Protein AF-A0A843U397-F1 (afdb_monomer)

Radius of gyration: 27.58 Å; Cα contacts (8 Å, |Δi|>4): 785; chains: 1; bounding box: 74×118×83 Å

pLDDT: mean 86.97, s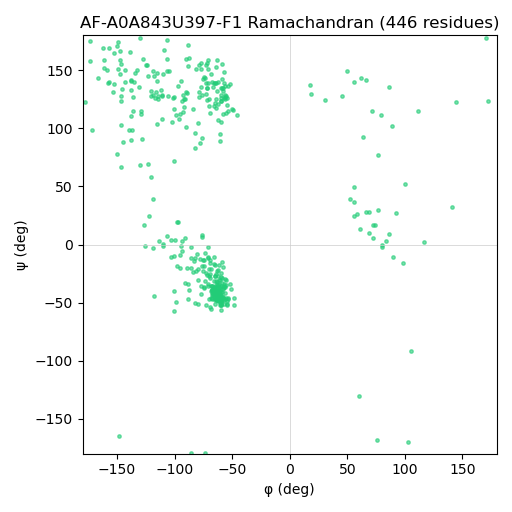td 23.41, range [26.16, 99.0]

Structure (mmCIF, N/CA/C/O backbone):
data_AF-A0A843U397-F1
#
_entry.id   AF-A0A843U397-F1
#
loop_
_atom_site.group_PDB
_atom_site.id
_atom_site.type_symbol
_atom_site.label_atom_id
_atom_site.label_alt_id
_atom_site.label_comp_id
_atom_site.label_asym_id
_atom_site.label_entity_id
_atom_site.label_seq_id
_atom_site.pdbx_PDB_ins_code
_atom_site.Cartn_x
_atom_site.Cartn_y
_atom_site.Cartn_z
_atom_site.occupancy
_atom_site.B_iso_or_equiv
_atom_site.auth_seq_id
_atom_site.auth_comp_id
_atom_site.auth_asym_id
_atom_site.auth_atom_id
_atom_site.pdbx_PDB_model_num
ATOM 1 N N . MET A 1 1 ? -49.438 -81.681 3.398 1.00 36.88 1 MET A N 1
ATOM 2 C CA . MET A 1 1 ? -48.319 -82.630 3.567 1.00 36.88 1 MET A CA 1
ATOM 3 C C . MET A 1 1 ? -47.019 -81.871 3.324 1.00 36.88 1 MET A C 1
ATOM 5 O O . MET A 1 1 ? -46.916 -81.229 2.290 1.00 36.88 1 MET A O 1
ATOM 9 N N . THR A 1 2 ? -46.125 -81.917 4.323 1.00 36.50 2 THR A N 1
ATOM 10 C CA . THR A 1 2 ? -44.665 -81.627 4.330 1.00 36.50 2 THR A CA 1
ATOM 11 C C . THR A 1 2 ? -44.123 -80.215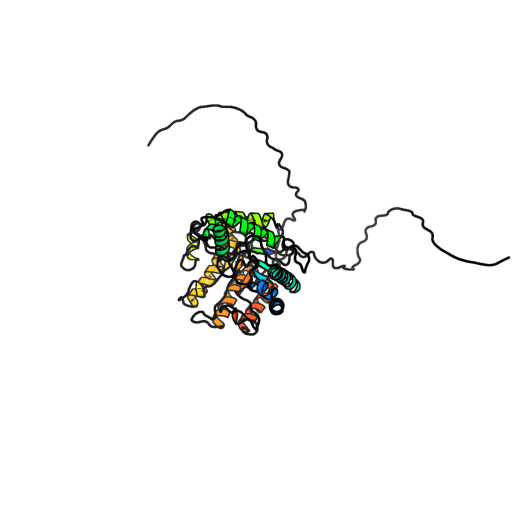 4.021 1.00 36.50 2 THR A C 1
ATOM 13 O O . THR A 1 2 ? -43.876 -79.854 2.879 1.00 36.50 2 THR A O 1
ATOM 16 N N . ASP A 1 3 ? -43.938 -79.457 5.110 1.00 37.62 3 ASP A N 1
ATOM 17 C CA . ASP A 1 3 ? -42.737 -78.760 5.638 1.00 37.62 3 ASP A CA 1
ATOM 18 C C . ASP A 1 3 ? -41.465 -78.443 4.792 1.00 37.62 3 ASP A C 1
ATOM 20 O O . ASP A 1 3 ? -40.878 -79.334 4.189 1.00 37.62 3 ASP A O 1
ATOM 24 N N . GLN A 1 4 ? -40.971 -77.195 5.000 1.00 39.97 4 GLN A N 1
ATOM 25 C CA . GLN A 1 4 ? -39.569 -76.678 5.128 1.00 39.97 4 GLN A CA 1
ATOM 26 C C . GLN A 1 4 ? -38.558 -76.810 3.948 1.00 39.97 4 GLN A C 1
ATOM 28 O O . GLN A 1 4 ? -38.487 -77.840 3.307 1.00 39.97 4 GLN A O 1
ATOM 33 N N . LYS A 1 5 ? -37.630 -75.877 3.622 1.00 39.56 5 LYS A N 1
ATOM 34 C CA . LYS A 1 5 ? -37.077 -74.642 4.242 1.00 39.56 5 LYS A CA 1
ATOM 35 C C . LYS A 1 5 ? -36.106 -73.916 3.256 1.00 39.56 5 LYS A C 1
ATOM 37 O O . LYS A 1 5 ? -35.443 -74.590 2.481 1.00 39.56 5 LYS A O 1
ATOM 42 N N . ARG A 1 6 ? -35.899 -72.598 3.491 1.00 34.09 6 ARG A N 1
ATOM 43 C CA . ARG A 1 6 ? -34.717 -71.703 3.221 1.00 34.09 6 ARG A CA 1
ATOM 44 C C . ARG A 1 6 ? -34.548 -70.954 1.864 1.00 34.09 6 ARG A C 1
ATOM 46 O O . ARG A 1 6 ? -34.074 -71.524 0.899 1.00 34.09 6 ARG A O 1
ATOM 53 N N . SER A 1 7 ? -34.866 -69.640 1.871 1.00 32.88 7 SER A N 1
ATOM 54 C CA . SER A 1 7 ? -33.965 -68.445 1.988 1.00 32.88 7 SER A CA 1
ATOM 55 C C . SER A 1 7 ? -32.702 -68.301 1.086 1.00 32.88 7 SER A C 1
ATOM 57 O O . SER A 1 7 ? -31.975 -69.285 0.989 1.00 32.88 7 SER A O 1
ATOM 59 N N . PRO A 1 8 ? -32.242 -67.074 0.699 1.00 48.16 8 PRO A N 1
ATOM 60 C CA . PRO A 1 8 ? -33.010 -65.876 0.293 1.00 48.16 8 PRO A CA 1
ATOM 61 C C . PRO A 1 8 ? -32.341 -64.907 -0.752 1.00 48.16 8 PRO A C 1
ATOM 63 O O . PRO A 1 8 ? -31.155 -65.009 -1.032 1.00 48.16 8 PRO A O 1
ATOM 66 N N . TYR A 1 9 ? -33.129 -63.900 -1.189 1.00 35.31 9 TYR A N 1
ATOM 67 C CA . TYR A 1 9 ? -32.829 -62.549 -1.753 1.00 35.31 9 TYR A CA 1
ATOM 68 C C . TYR A 1 9 ? -31.915 -62.417 -3.003 1.00 35.31 9 TYR A C 1
ATOM 70 O O . TYR A 1 9 ? -30.887 -63.057 -3.117 1.00 35.31 9 TYR A O 1
ATOM 78 N N . GLY A 1 10 ? -32.177 -61.546 -3.982 1.00 28.92 10 GLY A N 1
ATOM 79 C CA . GLY A 1 10 ? -33.042 -60.370 -4.004 1.00 28.92 10 GLY A CA 1
ATOM 80 C C . GLY A 1 10 ? -33.390 -59.936 -5.433 1.00 28.92 10 GLY A C 1
ATOM 81 O O . GLY A 1 10 ? -32.673 -60.203 -6.394 1.00 28.92 10 GLY A O 1
ATOM 82 N N . LEU A 1 11 ? -34.557 -59.309 -5.530 1.00 33.06 11 LEU A N 1
ATOM 83 C CA . LEU A 1 11 ? -35.288 -58.959 -6.739 1.00 33.06 11 LEU A CA 1
ATOM 84 C C . LEU A 1 11 ? -34.868 -57.560 -7.218 1.00 33.06 11 LEU A C 1
ATOM 86 O O . LEU A 1 11 ? -34.887 -56.614 -6.432 1.00 33.06 11 LEU A O 1
ATOM 90 N N . ALA A 1 12 ? -34.549 -57.421 -8.503 1.00 31.17 12 ALA A N 1
ATOM 91 C CA . ALA A 1 12 ? -34.413 -56.137 -9.182 1.00 31.17 12 ALA A CA 1
ATOM 92 C C . ALA A 1 12 ? -35.473 -56.057 -10.284 1.00 31.17 12 ALA A C 1
ATOM 94 O O . ALA A 1 12 ? -35.532 -56.936 -11.143 1.00 31.17 12 ALA A O 1
ATOM 95 N N . LEU A 1 13 ? -36.290 -55.002 -10.285 1.00 33.12 13 LEU A N 1
ATOM 96 C CA . LEU A 1 13 ? 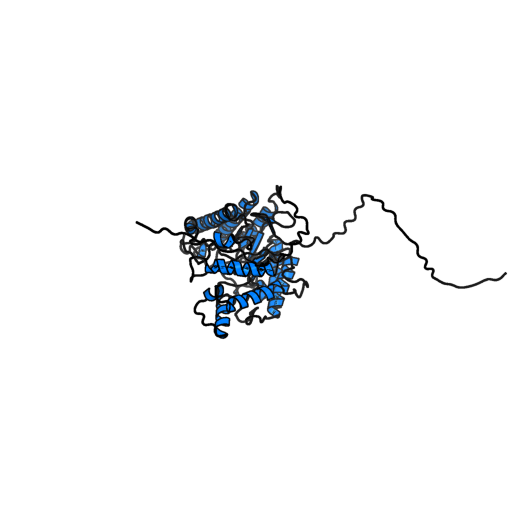-37.042 -54.605 -11.470 1.00 33.12 13 LEU A CA 1
ATOM 97 C C . LEU A 1 13 ? -37.196 -53.080 -11.521 1.00 33.12 13 LEU A C 1
ATOM 99 O O . LEU A 1 13 ? -37.612 -52.444 -10.555 1.00 33.12 13 LEU A O 1
ATOM 103 N N . LEU A 1 14 ? -36.815 -52.532 -12.674 1.00 34.41 14 LEU A N 1
ATOM 104 C CA . LEU A 1 14 ? -37.006 -51.157 -13.129 1.00 34.41 14 LEU A CA 1
ATOM 105 C C . LEU A 1 14 ? -38.476 -50.858 -13.475 1.00 34.41 14 LEU A C 1
ATOM 107 O O . LEU A 1 14 ? -39.158 -51.746 -13.971 1.00 34.41 14 LEU A O 1
ATOM 111 N N . LEU A 1 15 ? -38.885 -49.589 -13.324 1.00 30.31 15 LEU A N 1
ATOM 112 C CA . LEU A 1 15 ? -39.675 -48.725 -14.243 1.00 30.31 15 LEU A CA 1
ATOM 113 C C . LEU A 1 15 ? -40.006 -47.429 -13.448 1.00 30.31 15 LEU A C 1
ATOM 115 O O . LEU A 1 15 ? -40.423 -47.534 -12.304 1.00 30.31 15 LEU A O 1
ATOM 119 N N . ALA A 1 16 ? -39.697 -46.183 -13.832 1.00 30.81 16 ALA A N 1
ATOM 120 C CA . ALA A 1 16 ? -39.980 -45.359 -15.020 1.00 30.81 16 ALA A CA 1
ATOM 121 C C . ALA A 1 16 ? -40.943 -44.180 -14.686 1.00 30.81 16 ALA A C 1
ATOM 123 O O . ALA A 1 16 ? -42.114 -44.393 -14.409 1.00 30.81 16 ALA A O 1
ATOM 124 N N . ILE A 1 17 ? -40.404 -42.953 -14.817 1.00 33.09 17 ILE A N 1
ATOM 125 C CA . ILE A 1 17 ? -40.993 -41.725 -15.416 1.00 33.09 17 ILE A CA 1
ATOM 126 C C . ILE A 1 17 ? -42.011 -40.845 -14.626 1.00 33.09 17 ILE A C 1
ATOM 128 O O . ILE A 1 17 ? -43.172 -41.188 -14.463 1.00 33.09 17 ILE A O 1
ATOM 132 N N . LEU A 1 18 ? -41.509 -39.636 -14.284 1.00 37.53 18 LEU A N 1
ATOM 133 C CA . LEU A 1 18 ? -42.071 -38.256 -14.278 1.00 37.53 18 LEU A CA 1
ATOM 134 C C . LEU A 1 18 ? -43.478 -37.952 -13.719 1.00 37.53 18 LEU A C 1
ATOM 136 O O . LEU A 1 18 ? -44.460 -38.410 -14.277 1.00 37.53 18 LEU A O 1
ATOM 140 N N . ILE A 1 19 ? -43.551 -36.965 -12.803 1.00 32.78 19 ILE A N 1
ATOM 141 C CA . ILE A 1 19 ? -44.517 -35.837 -12.799 1.00 32.78 19 ILE A CA 1
ATOM 142 C C . ILE A 1 19 ? -43.893 -34.637 -12.048 1.00 32.78 19 ILE A C 1
ATOM 144 O O . ILE A 1 19 ? -43.374 -34.770 -10.942 1.00 32.78 19 ILE A O 1
ATOM 148 N N . PHE A 1 20 ? -43.956 -33.459 -12.675 1.00 38.16 20 PHE A N 1
ATOM 149 C CA . PHE A 1 20 ? -43.683 -32.134 -12.106 1.00 38.16 20 PHE A CA 1
ATOM 150 C C . PHE A 1 20 ? -44.823 -31.710 -11.166 1.00 38.16 20 PHE A C 1
ATOM 152 O O . PHE A 1 20 ? -45.960 -31.668 -11.626 1.00 38.16 20 PHE A O 1
ATOM 159 N N . GLN A 1 21 ? -44.532 -31.273 -9.934 1.00 31.39 21 GLN A N 1
ATOM 160 C CA . GLN A 1 21 ? -45.372 -30.310 -9.203 1.00 31.39 21 GLN A CA 1
ATOM 161 C C . GLN A 1 21 ? -44.513 -29.395 -8.319 1.00 31.39 21 GLN A C 1
ATOM 163 O O . GLN A 1 21 ? -43.754 -29.851 -7.467 1.00 31.39 21 GLN A O 1
ATOM 168 N N . ASN A 1 22 ? -44.657 -28.086 -8.542 1.00 38.56 22 ASN A N 1
ATOM 169 C CA . ASN A 1 22 ? -44.233 -27.032 -7.626 1.00 38.56 22 ASN A CA 1
ATOM 170 C C . ASN A 1 22 ? -44.927 -27.220 -6.274 1.00 38.56 22 ASN A C 1
ATOM 172 O O . ASN A 1 22 ? -46.151 -27.305 -6.244 1.00 38.56 22 ASN A O 1
ATOM 176 N N . ASN A 1 23 ? -44.175 -27.157 -5.175 1.00 30.31 23 ASN A N 1
ATOM 177 C CA . ASN A 1 23 ? -44.715 -26.677 -3.911 1.00 30.31 23 ASN A CA 1
ATOM 178 C C . ASN A 1 23 ? -43.661 -25.926 -3.099 1.00 30.31 23 ASN A C 1
ATOM 180 O O . ASN A 1 23 ? -42.504 -26.318 -2.968 1.00 30.31 23 ASN A O 1
ATOM 184 N N . VAL A 1 24 ? -44.125 -24.785 -2.611 1.00 40.00 24 VAL A N 1
ATOM 185 C CA . VAL A 1 24 ? -43.459 -23.818 -1.753 1.00 40.00 24 VAL A CA 1
ATOM 186 C C . VAL A 1 24 ? -43.356 -24.374 -0.330 1.00 40.00 24 VAL A C 1
ATOM 188 O O . VAL A 1 24 ? -44.318 -24.950 0.164 1.00 40.00 24 VAL A O 1
ATOM 191 N N . ARG A 1 25 ? -42.221 -24.060 0.318 1.00 39.47 25 ARG A N 1
ATOM 192 C CA . ARG A 1 25 ? -41.870 -24.203 1.749 1.00 39.47 25 ARG A CA 1
ATOM 193 C C . ARG A 1 25 ? -41.638 -25.627 2.266 1.00 39.47 25 ARG A C 1
ATOM 195 O O . ARG A 1 25 ? -42.564 -26.393 2.458 1.00 39.47 25 ARG A O 1
ATOM 202 N N . ASP A 1 26 ? -40.394 -25.888 2.669 1.00 33.50 26 ASP A N 1
ATOM 203 C CA . ASP A 1 26 ? -40.106 -25.869 4.104 1.00 33.50 26 ASP A CA 1
ATOM 204 C C . ASP A 1 26 ? -38.625 -25.625 4.401 1.00 33.50 26 ASP A C 1
ATOM 206 O O . ASP A 1 26 ? -37.720 -26.088 3.707 1.00 33.50 26 ASP A O 1
ATOM 210 N N . GLY A 1 27 ? -38.396 -24.812 5.430 1.00 38.16 27 GLY A N 1
ATOM 211 C CA . GLY A 1 27 ? -37.080 -24.394 5.869 1.00 38.16 27 GLY A CA 1
ATOM 212 C C . GLY A 1 27 ? -36.300 -25.540 6.494 1.00 38.16 27 GLY A C 1
ATOM 213 O O . GLY A 1 27 ? -36.587 -25.970 7.604 1.00 38.16 27 GLY A O 1
ATOM 214 N N . ARG A 1 28 ? -35.223 -25.941 5.826 1.00 32.12 28 ARG A N 1
ATOM 215 C CA . ARG A 1 28 ? -33.975 -26.346 6.474 1.00 32.12 28 ARG A CA 1
ATOM 216 C C . ARG A 1 28 ? -32.846 -25.722 5.679 1.00 32.12 28 ARG A C 1
ATOM 218 O O . ARG A 1 28 ? -32.483 -26.201 4.610 1.00 32.12 28 ARG A O 1
ATOM 225 N N . GLY A 1 29 ? -32.359 -24.593 6.188 1.00 32.91 29 GLY A N 1
ATOM 226 C CA . GLY A 1 29 ? -31.182 -23.921 5.669 1.00 32.91 29 GLY A CA 1
ATOM 227 C C . GLY A 1 29 ? -29.982 -24.849 5.780 1.00 32.91 29 GLY A C 1
ATOM 228 O O . GLY A 1 29 ? -29.330 -24.910 6.816 1.00 32.91 29 GLY A O 1
ATOM 229 N N . GLY A 1 30 ? -29.685 -25.558 4.695 1.00 26.16 30 GLY A N 1
ATOM 230 C CA . GLY A 1 30 ? -28.305 -25.871 4.385 1.00 26.16 30 GLY A CA 1
ATOM 231 C C . GLY A 1 30 ? -27.625 -24.533 4.158 1.00 26.16 30 GLY A C 1
ATOM 232 O O . GLY A 1 30 ? -27.914 -23.857 3.172 1.00 26.16 30 GLY A O 1
ATOM 233 N N . ALA A 1 31 ? -26.787 -24.114 5.103 1.00 35.62 31 ALA A N 1
ATOM 234 C CA . ALA A 1 31 ? -25.825 -23.059 4.862 1.00 35.62 31 ALA A CA 1
ATOM 235 C C . ALA A 1 31 ? -24.915 -23.552 3.732 1.00 35.62 31 ALA A C 1
ATOM 237 O O . ALA A 1 31 ? -23.914 -24.225 3.965 1.00 35.62 31 ALA A O 1
ATOM 238 N N . ALA A 1 32 ? -25.307 -23.269 2.488 1.00 34.34 32 ALA A N 1
ATOM 239 C CA . ALA A 1 32 ? -24.359 -23.196 1.401 1.00 34.34 32 ALA A CA 1
ATOM 240 C C . ALA A 1 32 ? -23.301 -22.212 1.889 1.00 34.34 32 ALA A C 1
ATOM 242 O O . ALA A 1 32 ? -23.631 -21.059 2.181 1.00 34.34 32 ALA A O 1
ATOM 243 N N . ALA A 1 33 ? -22.076 -22.701 2.089 1.00 36.53 33 ALA A N 1
ATOM 244 C CA . ALA A 1 33 ? -20.931 -21.861 2.378 1.00 36.53 33 ALA A CA 1
ATOM 245 C C . ALA A 1 33 ? -20.988 -20.699 1.386 1.00 36.53 33 ALA A C 1
ATOM 247 O O . ALA A 1 33 ? -20.911 -20.920 0.176 1.00 36.53 33 ALA A O 1
ATOM 248 N N . SER A 1 34 ? -21.263 -19.492 1.888 1.00 40.44 34 SER A N 1
ATOM 249 C CA . SER A 1 34 ? -21.261 -18.286 1.069 1.00 40.44 34 SER A CA 1
ATOM 250 C C . SER A 1 34 ? -19.943 -18.304 0.318 1.00 40.44 34 SER A C 1
ATOM 252 O O . SER A 1 34 ? -18.901 -18.300 0.972 1.00 40.44 34 SER A O 1
ATOM 254 N N . ALA A 1 35 ? -19.979 -18.384 -1.014 1.00 50.06 35 ALA A N 1
ATOM 255 C CA . ALA A 1 35 ? -18.771 -18.285 -1.818 1.00 50.06 35 ALA A CA 1
ATOM 256 C C . ALA A 1 35 ? -18.021 -17.040 -1.332 1.00 50.06 35 ALA A C 1
ATOM 258 O O . ALA A 1 35 ? -18.573 -15.932 -1.345 1.00 50.06 35 ALA A O 1
ATOM 259 N N . ALA A 1 36 ? -16.831 -17.241 -0.764 1.00 62.91 36 ALA A N 1
ATOM 260 C CA . ALA A 1 36 ? -16.051 -16.143 -0.228 1.00 62.91 36 ALA A CA 1
ATOM 261 C C . ALA A 1 36 ? -15.827 -15.145 -1.372 1.00 62.91 36 ALA A C 1
ATOM 263 O O . ALA A 1 36 ? -15.485 -15.524 -2.491 1.00 62.91 36 ALA A O 1
ATOM 264 N N . SER A 1 37 ? -16.192 -13.890 -1.128 1.00 88.12 37 SER A N 1
ATOM 265 C CA . SER A 1 37 ? -16.394 -12.908 -2.188 1.00 88.12 37 SER A CA 1
ATOM 266 C C . SER A 1 37 ? -15.307 -11.853 -2.136 1.00 88.12 37 SER A C 1
ATOM 268 O O . SER A 1 37 ? -15.075 -11.253 -1.091 1.00 88.12 37 SER A O 1
ATOM 270 N N . PHE A 1 38 ? -14.670 -11.619 -3.278 1.00 96.81 38 PHE A N 1
ATOM 271 C CA . PHE A 1 38 ? -13.627 -10.611 -3.433 1.00 96.81 38 PHE A CA 1
ATOM 272 C C . PHE A 1 38 ? -14.167 -9.202 -3.170 1.00 96.81 38 PHE A C 1
ATOM 274 O O . PHE A 1 38 ? -15.259 -8.854 -3.637 1.00 96.81 38 PHE A O 1
ATOM 281 N N . VAL A 1 39 ? -13.378 -8.373 -2.480 1.00 96.44 39 VAL A N 1
ATOM 282 C CA . VAL A 1 39 ? -13.641 -6.930 -2.413 1.00 96.44 39 VAL A CA 1
ATOM 283 C C . VAL A 1 39 ? -13.474 -6.332 -3.808 1.00 96.44 39 VAL A C 1
ATOM 285 O O . VAL A 1 39 ? -12.565 -6.687 -4.555 1.00 96.44 39 VAL A O 1
ATOM 288 N N . ARG A 1 40 ? -14.373 -5.419 -4.170 1.00 96.56 40 ARG A N 1
ATOM 289 C CA . ARG A 1 40 ? -14.353 -4.674 -5.431 1.00 96.56 40 ARG A CA 1
ATOM 290 C C . ARG A 1 40 ? -14.501 -3.183 -5.160 1.00 96.56 40 ARG A C 1
ATOM 292 O O . ARG A 1 40 ? -14.737 -2.763 -4.028 1.00 96.56 40 ARG A O 1
ATOM 299 N N . THR A 1 41 ? -14.443 -2.385 -6.216 1.00 96.31 41 THR A N 1
ATOM 300 C CA . THR A 1 41 ? -14.815 -0.972 -6.176 1.00 96.31 41 THR A CA 1
ATOM 301 C C . THR A 1 41 ? -16.172 -0.748 -6.840 1.00 96.31 41 THR A C 1
ATOM 303 O O . THR A 1 41 ? -16.582 -1.467 -7.750 1.00 96.31 41 THR A O 1
ATOM 306 N N . SER A 1 42 ? -16.903 0.253 -6.358 1.00 93.75 42 SER A N 1
ATOM 307 C CA . SER A 1 42 ? -18.129 0.760 -6.973 1.00 93.75 42 SER A CA 1
ATOM 308 C C . SER A 1 42 ? -18.102 2.283 -6.912 1.00 93.75 42 SER A C 1
ATOM 310 O O . SER A 1 42 ? -18.572 2.892 -5.942 1.00 93.75 42 SER A O 1
ATOM 312 N N . GLY A 1 43 ? -17.534 2.896 -7.951 1.00 91.81 43 GLY A N 1
ATOM 313 C CA . GLY A 1 43 ? -17.192 4.316 -7.937 1.00 91.81 43 GLY A CA 1
ATOM 314 C C . GLY A 1 43 ? -16.197 4.608 -6.804 1.00 91.81 43 GLY A C 1
ATOM 315 O O . GLY A 1 43 ? -15.236 3.857 -6.646 1.00 91.81 43 GLY A O 1
ATOM 316 N N . PRO A 1 44 ? -16.431 5.627 -5.959 1.00 93.69 44 PRO A N 1
ATOM 317 C CA . PRO A 1 44 ? -15.476 6.031 -4.930 1.00 93.69 44 PRO A CA 1
ATOM 318 C C . PRO A 1 44 ? -15.433 5.109 -3.697 1.00 93.69 44 PRO A C 1
ATOM 320 O O . PRO A 1 44 ? -14.810 5.461 -2.707 1.00 93.69 44 PRO A O 1
ATOM 323 N N . ARG A 1 45 ? -16.104 3.950 -3.699 1.00 94.12 45 ARG A N 1
ATOM 324 C CA . ARG A 1 45 ? -16.249 3.096 -2.505 1.00 94.12 45 ARG A CA 1
ATOM 325 C C . ARG A 1 45 ? -15.729 1.689 -2.747 1.00 94.12 45 ARG A C 1
ATOM 327 O O . ARG A 1 45 ? -15.941 1.139 -3.829 1.00 94.12 45 ARG A O 1
ATOM 334 N N . PHE A 1 46 ? -15.139 1.083 -1.720 1.00 97.44 46 PHE A N 1
ATOM 335 C CA . PHE A 1 46 ? -14.977 -0.366 -1.681 1.00 97.44 46 PHE A CA 1
ATOM 336 C C . PHE A 1 46 ? -16.320 -1.028 -1.382 1.00 97.44 46 PHE A C 1
ATOM 338 O O . PHE A 1 46 ? -17.133 -0.505 -0.614 1.00 97.44 46 PHE A O 1
ATOM 345 N N . VAL A 1 47 ? -16.558 -2.183 -1.992 1.00 95.50 47 VAL A N 1
ATOM 346 C CA . VAL A 1 47 ? -17.770 -2.972 -1.798 1.00 95.50 47 VAL A CA 1
ATOM 347 C C . VAL A 1 47 ? -17.447 -4.452 -1.677 1.00 95.50 47 VAL A C 1
ATOM 349 O O . VAL A 1 47 ? -16.609 -4.991 -2.396 1.00 95.50 47 VAL A O 1
ATOM 352 N N . MET A 1 48 ? -18.169 -5.124 -0.792 1.00 93.38 48 MET A N 1
ATOM 353 C CA . MET A 1 48 ? -18.141 -6.570 -0.628 1.00 93.38 48 MET A CA 1
ATOM 354 C C . MET A 1 48 ? -19.578 -7.060 -0.490 1.00 93.38 48 MET A C 1
ATOM 356 O O . MET A 1 48 ? -20.340 -6.538 0.323 1.00 93.38 48 MET A O 1
ATOM 360 N N . ASN A 1 49 ? -19.977 -8.039 -1.306 1.00 89.75 49 ASN A N 1
ATOM 361 C CA . ASN A 1 49 ? -21.350 -8.565 -1.324 1.00 89.75 49 ASN A CA 1
ATOM 362 C C . ASN A 1 49 ? -22.422 -7.473 -1.476 1.00 89.75 49 ASN A C 1
ATOM 364 O O . ASN A 1 49 ? -23.462 -7.497 -0.817 1.00 89.75 49 ASN A O 1
ATOM 368 N N . GLY A 1 50 ? -22.136 -6.475 -2.317 1.00 87.38 50 GLY A N 1
ATOM 369 C CA . GLY A 1 50 ? -23.027 -5.340 -2.559 1.00 87.38 50 GLY A CA 1
ATOM 370 C C . GLY A 1 50 ? -23.172 -4.379 -1.376 1.00 87.38 50 GLY A C 1
ATOM 371 O O . GLY A 1 50 ? -24.033 -3.509 -1.427 1.00 87.38 50 GLY A O 1
ATOM 372 N N . ARG A 1 51 ? -22.362 -4.509 -0.319 1.00 90.50 51 ARG A N 1
ATOM 373 C CA . ARG A 1 51 ? -22.339 -3.592 0.829 1.00 90.50 51 ARG A CA 1
ATOM 374 C C . ARG A 1 51 ? -21.049 -2.777 0.835 1.00 90.50 51 ARG A C 1
ATOM 376 O O . ARG A 1 51 ? -20.020 -3.321 0.436 1.00 90.50 51 ARG A O 1
ATOM 383 N N . PRO A 1 52 ? -21.072 -1.511 1.290 1.00 93.31 52 PRO A N 1
ATOM 384 C CA . PRO A 1 52 ? -19.850 -0.747 1.509 1.00 93.31 52 PRO A CA 1
ATOM 385 C C . PRO A 1 52 ? -18.881 -1.504 2.420 1.00 93.31 52 PRO A C 1
ATOM 387 O O . PRO A 1 52 ? -19.289 -2.076 3.431 1.00 93.31 52 PRO A O 1
ATOM 390 N N . PHE A 1 53 ? -17.607 -1.492 2.050 1.00 95.94 53 PHE A N 1
ATOM 391 C CA . PHE A 1 53 ? -16.509 -1.987 2.864 1.00 95.94 53 PHE A CA 1
ATOM 392 C C . PHE A 1 53 ? -15.667 -0.787 3.298 1.00 95.94 53 PHE A C 1
ATOM 394 O O . PHE A 1 53 ? -15.252 0.008 2.457 1.00 95.94 53 PHE A O 1
ATOM 401 N N . TYR A 1 54 ? -15.413 -0.655 4.598 1.00 97.50 54 TYR A N 1
ATOM 402 C CA . TYR A 1 54 ? -14.532 0.377 5.138 1.00 97.50 54 TYR A CA 1
ATOM 403 C C . TYR A 1 54 ? -13.357 -0.288 5.843 1.00 97.50 54 TYR A C 1
ATOM 405 O O . TYR A 1 54 ? -13.561 -1.171 6.681 1.00 97.50 54 TYR A O 1
ATOM 413 N N . ALA A 1 55 ? -12.138 0.117 5.494 1.00 97.75 55 ALA A N 1
ATOM 414 C CA . ALA A 1 55 ? -10.937 -0.465 6.076 1.00 97.75 55 ALA A CA 1
ATOM 415 C C . ALA A 1 55 ? -10.523 0.284 7.348 1.00 97.75 55 ALA A C 1
ATOM 417 O O . ALA A 1 55 ? -10.379 1.507 7.351 1.00 97.75 55 ALA A O 1
ATOM 418 N N . ASN A 1 56 ? -10.282 -0.465 8.417 1.00 98.69 56 ASN A N 1
ATOM 419 C CA . ASN A 1 56 ? -9.499 -0.004 9.553 1.00 98.69 56 ASN A CA 1
ATOM 420 C C . ASN A 1 56 ? -8.448 -1.068 9.817 1.00 98.69 56 ASN A C 1
ATOM 422 O O . ASN A 1 56 ? -8.788 -2.199 10.167 1.00 98.69 56 ASN A O 1
ATOM 426 N N . GLY A 1 57 ? -7.189 -0.744 9.578 1.00 98.75 57 GLY A N 1
ATOM 427 C CA . GLY A 1 57 ? -6.162 -1.762 9.515 1.00 98.75 57 GLY A CA 1
ATOM 428 C C . GLY A 1 57 ? -4.800 -1.293 9.975 1.00 98.75 57 GLY A C 1
ATOM 429 O O . GLY A 1 57 ? -4.655 -0.251 10.613 1.00 98.75 57 GLY A O 1
ATOM 430 N N . PHE A 1 58 ? -3.794 -2.087 9.641 1.00 98.94 58 PHE A N 1
ATOM 431 C CA . PHE A 1 58 ? -2.423 -1.897 10.090 1.00 98.94 58 PHE A CA 1
ATOM 432 C C . PHE A 1 58 ? -1.425 -2.359 9.031 1.00 98.94 58 PHE A C 1
ATOM 434 O O . PHE A 1 58 ? -1.736 -3.188 8.177 1.00 98.94 58 PHE A O 1
ATOM 441 N N . ASN A 1 59 ? -0.206 -1.849 9.120 1.00 98.94 59 ASN A N 1
ATOM 442 C CA . ASN A 1 59 ? 0.946 -2.389 8.419 1.00 98.94 59 ASN A CA 1
ATOM 443 C C . ASN A 1 59 ? 1.694 -3.350 9.343 1.00 98.94 59 ASN A C 1
ATOM 445 O O . ASN A 1 59 ? 1.833 -3.094 10.542 1.00 98.94 59 ASN A O 1
ATOM 449 N N . ALA A 1 60 ? 2.168 -4.455 8.779 1.00 98.75 60 ALA A N 1
ATOM 450 C CA . ALA A 1 60 ? 3.048 -5.405 9.449 1.00 98.75 60 ALA A CA 1
ATOM 451 C C . ALA A 1 60 ? 3.943 -6.072 8.398 1.00 98.75 60 ALA A C 1
ATOM 453 O O . ALA A 1 60 ? 3.705 -7.201 7.969 1.00 98.75 60 ALA A O 1
ATOM 454 N N . TYR A 1 61 ? 4.976 -5.359 7.945 1.00 98.06 61 TYR A N 1
ATOM 455 C CA . TYR A 1 61 ? 5.875 -5.832 6.882 1.00 98.06 61 TYR A CA 1
ATOM 456 C C . TYR A 1 61 ? 6.597 -7.149 7.223 1.00 98.06 61 TYR A C 1
ATOM 458 O O . TYR A 1 61 ? 6.998 -7.911 6.349 1.00 98.06 61 TYR A O 1
ATOM 466 N N . TRP A 1 62 ? 6.747 -7.426 8.517 1.00 97.94 62 TRP A N 1
ATOM 467 C CA . TRP A 1 62 ? 7.524 -8.522 9.089 1.00 97.94 62 TRP A CA 1
ATOM 468 C C . TRP A 1 62 ? 6.811 -9.885 9.082 1.00 97.94 62 TRP A C 1
ATOM 470 O O . TRP A 1 62 ? 7.432 -10.894 9.429 1.00 97.94 62 TRP A O 1
ATOM 480 N N . LEU A 1 63 ? 5.520 -9.944 8.724 1.00 98.75 63 LEU A N 1
ATOM 481 C CA . LEU A 1 63 ? 4.687 -11.146 8.887 1.00 98.75 63 LEU A CA 1
ATOM 482 C C . LEU A 1 63 ? 5.268 -12.372 8.170 1.00 98.75 63 LEU A C 1
ATOM 484 O O . LEU A 1 63 ? 5.384 -13.434 8.781 1.00 98.75 63 LEU A O 1
ATOM 488 N N . MET A 1 64 ? 5.673 -12.229 6.903 1.00 98.56 64 MET A N 1
ATOM 489 C CA . MET A 1 64 ? 6.244 -13.333 6.120 1.00 98.56 64 MET A CA 1
ATOM 490 C C . MET A 1 64 ? 7.528 -13.874 6.764 1.00 98.56 64 MET A C 1
ATOM 492 O O . MET A 1 64 ? 7.670 -15.087 6.939 1.00 98.56 64 MET A O 1
ATOM 496 N N . TYR A 1 65 ? 8.429 -12.975 7.175 1.00 97.44 65 TYR A N 1
ATOM 497 C CA . TYR A 1 65 ? 9.685 -13.339 7.829 1.00 97.44 65 TYR A CA 1
ATOM 498 C C . TYR A 1 65 ? 9.429 -14.118 9.124 1.00 97.44 65 TYR A C 1
ATOM 500 O O . TYR A 1 65 ? 9.918 -15.239 9.273 1.00 97.44 65 TYR A O 1
ATOM 508 N N . MET A 1 66 ? 8.590 -13.589 10.019 1.00 97.81 66 MET A N 1
ATOM 509 C CA . MET A 1 66 ? 8.273 -14.256 11.287 1.00 97.81 66 MET A CA 1
ATOM 510 C C . MET A 1 66 ? 7.532 -15.582 11.085 1.00 97.81 66 MET A C 1
ATOM 512 O O . MET A 1 66 ? 7.792 -16.545 11.801 1.00 97.81 66 MET A O 1
ATOM 516 N N . ALA A 1 67 ? 6.654 -15.688 10.084 1.00 98.50 67 ALA A N 1
ATOM 517 C CA . ALA A 1 67 ? 5.976 -16.944 9.760 1.00 98.50 67 ALA A CA 1
ATOM 518 C C . ALA A 1 67 ? 6.933 -18.033 9.244 1.00 98.50 67 ALA A C 1
ATOM 520 O O . ALA A 1 67 ? 6.696 -19.231 9.464 1.00 98.50 67 ALA A O 1
ATOM 521 N N . SER A 1 68 ? 8.006 -17.632 8.556 1.00 97.62 68 SER A N 1
ATOM 522 C CA . SER A 1 68 ? 9.007 -18.555 8.014 1.00 97.62 68 SER A CA 1
ATOM 523 C C . SER A 1 68 ? 9.859 -19.216 9.103 1.00 97.62 68 SER A C 1
ATOM 525 O O . SER A 1 68 ? 10.298 -20.353 8.928 1.00 97.62 68 SER A O 1
ATOM 527 N N . VAL A 1 69 ? 10.023 -18.555 10.255 1.00 97.00 69 VAL A N 1
ATOM 528 C CA . VAL A 1 69 ? 10.803 -19.051 11.395 1.00 97.00 69 VAL A CA 1
ATOM 529 C C . VAL A 1 69 ? 9.871 -19.753 12.396 1.00 97.00 69 VAL A C 1
ATOM 531 O O . VAL A 1 69 ? 9.052 -19.092 13.035 1.00 97.00 69 VAL A O 1
ATOM 534 N N . PRO A 1 70 ? 9.963 -21.086 12.593 1.00 95.81 70 PRO A N 1
ATOM 535 C CA . PRO A 1 70 ? 8.997 -21.824 13.413 1.00 95.81 70 PRO A CA 1
ATOM 536 C C . PRO A 1 70 ? 8.837 -21.321 14.856 1.00 95.81 70 PRO A C 1
ATOM 538 O O . PRO A 1 70 ? 7.717 -21.330 15.361 1.00 95.81 70 PRO A O 1
ATOM 541 N N . SER A 1 71 ? 9.918 -20.866 15.505 1.00 97.06 71 SER A N 1
ATOM 542 C CA . SER A 1 71 ? 9.871 -20.314 16.871 1.00 97.06 71 SER A CA 1
ATOM 543 C C . SER A 1 71 ? 9.160 -18.963 16.952 1.00 97.06 71 SER A C 1
ATOM 545 O O . SER A 1 71 ? 8.615 -18.618 17.996 1.00 97.06 71 SER A O 1
ATOM 547 N N . GLU A 1 72 ? 9.130 -18.213 15.849 1.00 97.50 72 GLU A N 1
ATOM 548 C CA . GLU A 1 72 ? 8.563 -16.866 15.789 1.00 97.50 72 GLU A CA 1
ATOM 549 C C . GLU A 1 72 ? 7.137 -16.848 15.238 1.00 97.50 72 GLU A C 1
ATOM 551 O O . GLU A 1 72 ? 6.394 -15.895 15.473 1.00 97.50 72 GLU A O 1
ATOM 556 N N . ARG A 1 73 ? 6.715 -17.916 14.550 1.00 97.69 73 ARG A N 1
ATOM 557 C CA . ARG A 1 73 ? 5.426 -18.002 13.849 1.00 97.69 73 ARG A CA 1
ATOM 558 C C . ARG A 1 73 ? 4.219 -17.649 14.719 1.00 97.69 73 ARG A C 1
ATOM 560 O O . ARG A 1 73 ? 3.271 -17.050 14.219 1.00 97.69 73 ARG A O 1
ATOM 567 N N . ALA A 1 74 ? 4.253 -17.961 16.016 1.00 98.38 74 ALA A N 1
ATOM 568 C CA . ALA A 1 74 ? 3.174 -17.615 16.943 1.00 98.38 74 ALA A CA 1
ATOM 569 C C . ALA A 1 74 ? 2.900 -16.100 17.011 1.00 98.38 74 ALA A C 1
ATOM 571 O O . ALA A 1 74 ? 1.758 -15.702 17.217 1.00 98.38 74 ALA A O 1
ATOM 572 N N . LYS A 1 75 ? 3.907 -15.249 16.764 1.00 98.62 75 LYS A N 1
ATOM 573 C CA . LYS A 1 75 ? 3.746 -13.787 16.713 1.00 98.62 75 LYS A CA 1
ATOM 574 C C . LYS A 1 75 ? 2.785 -13.342 15.607 1.00 98.62 75 LYS A C 1
ATOM 576 O O . LYS A 1 75 ? 2.026 -12.398 15.806 1.00 98.62 75 LYS A O 1
ATOM 581 N N . VAL A 1 76 ? 2.768 -14.052 14.476 1.00 98.81 76 VAL A N 1
ATOM 582 C CA . VAL A 1 76 ? 1.845 -13.798 13.356 1.00 98.81 76 VAL A CA 1
ATOM 583 C C . VAL A 1 76 ? 0.407 -14.113 13.766 1.00 98.81 76 VAL A C 1
ATOM 585 O O . VAL A 1 76 ? -0.479 -13.280 13.584 1.00 98.81 76 VAL A O 1
ATOM 588 N N . SER A 1 77 ? 0.179 -15.267 14.402 1.00 98.75 77 SER A N 1
ATOM 589 C CA . SER A 1 77 ? -1.132 -15.608 14.969 1.00 98.75 77 SER A CA 1
ATOM 590 C C . SER A 1 77 ? -1.581 -14.582 16.011 1.00 98.75 77 SER A C 1
ATOM 592 O O . SER A 1 77 ? -2.724 -14.135 15.971 1.00 98.75 77 SER A O 1
ATOM 594 N N . THR A 1 78 ? -0.688 -14.155 16.910 1.00 98.75 78 THR A N 1
ATOM 595 C CA . THR A 1 78 ? -0.993 -13.126 17.917 1.00 98.75 78 THR A CA 1
ATOM 596 C C . THR A 1 78 ? -1.392 -11.801 17.270 1.00 98.75 78 THR A C 1
ATOM 598 O O . THR A 1 78 ? -2.381 -11.203 17.689 1.00 98.75 78 THR A O 1
ATOM 601 N N . ALA A 1 79 ? -0.684 -11.353 16.229 1.00 98.81 79 ALA A N 1
ATOM 602 C CA . ALA A 1 79 ? -1.019 -10.115 15.528 1.00 98.81 79 ALA A CA 1
ATOM 603 C C . ALA A 1 79 ? -2.425 -10.167 14.912 1.00 98.81 79 ALA A C 1
ATOM 605 O O . ALA A 1 79 ? -3.205 -9.234 15.094 1.00 98.81 79 ALA A O 1
ATOM 606 N N . PHE A 1 80 ? -2.795 -11.271 14.253 1.00 98.94 80 PHE A N 1
ATOM 607 C CA . PHE A 1 80 ? -4.137 -11.421 13.679 1.00 98.94 80 PHE A CA 1
ATOM 608 C C . PHE A 1 80 ? -5.236 -11.609 14.734 1.00 98.94 80 PHE A C 1
ATOM 610 O O . PHE A 1 80 ? -6.338 -11.079 14.573 1.00 98.94 80 PHE A O 1
ATOM 617 N N . GLN A 1 81 ? -4.944 -12.285 15.847 1.00 98.81 81 GLN A N 1
ATOM 618 C CA . GLN A 1 81 ? -5.856 -12.365 16.993 1.00 98.81 81 GLN A CA 1
ATOM 619 C C . GLN A 1 81 ? -6.126 -10.982 17.589 1.00 98.81 81 GLN A C 1
ATOM 621 O O . GLN A 1 81 ? -7.283 -10.624 17.813 1.00 98.81 81 GLN A O 1
ATOM 626 N N . GLN A 1 82 ? -5.076 -10.184 17.798 1.00 98.62 82 GLN A N 1
ATOM 627 C CA . GLN A 1 82 ? -5.205 -8.805 18.262 1.00 98.62 82 GLN A CA 1
ATOM 628 C C . GLN A 1 82 ? -5.954 -7.951 17.238 1.00 98.62 82 GLN A C 1
ATOM 630 O O . GLN A 1 82 ? -6.868 -7.223 17.611 1.00 98.62 82 GLN A O 1
ATOM 635 N N . ALA A 1 83 ? -5.654 -8.078 15.946 1.00 98.75 83 ALA A N 1
ATOM 636 C CA . ALA A 1 83 ? -6.381 -7.363 14.907 1.00 98.75 83 ALA A CA 1
ATOM 637 C C . ALA A 1 83 ? -7.888 -7.612 14.976 1.00 98.75 83 ALA A C 1
ATOM 639 O O . ALA A 1 83 ? -8.661 -6.660 15.097 1.00 98.75 83 ALA A O 1
ATOM 640 N N . SER A 1 84 ? -8.289 -8.881 15.023 1.00 98.44 84 SER A N 1
ATOM 641 C CA . SER A 1 84 ? -9.690 -9.276 15.154 1.00 98.44 84 SER A CA 1
ATOM 642 C C . SER A 1 84 ? -10.323 -8.731 16.445 1.00 98.44 84 SER A C 1
ATOM 644 O O . SER A 1 84 ? -11.398 -8.130 16.408 1.00 98.44 84 SER A O 1
ATOM 646 N N . ALA A 1 85 ? -9.626 -8.834 17.585 1.00 98.44 85 ALA A N 1
ATOM 647 C CA . ALA A 1 85 ? -10.111 -8.350 18.881 1.00 98.44 85 ALA A CA 1
ATOM 648 C C . ALA A 1 85 ? -10.326 -6.824 18.928 1.00 98.44 85 ALA A C 1
ATOM 650 O O . ALA A 1 85 ? -11.263 -6.344 19.568 1.00 98.44 85 ALA A O 1
ATOM 651 N N . TYR A 1 86 ? -9.492 -6.054 18.223 1.00 98.50 86 TYR A N 1
ATOM 652 C CA . TYR A 1 86 ? -9.616 -4.597 18.107 1.00 98.50 86 TYR A CA 1
ATOM 653 C C . TYR A 1 86 ? -10.470 -4.167 16.895 1.00 98.50 86 TYR A C 1
ATOM 655 O O . TYR A 1 86 ? -10.633 -2.972 16.629 1.00 98.50 86 TYR A O 1
ATOM 663 N N . GLY A 1 87 ? -11.078 -5.123 16.185 1.00 98.38 87 GLY A N 1
ATOM 664 C CA . GLY A 1 87 ? -11.972 -4.890 15.049 1.00 98.38 87 GLY A CA 1
ATOM 665 C C . GLY A 1 87 ? -11.270 -4.414 13.776 1.00 98.38 87 GLY A C 1
ATOM 666 O O . GLY A 1 87 ? -11.932 -3.870 12.895 1.00 98.38 87 GLY A O 1
ATOM 667 N N . MET A 1 88 ? -9.949 -4.575 13.689 1.00 98.81 88 MET A N 1
ATOM 668 C CA . MET A 1 88 ? -9.195 -4.305 12.470 1.00 98.81 88 MET A CA 1
ATOM 669 C C . MET A 1 88 ? -9.465 -5.399 11.438 1.00 98.81 88 MET A C 1
ATOM 671 O O . MET A 1 88 ? -9.522 -6.578 11.782 1.00 98.81 88 MET A O 1
ATOM 675 N N . ASN A 1 89 ? -9.621 -5.014 10.174 1.00 98.56 89 ASN A N 1
ATOM 676 C CA . ASN A 1 89 ? -10.056 -5.915 9.102 1.00 98.56 89 ASN A CA 1
ATOM 677 C C . ASN A 1 89 ? -9.115 -5.956 7.893 1.00 98.56 89 ASN A C 1
ATOM 679 O O . ASN A 1 89 ? -9.380 -6.700 6.953 1.00 98.56 89 ASN A O 1
ATOM 683 N N . LEU A 1 90 ? -8.033 -5.179 7.899 1.00 98.88 90 LEU A N 1
ATOM 684 C CA . LEU A 1 90 ? -7.076 -5.112 6.800 1.00 98.88 90 LEU A CA 1
ATOM 685 C C . LEU A 1 90 ? -5.650 -5.092 7.354 1.00 98.88 90 LEU A C 1
ATOM 687 O O . LEU A 1 90 ? -5.353 -4.323 8.269 1.00 98.88 90 LEU A O 1
ATOM 691 N N . ALA A 1 91 ? -4.771 -5.909 6.788 1.00 98.94 91 ALA A N 1
ATOM 692 C CA . ALA A 1 91 ? -3.340 -5.828 7.018 1.00 98.94 91 ALA A CA 1
ATOM 693 C C . ALA A 1 91 ? -2.620 -5.590 5.692 1.00 98.94 91 ALA A C 1
ATOM 695 O O . ALA A 1 91 ? -2.865 -6.281 4.704 1.00 98.94 91 ALA A O 1
ATOM 696 N N . ARG A 1 92 ? -1.713 -4.621 5.669 1.00 98.94 92 ARG A N 1
ATOM 697 C CA . ARG A 1 92 ? -0.798 -4.397 4.552 1.00 98.94 92 ARG A CA 1
ATOM 698 C C . ARG A 1 92 ? 0.572 -4.987 4.907 1.00 98.94 92 ARG A C 1
ATOM 700 O O . ARG A 1 92 ? 1.092 -4.753 6.000 1.00 98.94 92 ARG A O 1
ATOM 707 N N . THR A 1 93 ? 1.111 -5.841 4.035 1.00 98.94 93 THR A N 1
ATOM 708 C CA . THR A 1 93 ? 2.349 -6.599 4.292 1.00 98.94 93 THR A CA 1
ATOM 709 C C . THR A 1 93 ? 3.095 -6.955 3.007 1.00 98.94 93 THR A C 1
ATOM 711 O O . THR A 1 93 ? 2.556 -6.826 1.904 1.00 98.94 93 THR A O 1
ATOM 714 N N . TRP A 1 94 ? 4.364 -7.353 3.134 1.00 98.75 94 TRP A N 1
ATOM 715 C CA . TRP A 1 94 ? 5.273 -7.523 1.999 1.00 98.75 94 TRP A CA 1
ATOM 716 C C . TRP A 1 94 ? 5.222 -8.953 1.477 1.00 98.75 94 TRP A C 1
ATOM 718 O O . TRP A 1 94 ? 5.477 -9.911 2.206 1.00 98.75 94 TRP A O 1
ATOM 728 N N . ALA A 1 95 ? 4.943 -9.081 0.181 1.00 98.69 95 ALA A N 1
ATOM 729 C CA . ALA A 1 95 ? 5.113 -10.309 -0.587 1.00 98.69 95 ALA A CA 1
ATOM 730 C C . ALA A 1 95 ? 6.445 -10.317 -1.360 1.00 98.69 95 ALA A C 1
ATOM 732 O O . ALA A 1 95 ? 6.618 -11.102 -2.292 1.00 98.69 95 ALA A O 1
ATOM 733 N N . PHE A 1 96 ? 7.391 -9.467 -0.947 1.00 98.56 96 PHE A N 1
ATOM 734 C CA . PHE A 1 96 ? 8.753 -9.397 -1.460 1.00 98.56 96 PHE A CA 1
ATOM 735 C C . PHE A 1 96 ? 9.776 -9.532 -0.327 1.00 98.56 96 PHE A C 1
ATOM 737 O O . PHE A 1 96 ? 9.519 -9.225 0.836 1.00 98.56 96 PHE A O 1
ATOM 744 N N . SER A 1 97 ? 10.961 -9.997 -0.703 1.00 96.75 97 SER A N 1
ATOM 745 C CA . SER A 1 97 ? 12.216 -9.871 0.035 1.00 96.75 97 SER A CA 1
ATOM 746 C C . SER A 1 97 ? 13.286 -10.391 -0.919 1.00 96.75 97 SER A C 1
ATOM 748 O O . SER A 1 97 ? 13.421 -11.594 -1.117 1.00 96.75 97 SER A O 1
ATOM 750 N N . ASP A 1 98 ? 13.973 -9.482 -1.592 1.00 92.94 98 ASP A N 1
ATOM 751 C CA . ASP A 1 98 ? 14.869 -9.749 -2.721 1.00 92.94 98 ASP A CA 1
ATOM 752 C C . ASP A 1 98 ? 16.347 -9.756 -2.299 1.00 92.94 98 ASP A C 1
ATOM 754 O O . ASP A 1 98 ? 17.230 -10.134 -3.065 1.00 92.94 98 ASP A O 1
ATOM 758 N N . GLY A 1 99 ? 16.634 -9.327 -1.069 1.00 84.44 99 GLY A N 1
ATOM 759 C CA . GLY A 1 99 ? 17.978 -9.248 -0.510 1.00 84.44 99 GLY A CA 1
ATOM 760 C C . GLY A 1 99 ? 18.004 -9.443 1.007 1.00 84.44 99 GLY A C 1
ATOM 761 O O . GLY A 1 99 ? 16.968 -9.485 1.671 1.00 84.44 99 GLY A O 1
ATOM 762 N N . GLY A 1 100 ? 19.213 -9.564 1.557 1.00 86.56 100 GLY A N 1
ATOM 763 C CA . GLY A 1 100 ? 19.457 -9.830 2.979 1.00 86.56 100 GLY A CA 1
ATOM 764 C C . GLY A 1 100 ? 19.849 -11.282 3.270 1.00 86.56 100 GLY A C 1
ATOM 765 O O . GLY A 1 100 ? 20.142 -12.060 2.365 1.00 86.56 100 GLY A O 1
ATOM 766 N N . SER A 1 101 ? 19.889 -11.648 4.553 1.00 85.44 101 SER A N 1
ATOM 767 C CA . SER A 1 101 ? 20.356 -12.967 5.017 1.00 85.44 101 SER A CA 1
ATOM 768 C C . SER A 1 101 ? 19.349 -14.101 4.803 1.00 85.44 101 SER A C 1
ATOM 770 O O . SER A 1 101 ? 19.714 -15.273 4.858 1.00 85.44 101 SER A O 1
ATOM 772 N N . SER A 1 102 ? 18.072 -13.785 4.593 1.00 91.12 102 SER A N 1
ATOM 773 C CA . SER A 1 102 ? 17.005 -14.770 4.379 1.00 91.12 102 SER A CA 1
ATOM 774 C C . SER A 1 102 ? 15.957 -14.224 3.406 1.00 91.12 102 SER A C 1
ATOM 776 O O . SER A 1 102 ? 14.834 -13.954 3.821 1.00 91.12 102 SER A O 1
ATOM 778 N N . PRO A 1 103 ? 16.308 -14.019 2.124 1.00 96.50 103 PRO A N 1
ATOM 779 C CA . PRO A 1 103 ? 15.386 -13.447 1.154 1.00 96.50 103 PRO A CA 1
ATOM 780 C C . PRO A 1 103 ? 14.292 -14.446 0.759 1.00 96.50 103 PRO A C 1
ATOM 782 O O . PRO A 1 103 ? 14.500 -15.664 0.786 1.00 96.50 103 PRO A O 1
ATOM 785 N N . LEU A 1 104 ? 13.141 -13.924 0.333 1.00 98.44 104 LEU A N 1
ATOM 786 C CA . LEU A 1 104 ? 12.134 -14.673 -0.418 1.00 98.44 104 LEU A CA 1
ATOM 787 C C . LEU A 1 104 ? 12.658 -15.006 -1.819 1.00 98.44 104 LEU A C 1
ATOM 789 O O . LEU A 1 104 ? 12.647 -16.172 -2.209 1.00 98.44 104 LEU A O 1
ATOM 793 N N . GLN A 1 105 ? 13.117 -14.004 -2.571 1.00 98.44 105 GLN A N 1
ATOM 794 C CA . GLN A 1 105 ? 13.704 -14.166 -3.896 1.00 98.44 105 GLN A CA 1
ATOM 795 C C . GLN A 1 105 ? 15.231 -14.073 -3.792 1.00 98.44 105 GLN A C 1
ATOM 797 O O . GLN A 1 105 ? 15.797 -13.005 -3.608 1.00 98.44 105 GLN A O 1
ATOM 802 N N . VAL A 1 106 ? 15.908 -15.216 -3.908 1.00 97.38 106 VAL A N 1
ATOM 803 C CA . VAL A 1 106 ? 17.370 -15.329 -3.733 1.00 97.38 106 VAL A CA 1
ATOM 804 C C . VAL A 1 106 ? 18.123 -14.753 -4.939 1.00 97.38 106 VAL A C 1
ATOM 806 O O . VAL A 1 106 ? 19.203 -14.182 -4.818 1.00 97.38 106 VAL A O 1
ATOM 809 N N . SER A 1 107 ? 17.564 -14.952 -6.129 1.00 97.56 107 SER A N 1
ATOM 810 C CA . SER A 1 107 ? 18.030 -14.393 -7.400 1.00 97.56 107 SER A CA 1
ATOM 811 C C . SER A 1 107 ? 16.847 -14.367 -8.378 1.00 97.56 107 SER A C 1
ATOM 813 O O . SER A 1 107 ? 15.825 -14.996 -8.081 1.00 97.56 107 SER A O 1
ATOM 815 N N . PRO A 1 108 ? 16.928 -13.698 -9.546 1.00 97.88 108 PRO A N 1
ATOM 816 C CA . PRO A 1 108 ? 15.767 -13.550 -10.418 1.00 97.88 108 PRO A CA 1
ATOM 817 C C . PRO A 1 108 ? 15.141 -14.897 -10.801 1.00 97.88 108 PRO A C 1
ATOM 819 O O . PRO A 1 108 ? 15.751 -15.682 -11.534 1.00 97.88 108 PRO A O 1
ATOM 822 N N . GLY A 1 109 ? 13.915 -15.137 -10.322 1.00 96.25 109 GLY A N 1
ATOM 823 C CA . GLY A 1 109 ? 13.147 -16.365 -10.560 1.00 96.25 109 GLY A CA 1
ATOM 824 C C . GLY A 1 109 ? 13.453 -17.549 -9.630 1.00 96.25 109 GLY A C 1
ATOM 825 O O . GLY A 1 109 ? 12.863 -18.610 -9.821 1.00 96.25 109 GLY A O 1
ATOM 826 N N . VAL A 1 110 ? 14.329 -17.393 -8.633 1.00 98.00 110 VAL A N 1
ATOM 827 C CA . VAL A 1 110 ? 14.693 -18.443 -7.665 1.00 98.00 110 VAL A CA 1
ATOM 828 C C . VAL A 1 110 ? 14.218 -18.048 -6.271 1.00 98.00 110 VAL A C 1
ATOM 830 O O . VAL A 1 110 ? 14.581 -16.982 -5.775 1.00 98.00 110 VAL A O 1
ATOM 833 N N . TYR A 1 111 ? 13.442 -18.923 -5.628 1.00 98.56 111 TYR A N 1
ATOM 834 C CA . TYR A 1 111 ? 12.759 -18.624 -4.368 1.00 98.56 111 TYR A CA 1
ATOM 835 C C . TYR A 1 111 ? 13.205 -19.518 -3.217 1.00 98.56 111 TYR A C 1
ATOM 837 O O . TYR A 1 111 ? 13.443 -20.714 -3.389 1.00 98.56 111 TYR A O 1
ATOM 845 N N . ASN A 1 112 ? 13.244 -18.934 -2.024 1.00 98.31 112 ASN A N 1
ATOM 846 C CA . ASN A 1 112 ? 13.344 -19.658 -0.772 1.00 98.31 112 ASN A CA 1
ATOM 847 C C . ASN A 1 112 ? 11.962 -20.203 -0.384 1.00 98.31 112 ASN A C 1
ATOM 849 O O . ASN A 1 112 ? 11.094 -19.470 0.090 1.00 98.31 112 ASN A O 1
ATOM 853 N N . GLU A 1 113 ? 11.769 -21.509 -0.559 1.00 98.12 113 GLU A N 1
ATOM 854 C CA . GLU A 1 113 ? 10.490 -22.176 -0.288 1.00 98.12 113 GLU A CA 1
ATOM 855 C C . GLU A 1 113 ? 10.057 -22.074 1.184 1.00 98.12 113 GLU A C 1
ATOM 857 O O . GLU A 1 113 ? 8.862 -22.015 1.461 1.00 98.12 113 GLU A O 1
ATOM 862 N N . ALA A 1 114 ? 10.990 -22.013 2.143 1.00 97.38 114 ALA A N 1
ATOM 863 C CA . ALA A 1 114 ? 10.632 -21.840 3.553 1.00 97.38 114 ALA A CA 1
ATOM 864 C C . ALA A 1 114 ? 10.042 -20.445 3.819 1.00 97.38 114 ALA A C 1
ATOM 866 O O . ALA A 1 114 ? 9.046 -20.327 4.533 1.00 97.38 114 ALA A O 1
ATOM 867 N N . MET A 1 115 ? 10.607 -19.407 3.193 1.00 98.44 115 MET A N 1
ATOM 868 C CA . MET A 1 115 ? 10.072 -18.043 3.258 1.00 98.44 115 MET A CA 1
ATOM 869 C C . MET A 1 115 ? 8.711 -17.945 2.559 1.00 98.44 115 MET A C 1
ATOM 871 O O . MET A 1 115 ? 7.769 -17.382 3.113 1.00 98.44 115 MET A O 1
ATOM 875 N N . PHE A 1 116 ? 8.564 -18.584 1.393 1.00 98.62 116 PHE A N 1
ATOM 876 C CA . PHE A 1 116 ? 7.299 -18.605 0.651 1.00 98.62 116 PHE A CA 1
ATOM 877 C C . PHE A 1 116 ? 6.184 -19.324 1.428 1.00 98.62 116 PHE A C 1
ATOM 879 O O . PHE A 1 116 ? 5.058 -18.838 1.497 1.00 98.62 116 PHE A O 1
ATOM 886 N N . LYS A 1 117 ? 6.500 -20.437 2.104 1.00 98.81 117 LYS A N 1
ATOM 887 C CA . LYS A 1 117 ? 5.575 -21.100 3.041 1.00 98.81 117 LYS A CA 1
ATOM 888 C C . LYS A 1 117 ? 5.238 -20.235 4.260 1.00 98.81 117 LYS A C 1
ATOM 890 O O . LYS A 1 117 ? 4.174 -20.402 4.851 1.00 98.81 117 LYS A O 1
ATOM 895 N N . GLY A 1 118 ? 6.119 -19.309 4.634 1.00 98.81 118 GLY A N 1
ATOM 896 C CA . GLY A 1 118 ? 5.808 -18.255 5.596 1.00 98.81 118 GLY A CA 1
ATOM 897 C C . GLY A 1 118 ? 4.645 -17.388 5.110 1.00 98.81 118 GLY A C 1
ATOM 898 O O . GLY A 1 118 ? 3.669 -17.221 5.835 1.00 98.81 118 GLY A O 1
ATOM 899 N N . LEU A 1 119 ? 4.690 -16.917 3.861 1.00 98.94 119 LEU A N 1
ATOM 900 C CA . LEU A 1 119 ? 3.588 -16.156 3.260 1.00 98.94 119 LEU A CA 1
ATOM 901 C C . LEU A 1 119 ? 2.306 -16.997 3.107 1.00 98.94 119 LEU A C 1
ATOM 903 O O . LEU A 1 119 ? 1.219 -16.489 3.384 1.00 98.94 119 LEU A O 1
ATOM 907 N N . ASP A 1 120 ? 2.429 -18.294 2.781 1.00 98.94 120 ASP A N 1
ATOM 908 C CA . ASP A 1 120 ? 1.290 -19.230 2.768 1.00 98.94 120 ASP A CA 1
ATOM 909 C C . ASP A 1 120 ? 0.574 -19.233 4.134 1.00 98.94 120 ASP A C 1
ATOM 911 O O . ASP A 1 120 ? -0.656 -19.136 4.202 1.00 98.94 120 ASP A O 1
ATOM 915 N N . PHE A 1 121 ? 1.351 -19.299 5.224 1.00 98.94 121 PHE A N 1
ATOM 916 C CA . PHE A 1 121 ? 0.833 -19.247 6.592 1.00 98.94 121 PHE A CA 1
ATOM 917 C C . PHE A 1 121 ? 0.159 -17.913 6.894 1.00 98.94 121 PHE A C 1
ATOM 919 O O . PHE A 1 121 ? -0.960 -17.921 7.401 1.00 98.94 121 PHE A O 1
ATOM 926 N N . VAL A 1 122 ? 0.787 -16.789 6.536 1.00 98.94 122 VAL A N 1
ATOM 927 C CA . VAL A 1 122 ? 0.221 -15.444 6.740 1.00 98.94 122 VAL A CA 1
ATOM 928 C C . VAL A 1 122 ? -1.164 -15.326 6.107 1.00 98.94 122 VAL A C 1
ATOM 930 O O . VAL A 1 122 ? -2.094 -14.908 6.791 1.00 98.94 122 VAL A O 1
ATOM 933 N N . ILE A 1 123 ? -1.327 -15.744 4.848 1.00 98.94 123 ILE A N 1
ATOM 934 C CA . ILE A 1 123 ? -2.623 -15.693 4.152 1.00 98.94 123 ILE A CA 1
ATOM 935 C C . ILE A 1 123 ? -3.645 -16.603 4.836 1.00 98.94 123 ILE A C 1
ATOM 937 O O . ILE A 1 123 ? -4.756 -16.168 5.130 1.00 98.94 123 ILE A O 1
ATOM 941 N N . SER A 1 124 ? -3.266 -17.842 5.165 1.00 98.88 124 SER A N 1
ATOM 942 C CA . SER A 1 124 ? -4.185 -18.777 5.827 1.00 98.88 124 SER A CA 1
ATOM 943 C C . SER A 1 124 ? -4.652 -18.280 7.205 1.00 98.88 124 SER A C 1
ATOM 945 O O . SER A 1 124 ? -5.828 -18.403 7.553 1.00 98.88 124 SER A O 1
ATOM 947 N N . GLU A 1 125 ? -3.745 -17.676 7.976 1.00 98.88 125 GLU A N 1
ATOM 948 C CA . GLU A 1 125 ? -4.017 -17.215 9.335 1.00 98.88 125 GLU A CA 1
ATOM 949 C C . GLU A 1 125 ? -4.813 -15.900 9.314 1.00 98.88 125 GLU A C 1
ATOM 951 O O . GLU A 1 125 ? -5.738 -15.735 10.109 1.00 98.88 125 GLU A O 1
ATOM 956 N N . ALA A 1 126 ? -4.552 -15.005 8.355 1.00 98.88 126 ALA A N 1
ATOM 957 C CA . ALA A 1 126 ? -5.362 -13.807 8.135 1.00 98.88 126 ALA A CA 1
ATOM 958 C C . ALA A 1 126 ? -6.829 -14.168 7.842 1.00 98.88 126 ALA A C 1
ATOM 960 O O . ALA A 1 126 ? -7.741 -13.663 8.505 1.00 98.88 126 ALA A O 1
ATOM 961 N N . GLY A 1 127 ? -7.056 -15.123 6.930 1.00 98.44 127 GLY A N 1
ATOM 962 C CA . GLY A 1 127 ? -8.393 -15.594 6.561 1.00 98.44 127 GLY A CA 1
ATOM 963 C C . GLY A 1 127 ? -9.150 -16.206 7.742 1.00 98.44 127 GLY A C 1
ATOM 964 O O . GLY A 1 127 ? -10.323 -15.901 7.961 1.00 98.44 127 GLY A O 1
ATOM 965 N N . LYS A 1 128 ? -8.462 -16.989 8.581 1.00 98.56 128 LYS A N 1
ATOM 966 C CA . LYS A 1 128 ? -9.016 -17.555 9.825 1.00 98.56 128 LYS A CA 1
ATOM 967 C C . LYS A 1 128 ? -9.481 -16.487 10.823 1.00 98.56 128 LYS A C 1
ATOM 969 O O . LYS A 1 128 ? -10.417 -16.733 11.582 1.00 98.56 128 LYS A O 1
ATOM 974 N N . HIS A 1 129 ? -8.846 -15.317 10.824 1.00 98.69 129 HIS A N 1
ATOM 975 C CA . HIS A 1 129 ? -9.168 -14.204 11.720 1.00 98.69 129 HIS A CA 1
ATOM 976 C C . HIS A 1 129 ? -10.042 -13.115 11.078 1.00 98.69 129 HIS A C 1
ATOM 978 O O . HIS A 1 129 ? -10.350 -12.119 11.738 1.00 98.69 129 HIS A O 1
ATOM 984 N N . GLY A 1 130 ? -10.486 -13.312 9.831 1.00 97.50 130 GLY A N 1
ATOM 985 C CA . GLY A 1 130 ? -11.329 -12.356 9.111 1.00 97.50 130 GLY A CA 1
ATOM 986 C C . GLY A 1 130 ? -10.607 -11.058 8.741 1.00 97.50 130 GLY A C 1
ATOM 987 O O . GLY A 1 130 ? -11.248 -10.012 8.648 1.00 97.50 130 GLY A O 1
ATOM 988 N N . VAL A 1 131 ? -9.285 -11.117 8.564 1.00 98.75 131 VAL A N 1
ATOM 989 C CA . VAL A 1 131 ? -8.441 -9.986 8.162 1.00 98.75 131 VAL A CA 1
ATOM 990 C C . VAL A 1 131 ? -8.044 -10.165 6.700 1.00 98.75 131 VAL A C 1
ATOM 992 O O . VAL A 1 131 ? -7.535 -11.217 6.322 1.00 98.75 131 VAL A O 1
ATOM 995 N N . TYR A 1 132 ? -8.266 -9.138 5.881 1.00 98.81 132 TYR A N 1
ATOM 996 C CA . TYR A 1 132 ? -7.857 -9.134 4.477 1.00 98.81 132 TYR A CA 1
ATOM 997 C C . TYR A 1 132 ? -6.422 -8.630 4.309 1.00 98.81 132 TYR A C 1
ATOM 999 O O . TYR A 1 132 ? -5.909 -7.929 5.182 1.00 98.81 132 TYR A O 1
ATOM 1007 N N . LEU A 1 133 ? -5.786 -8.944 3.176 1.00 98.94 133 LEU A N 1
ATOM 1008 C CA . LEU A 1 133 ? -4.379 -8.607 2.928 1.00 98.94 133 LEU A CA 1
ATOM 1009 C C . LEU A 1 133 ? -4.160 -7.715 1.702 1.00 98.94 133 LEU A C 1
ATOM 1011 O O . LEU A 1 133 ? -4.560 -8.076 0.599 1.00 98.94 133 LEU A O 1
ATOM 1015 N N . ILE A 1 134 ? -3.453 -6.597 1.868 1.00 98.94 134 ILE A N 1
ATOM 1016 C CA . ILE A 1 134 ? -2.756 -5.936 0.752 1.00 98.94 134 ILE A CA 1
ATOM 1017 C C . ILE A 1 134 ? -1.344 -6.505 0.694 1.00 98.94 134 ILE A C 1
ATOM 1019 O O . ILE A 1 134 ? -0.625 -6.476 1.697 1.00 98.94 134 ILE A O 1
ATOM 1023 N N . LEU A 1 135 ? -0.964 -7.027 -0.471 1.00 98.94 135 LEU A N 1
ATOM 1024 C CA . LEU A 1 135 ? 0.341 -7.640 -0.703 1.00 98.94 135 LEU A CA 1
ATOM 1025 C C . LEU A 1 135 ? 1.171 -6.769 -1.649 1.00 98.94 135 LEU A C 1
ATOM 1027 O O . LEU A 1 135 ? 0.891 -6.717 -2.849 1.00 98.94 135 LEU A O 1
ATOM 1031 N N . SER A 1 136 ? 2.192 -6.105 -1.099 1.00 98.94 136 SER A N 1
ATOM 1032 C CA . SER A 1 136 ? 3.168 -5.333 -1.878 1.00 98.94 136 SER A CA 1
ATOM 1033 C C . SER A 1 136 ? 4.180 -6.241 -2.553 1.00 98.94 136 SER A C 1
ATOM 1035 O O . SER A 1 136 ? 4.678 -7.182 -1.931 1.00 98.94 136 SER A O 1
ATOM 1037 N N . LEU A 1 137 ? 4.464 -5.973 -3.829 1.00 98.88 137 LEU A N 1
ATOM 1038 C CA . LEU A 1 137 ? 5.240 -6.853 -4.709 1.00 98.88 137 LEU A CA 1
ATOM 1039 C C . LEU A 1 137 ? 6.687 -6.391 -4.927 1.00 98.88 137 LEU A C 1
ATOM 1041 O O . LEU A 1 137 ? 7.478 -7.131 -5.503 1.00 98.88 137 LEU A O 1
ATOM 1045 N N . ALA A 1 138 ? 7.049 -5.181 -4.504 1.00 98.50 138 ALA A N 1
ATOM 1046 C CA . ALA A 1 138 ? 8.426 -4.688 -4.508 1.00 98.50 138 ALA A CA 1
ATOM 1047 C C . ALA A 1 138 ? 8.573 -3.482 -3.572 1.00 98.50 138 ALA A C 1
ATOM 1049 O O . ALA A 1 138 ? 7.583 -2.886 -3.156 1.00 98.50 138 ALA A O 1
ATOM 1050 N N . ASN A 1 139 ? 9.815 -3.074 -3.308 1.00 98.50 139 ASN A N 1
ATOM 1051 C CA . ASN A 1 139 ? 10.124 -1.867 -2.542 1.00 98.50 139 ASN A CA 1
ATOM 1052 C C . ASN A 1 139 ? 10.849 -0.824 -3.394 1.00 98.50 139 ASN A C 1
ATOM 1054 O O . ASN A 1 139 ? 11.758 -1.171 -4.156 1.00 98.50 139 ASN A O 1
ATOM 1058 N N . GLN A 1 140 ? 10.512 0.453 -3.213 1.00 98.25 140 GLN A N 1
ATOM 1059 C CA . GLN A 1 140 ? 11.337 1.563 -3.685 1.00 98.25 140 GLN A CA 1
ATOM 1060 C C . GLN A 1 140 ? 12.692 1.604 -2.969 1.00 98.25 140 GLN A C 1
ATOM 1062 O O . GLN A 1 140 ? 13.715 1.925 -3.586 1.00 98.25 140 GLN A O 1
ATOM 1067 N N . TRP A 1 141 ? 12.674 1.325 -1.665 1.00 97.38 141 TRP A N 1
ATOM 1068 C CA . TRP A 1 141 ? 13.825 1.425 -0.771 1.00 97.38 141 TRP A CA 1
ATOM 1069 C C . TRP A 1 141 ? 14.635 0.131 -0.724 1.00 97.38 141 TRP A C 1
ATOM 1071 O O . TRP A 1 141 ? 14.229 -0.898 -1.260 1.00 97.38 141 TRP A O 1
ATOM 1081 N N . ASN A 1 142 ? 15.795 0.194 -0.071 1.00 95.81 142 ASN A N 1
ATOM 1082 C CA . ASN A 1 142 ? 16.753 -0.913 -0.030 1.00 95.81 142 ASN A CA 1
ATOM 1083 C C . ASN A 1 142 ? 16.417 -1.978 1.029 1.00 95.81 142 ASN A C 1
ATOM 1085 O O . ASN A 1 142 ? 17.026 -3.051 1.042 1.00 95.81 142 ASN A O 1
ATOM 1089 N N . ASP A 1 143 ? 15.481 -1.692 1.937 1.00 92.69 143 ASP A N 1
ATOM 1090 C CA . ASP A 1 143 ? 15.052 -2.631 2.968 1.00 92.69 143 ASP A CA 1
ATOM 1091 C C . ASP A 1 143 ? 14.497 -3.906 2.333 1.00 92.69 143 ASP A C 1
ATOM 1093 O O . ASP A 1 143 ? 13.576 -3.868 1.512 1.00 92.69 143 ASP A O 1
ATOM 1097 N N . PHE A 1 144 ? 15.092 -5.038 2.723 1.00 93.38 144 PHE A N 1
ATOM 1098 C CA . PHE A 1 144 ? 14.842 -6.364 2.149 1.00 93.38 144 PHE A CA 1
ATOM 1099 C C . PHE A 1 144 ? 15.111 -6.457 0.639 1.00 93.38 144 PHE A C 1
ATOM 1101 O O . PHE A 1 144 ? 14.552 -7.325 -0.027 1.00 93.38 144 PHE A O 1
ATOM 1108 N N . GLY A 1 145 ? 15.990 -5.614 0.092 1.00 94.56 145 GLY A N 1
ATOM 1109 C CA . GLY A 1 145 ? 16.370 -5.616 -1.321 1.00 94.56 145 GLY A CA 1
ATOM 1110 C C . GLY A 1 145 ? 15.750 -4.451 -2.085 1.00 94.56 145 GLY A C 1
ATOM 1111 O O . GLY A 1 145 ? 16.367 -3.396 -2.184 1.00 94.56 145 GLY A O 1
ATOM 1112 N N . GLY A 1 146 ? 14.568 -4.653 -2.671 1.00 96.88 146 GLY A N 1
ATOM 1113 C CA . GLY A 1 146 ? 13.872 -3.618 -3.438 1.00 96.88 146 GLY A CA 1
ATOM 1114 C C . GLY A 1 146 ? 14.457 -3.359 -4.828 1.00 96.88 146 GLY A C 1
ATOM 1115 O O . GLY A 1 146 ? 15.275 -4.120 -5.352 1.00 96.88 146 GLY A O 1
ATOM 1116 N N . ARG A 1 147 ? 14.023 -2.270 -5.469 1.00 97.50 147 ARG A N 1
ATOM 1117 C CA . ARG A 1 147 ? 14.318 -1.976 -6.885 1.00 97.50 147 ARG A CA 1
ATOM 1118 C C . ARG A 1 147 ? 15.815 -1.965 -7.214 1.00 97.50 147 ARG A C 1
ATOM 1120 O O . ARG A 1 147 ? 16.212 -2.399 -8.295 1.00 97.50 147 ARG A O 1
ATOM 1127 N N . ASN A 1 148 ? 16.651 -1.507 -6.278 1.00 97.12 148 ASN A N 1
ATOM 1128 C CA . ASN A 1 148 ? 18.101 -1.463 -6.447 1.00 97.12 148 ASN A CA 1
ATOM 1129 C C . ASN A 1 148 ? 18.659 -2.881 -6.660 1.00 97.12 148 ASN A C 1
ATOM 1131 O O . ASN A 1 148 ? 19.455 -3.099 -7.574 1.00 97.12 148 ASN A O 1
ATOM 1135 N N . GLN A 1 149 ? 18.172 -3.869 -5.902 1.00 98.38 149 GLN A N 1
ATOM 1136 C CA . GLN A 1 149 ? 18.597 -5.264 -6.015 1.00 98.38 149 GLN A CA 1
ATOM 1137 C C . GLN A 1 149 ? 18.293 -5.857 -7.399 1.00 98.38 149 GLN A C 1
ATOM 1139 O O . GLN A 1 149 ? 19.124 -6.562 -7.979 1.00 98.38 149 GLN A O 1
ATOM 1144 N N . TYR A 1 150 ? 17.143 -5.512 -7.977 1.00 98.75 150 TYR A N 1
ATOM 1145 C CA . TYR A 1 150 ? 16.779 -5.916 -9.334 1.00 98.75 150 TYR A CA 1
ATOM 1146 C C . TYR A 1 150 ? 17.718 -5.328 -10.395 1.00 98.75 150 TYR A C 1
ATOM 1148 O O . TYR A 1 150 ? 18.153 -6.038 -11.309 1.00 98.75 150 TYR A O 1
ATOM 1156 N N . VAL A 1 151 ? 18.077 -4.050 -10.257 1.00 98.62 151 VAL A N 1
ATOM 1157 C CA . VAL A 1 151 ? 19.059 -3.394 -11.132 1.00 98.62 151 VAL A CA 1
ATOM 1158 C C . VAL A 1 151 ? 20.443 -4.029 -10.960 1.00 98.62 151 VAL A C 1
ATOM 1160 O O . VAL A 1 151 ? 21.125 -4.289 -11.953 1.00 98.62 151 VAL A O 1
ATOM 1163 N N . GLN A 1 152 ? 20.854 -4.364 -9.733 1.00 98.38 152 GLN A N 1
ATOM 1164 C CA . GLN A 1 152 ? 22.109 -5.080 -9.484 1.00 98.38 152 GLN A CA 1
ATOM 1165 C C . GLN A 1 152 ? 22.140 -6.464 -10.147 1.00 98.38 152 GLN A C 1
ATOM 1167 O O . GLN A 1 152 ? 23.135 -6.805 -10.789 1.00 98.38 152 GLN A O 1
ATOM 1172 N N . TRP A 1 153 ? 21.059 -7.244 -10.070 1.00 98.56 153 TRP A N 1
ATOM 1173 C CA . TRP A 1 153 ? 20.979 -8.535 -10.761 1.00 98.56 153 TRP A CA 1
ATOM 1174 C C . TRP A 1 153 ? 21.103 -8.397 -12.280 1.00 98.56 153 TRP A C 1
ATOM 1176 O O . TRP A 1 153 ? 21.723 -9.238 -12.933 1.00 98.56 153 TRP A O 1
ATOM 1186 N N . ALA A 1 154 ? 20.545 -7.334 -12.858 1.00 98.69 154 ALA A N 1
ATOM 1187 C CA . ALA A 1 154 ? 20.700 -7.046 -14.278 1.00 98.69 154 ALA A CA 1
ATOM 1188 C C . ALA A 1 154 ? 22.148 -6.660 -14.630 1.00 98.69 154 ALA A C 1
ATOM 1190 O O . ALA A 1 154 ? 22.683 -7.178 -15.614 1.00 98.69 154 ALA A O 1
ATOM 1191 N N . ARG A 1 155 ? 22.819 -5.845 -13.800 1.00 98.62 155 ARG A N 1
ATOM 1192 C CA . ARG A 1 155 ? 24.253 -5.520 -13.955 1.00 98.62 155 ARG A CA 1
ATOM 1193 C C . ARG A 1 155 ? 25.125 -6.778 -13.939 1.00 98.62 155 ARG A C 1
ATOM 1195 O O . ARG A 1 155 ? 25.956 -6.964 -14.822 1.00 98.62 155 ARG A O 1
ATOM 1202 N N . GLN A 1 156 ? 24.878 -7.688 -12.997 1.00 97.69 156 GLN A N 1
ATOM 1203 C CA . GLN A 1 156 ? 25.583 -8.976 -12.897 1.00 97.69 156 GLN A CA 1
ATOM 1204 C C . GLN A 1 156 ? 25.357 -9.884 -14.118 1.00 97.69 156 GLN A C 1
ATOM 1206 O O . GLN A 1 156 ? 26.176 -10.752 -14.405 1.00 97.69 156 GLN A O 1
ATOM 1211 N N . ARG A 1 157 ? 24.266 -9.667 -14.863 1.00 97.25 157 ARG A N 1
ATOM 1212 C CA . ARG A 1 157 ? 23.940 -10.359 -16.120 1.00 97.25 157 ARG A CA 1
ATOM 1213 C C . ARG A 1 157 ? 24.330 -9.551 -17.366 1.00 97.25 157 ARG A C 1
ATOM 1215 O O . ARG A 1 157 ? 23.817 -9.811 -18.452 1.00 97.25 157 ARG A O 1
ATOM 1222 N N . GLY A 1 158 ? 25.231 -8.579 -17.219 1.00 97.69 158 GLY A N 1
ATOM 1223 C CA . GLY A 1 158 ? 25.840 -7.843 -18.328 1.00 97.69 158 GLY A CA 1
ATOM 1224 C C . GLY A 1 158 ? 25.056 -6.625 -18.821 1.00 97.69 158 GLY A C 1
ATOM 1225 O O . GLY A 1 158 ? 25.417 -6.068 -19.854 1.00 97.69 158 GLY A O 1
ATOM 1226 N N . GLN A 1 159 ? 23.999 -6.187 -18.125 1.00 98.31 159 GLN A N 1
ATOM 1227 C CA . GLN A 1 159 ? 23.313 -4.936 -18.468 1.00 98.31 159 GLN A CA 1
ATOM 1228 C C . GLN A 1 159 ? 24.126 -3.723 -17.990 1.00 98.31 159 GLN A C 1
ATOM 1230 O O . GLN A 1 159 ? 24.482 -3.620 -16.816 1.00 98.31 159 GLN A O 1
ATOM 1235 N N . SER A 1 160 ? 24.381 -2.765 -18.879 1.00 97.38 160 SER A N 1
ATOM 1236 C CA . SER A 1 160 ? 25.046 -1.501 -18.538 1.00 97.38 160 SER A CA 1
ATOM 1237 C C . SER A 1 160 ? 24.042 -0.494 -17.963 1.00 97.38 160 SER A C 1
ATOM 1239 O O . SER A 1 160 ? 23.526 0.348 -18.689 1.00 97.38 160 SER A O 1
ATOM 1241 N N . LEU A 1 161 ? 23.751 -0.605 -16.662 1.00 98.06 161 LEU A N 1
ATOM 1242 C CA . LEU A 1 161 ? 22.790 0.243 -15.938 1.00 98.06 161 LEU A CA 1
ATOM 1243 C C . LEU A 1 161 ? 23.505 1.149 -14.937 1.00 98.06 161 LEU A C 1
ATOM 1245 O O . LEU A 1 161 ? 24.326 0.667 -14.152 1.00 98.06 161 LEU A O 1
ATOM 1249 N N . ASN A 1 162 ? 23.171 2.435 -14.911 1.00 96.12 162 ASN A N 1
ATOM 1250 C CA . ASN A 1 162 ? 23.837 3.442 -14.075 1.00 96.12 162 ASN A CA 1
ATOM 1251 C C . ASN A 1 162 ? 22.901 4.108 -13.057 1.00 96.12 162 ASN A C 1
ATOM 1253 O O . ASN A 1 162 ? 23.372 4.889 -12.236 1.00 96.12 162 ASN A O 1
ATOM 1257 N N . SER A 1 163 ? 21.611 3.769 -13.072 1.00 97.44 163 SER A N 1
ATOM 1258 C CA . SER A 1 163 ? 20.616 4.326 -12.162 1.00 97.44 163 SER A CA 1
ATOM 1259 C C . SER A 1 163 ? 19.726 3.232 -11.591 1.00 97.44 163 SER A C 1
ATOM 1261 O O . SER A 1 163 ? 19.402 2.258 -12.264 1.00 97.44 163 SER A O 1
ATOM 1263 N N . ASP A 1 164 ? 19.272 3.403 -10.355 1.00 97.31 164 ASP A N 1
ATOM 1264 C CA . ASP A 1 164 ? 18.250 2.516 -9.794 1.00 97.31 164 ASP A CA 1
ATOM 1265 C C . ASP A 1 164 ? 16.887 2.741 -10.467 1.00 97.31 164 ASP A C 1
ATOM 1267 O O . ASP A 1 164 ? 16.025 1.862 -10.455 1.00 97.31 164 ASP A O 1
ATOM 1271 N N . ASP A 1 165 ? 16.681 3.904 -11.097 1.00 98.31 165 ASP A N 1
ATOM 1272 C CA . ASP A 1 165 ? 15.475 4.194 -11.879 1.00 98.31 165 ASP A CA 1
ATOM 1273 C C . ASP A 1 165 ? 15.434 3.398 -13.193 1.00 98.31 165 ASP A C 1
ATOM 1275 O O . ASP A 1 165 ? 14.388 3.329 -13.841 1.00 98.31 165 ASP A O 1
ATOM 1279 N N . ASP A 1 166 ? 16.538 2.740 -13.573 1.00 98.50 166 ASP A N 1
ATOM 1280 C CA . ASP A 1 166 ? 16.545 1.776 -14.676 1.00 98.50 166 ASP A CA 1
ATOM 1281 C C . ASP A 1 166 ? 15.609 0.593 -14.400 1.00 98.50 166 ASP A C 1
ATOM 1283 O O . ASP A 1 166 ? 15.167 -0.065 -15.343 1.00 98.50 166 ASP A O 1
ATOM 1287 N N . PHE A 1 167 ? 15.217 0.378 -13.138 1.00 98.81 167 PHE A N 1
ATOM 1288 C CA . PHE A 1 167 ? 14.141 -0.537 -12.770 1.00 98.81 167 PHE A CA 1
ATOM 1289 C C . PHE A 1 167 ? 12.847 -0.287 -13.557 1.00 98.81 167 PHE A C 1
ATOM 1291 O O . PHE A 1 167 ? 12.177 -1.231 -13.977 1.00 98.81 167 PHE A O 1
ATOM 1298 N N . PHE A 1 168 ? 12.518 0.983 -13.809 1.00 98.81 168 PHE A N 1
ATOM 1299 C CA . PHE A 1 168 ? 11.283 1.363 -14.489 1.00 98.81 168 PHE A CA 1
ATOM 1300 C C . PHE A 1 168 ? 11.380 1.284 -16.020 1.00 98.81 168 PHE A C 1
ATOM 1302 O O . PHE A 1 168 ? 10.356 1.318 -16.699 1.00 98.81 168 PHE A O 1
ATOM 1309 N N . ARG A 1 169 ? 12.593 1.174 -16.583 1.00 98.31 169 ARG A N 1
ATOM 1310 C CA . ARG A 1 169 ? 12.839 1.312 -18.031 1.00 98.31 169 ARG A CA 1
ATOM 1311 C C . ARG A 1 169 ? 13.405 0.058 -18.676 1.00 98.31 169 ARG A C 1
ATOM 1313 O O . ARG A 1 169 ? 12.968 -0.318 -19.759 1.00 98.31 169 ARG A O 1
ATOM 1320 N N . ASN A 1 170 ? 14.382 -0.577 -18.035 1.00 98.69 170 ASN A N 1
ATOM 1321 C CA . ASN A 1 170 ? 15.135 -1.665 -18.637 1.00 98.69 170 ASN A CA 1
ATOM 1322 C C . ASN A 1 170 ? 14.276 -2.934 -18.756 1.00 98.69 170 ASN A C 1
ATOM 1324 O O . ASN A 1 170 ? 13.757 -3.446 -17.765 1.00 98.69 170 ASN A O 1
ATOM 1328 N N . ASP A 1 171 ? 14.162 -3.477 -19.968 1.00 98.50 171 ASP A N 1
ATOM 1329 C CA . ASP A 1 171 ? 13.295 -4.629 -20.240 1.00 98.50 171 ASP A CA 1
ATOM 1330 C C . ASP A 1 171 ? 13.725 -5.906 -19.505 1.00 98.50 171 ASP A C 1
ATOM 1332 O O . ASP A 1 171 ? 12.871 -6.706 -19.115 1.00 98.50 171 ASP A O 1
ATOM 1336 N N . VAL A 1 172 ? 15.026 -6.095 -19.253 1.00 98.62 172 VAL A N 1
ATOM 1337 C CA . VAL A 1 172 ? 15.525 -7.240 -18.475 1.00 98.62 172 VAL A CA 1
ATOM 1338 C C . VAL A 1 172 ? 15.084 -7.119 -17.018 1.00 98.62 172 VAL A C 1
ATOM 1340 O O . VAL A 1 172 ? 14.546 -8.078 -16.463 1.00 98.62 172 VAL A O 1
ATOM 1343 N N . VAL A 1 173 ? 15.227 -5.935 -16.417 1.00 98.81 173 VAL A N 1
ATOM 1344 C CA . VAL A 1 173 ? 14.769 -5.679 -15.044 1.00 98.81 173 VAL A CA 1
ATOM 1345 C C . VAL A 1 173 ? 13.249 -5.826 -14.929 1.00 98.81 173 VAL A C 1
ATOM 1347 O O . VAL A 1 173 ? 12.766 -6.570 -14.071 1.00 98.81 173 VAL A O 1
ATOM 1350 N N . LYS A 1 174 ? 12.484 -5.213 -15.841 1.00 98.81 174 LYS A N 1
ATOM 1351 C CA . LYS A 1 174 ? 11.021 -5.368 -15.898 1.00 98.81 174 LYS A CA 1
ATOM 1352 C C . LYS A 1 174 ? 10.605 -6.834 -16.055 1.00 98.81 174 LYS A C 1
ATOM 1354 O O . LYS A 1 174 ? 9.616 -7.258 -15.462 1.00 98.81 174 LYS A O 1
ATOM 1359 N N . THR A 1 175 ? 11.368 -7.633 -16.803 1.00 98.88 175 THR A N 1
ATOM 1360 C CA . THR A 1 175 ? 11.125 -9.078 -16.939 1.00 98.88 175 THR A CA 1
ATOM 1361 C C . THR A 1 175 ? 11.345 -9.820 -15.621 1.00 98.88 175 THR A C 1
ATOM 1363 O O . THR A 1 175 ? 10.545 -10.688 -15.277 1.00 98.88 175 THR A O 1
ATOM 1366 N N . PHE A 1 176 ? 12.380 -9.482 -14.845 1.00 98.81 176 PHE A N 1
ATOM 1367 C CA . PHE A 1 176 ? 12.584 -10.077 -13.518 1.00 98.81 176 PHE A CA 1
ATOM 1368 C C . PHE A 1 176 ? 11.408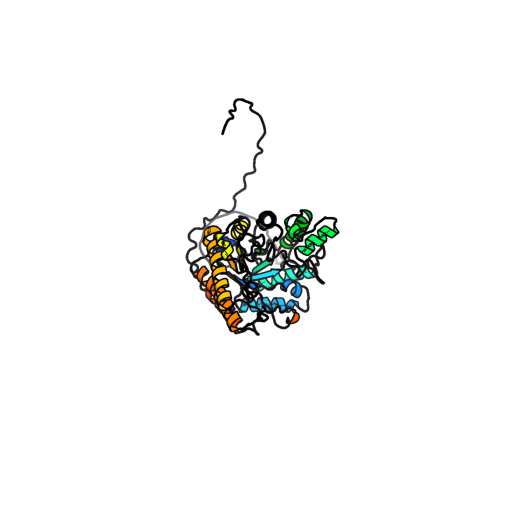 -9.783 -12.588 1.00 98.81 176 PHE A C 1
ATOM 1370 O O . PHE A 1 176 ? 10.887 -10.704 -11.959 1.00 98.81 176 PHE A O 1
ATOM 1377 N N . TYR A 1 177 ? 10.937 -8.538 -12.570 1.00 98.94 177 TYR A N 1
ATOM 1378 C CA . TYR A 1 177 ? 9.786 -8.144 -11.764 1.00 98.94 177 TYR A CA 1
ATOM 1379 C C . TYR A 1 177 ? 8.487 -8.831 -12.228 1.00 98.94 177 TYR A C 1
ATOM 1381 O O . TYR A 1 177 ? 7.764 -9.406 -11.420 1.00 98.94 177 TYR A O 1
ATOM 1389 N N . LYS A 1 178 ? 8.229 -8.923 -13.541 1.00 98.94 178 LYS A N 1
ATOM 1390 C CA . LYS A 1 178 ? 7.099 -9.703 -14.091 1.00 98.94 178 LYS A CA 1
ATOM 1391 C C . LYS A 1 178 ? 7.164 -11.192 -13.734 1.00 98.94 178 LYS A C 1
ATOM 1393 O O . LYS A 1 178 ? 6.128 -11.819 -13.498 1.00 98.94 178 LYS A O 1
ATOM 1398 N N . ASN A 1 179 ? 8.360 -11.775 -13.674 1.00 98.88 179 ASN A N 1
ATOM 1399 C CA . ASN A 1 179 ? 8.535 -13.149 -13.206 1.00 98.88 179 ASN A CA 1
ATOM 1400 C C . ASN A 1 179 ? 8.209 -13.278 -11.712 1.00 98.88 179 ASN A C 1
ATOM 1402 O O . ASN A 1 179 ? 7.629 -14.289 -11.314 1.00 98.88 179 ASN A O 1
ATOM 1406 N N . HIS A 1 180 ? 8.527 -12.259 -10.908 1.00 98.88 180 HIS A N 1
ATOM 1407 C CA . HIS A 1 180 ? 8.129 -12.195 -9.504 1.00 98.88 180 HIS A CA 1
ATOM 1408 C C . HIS A 1 180 ? 6.617 -12.097 -9.321 1.00 98.88 180 HIS A C 1
ATOM 1410 O O . HIS A 1 180 ? 6.040 -12.975 -8.678 1.00 98.88 180 HIS A O 1
ATOM 1416 N N . ILE A 1 181 ? 5.966 -11.148 -10.002 1.00 98.94 181 ILE A N 1
ATOM 1417 C CA . ILE A 1 181 ? 4.501 -11.026 -10.036 1.00 98.94 181 ILE A CA 1
ATOM 1418 C C . ILE A 1 181 ? 3.865 -12.384 -10.349 1.00 98.94 181 ILE A C 1
ATOM 1420 O O . ILE A 1 181 ? 3.005 -12.864 -9.615 1.00 98.94 181 ILE A O 1
ATOM 1424 N N . LYS A 1 182 ? 4.304 -13.043 -11.429 1.00 98.94 182 LYS A N 1
ATOM 1425 C CA . LYS A 1 182 ? 3.734 -14.331 -11.834 1.00 98.94 182 LYS A CA 1
ATOM 1426 C C . LYS A 1 182 ? 3.926 -15.408 -10.768 1.00 98.94 182 LYS A C 1
ATOM 1428 O O . LYS A 1 182 ? 2.983 -16.150 -10.503 1.00 98.94 182 LYS A O 1
ATOM 1433 N N . ALA A 1 183 ? 5.115 -15.504 -10.176 1.00 98.88 183 ALA A N 1
ATOM 1434 C CA . ALA A 1 183 ? 5.402 -16.492 -9.142 1.00 98.88 183 ALA A CA 1
ATOM 1435 C C . ALA A 1 183 ? 4.515 -16.306 -7.901 1.00 98.88 183 ALA A C 1
ATOM 1437 O O . ALA A 1 183 ? 3.975 -17.293 -7.413 1.00 98.88 183 ALA A O 1
ATOM 1438 N N . VAL A 1 184 ? 4.321 -15.066 -7.438 1.00 98.94 184 VAL A N 1
ATOM 1439 C CA . VAL A 1 184 ? 3.465 -14.752 -6.281 1.00 98.94 184 VAL A CA 1
ATOM 1440 C C . VAL A 1 184 ? 1.995 -15.004 -6.595 1.00 98.94 184 VAL A C 1
ATOM 1442 O O . VAL A 1 184 ? 1.357 -15.804 -5.920 1.00 98.94 184 VAL A O 1
ATOM 1445 N N . LEU A 1 185 ? 1.456 -14.396 -7.654 1.00 98.88 185 LEU A N 1
ATOM 1446 C CA . LEU A 1 185 ? 0.026 -14.490 -7.967 1.00 98.88 185 LEU A CA 1
ATOM 1447 C C . LEU A 1 185 ? -0.423 -15.928 -8.248 1.00 98.88 185 LEU A C 1
ATOM 1449 O O . LEU A 1 185 ? -1.533 -16.309 -7.892 1.00 98.88 185 LEU A O 1
ATOM 1453 N N . THR A 1 186 ? 0.421 -16.732 -8.903 1.00 98.88 186 THR A N 1
ATOM 1454 C CA . THR A 1 186 ? 0.080 -18.119 -9.272 1.00 98.88 186 THR A CA 1
ATOM 1455 C C . THR A 1 186 ? 0.538 -19.161 -8.253 1.00 98.88 186 THR A C 1
ATOM 1457 O O . THR A 1 186 ? 0.334 -20.356 -8.480 1.00 98.88 186 THR A O 1
ATOM 1460 N N . ARG A 1 187 ? 1.125 -18.739 -7.123 1.00 98.81 187 ARG A N 1
ATOM 1461 C CA . ARG A 1 187 ? 1.488 -19.635 -6.023 1.00 98.81 187 ARG A CA 1
ATOM 1462 C C . ARG A 1 187 ? 0.238 -20.335 -5.502 1.00 98.81 187 ARG A C 1
ATOM 1464 O O . ARG A 1 187 ? -0.721 -19.676 -5.117 1.00 98.81 187 ARG A O 1
ATOM 1471 N N . VAL A 1 188 ? 0.273 -21.666 -5.448 1.00 98.88 188 VAL A N 1
ATOM 1472 C CA . VAL A 1 188 ? -0.724 -22.466 -4.727 1.00 98.88 188 VAL A CA 1
ATOM 1473 C C . VAL A 1 188 ? -0.309 -22.530 -3.265 1.00 98.88 188 VAL A C 1
ATOM 1475 O O . VAL A 1 188 ? 0.760 -23.055 -2.949 1.00 98.88 188 VAL A O 1
ATOM 1478 N N . ASN A 1 189 ? -1.140 -21.975 -2.387 1.00 98.88 189 ASN A N 1
ATOM 1479 C CA . ASN A 1 189 ? -0.903 -21.957 -0.953 1.00 98.88 189 ASN A CA 1
ATOM 1480 C C . ASN A 1 189 ? -0.805 -23.399 -0.425 1.00 98.88 189 ASN A C 1
ATOM 1482 O O . ASN A 1 189 ? -1.729 -24.193 -0.600 1.00 98.88 189 ASN A O 1
ATOM 1486 N N . THR A 1 190 ? 0.300 -23.752 0.233 1.00 98.88 190 THR A N 1
ATOM 1487 C CA . THR A 1 190 ? 0.529 -25.126 0.720 1.00 98.88 190 THR A CA 1
ATOM 1488 C C . THR A 1 190 ? -0.356 -25.541 1.898 1.00 98.88 190 THR A C 1
ATOM 1490 O O . THR A 1 190 ? -0.409 -26.727 2.218 1.00 98.88 190 THR A O 1
ATOM 1493 N N . ILE A 1 191 ? -1.058 -24.598 2.531 1.00 98.81 191 ILE A N 1
ATOM 1494 C CA . ILE A 1 191 ? -1.969 -24.838 3.657 1.00 98.81 191 ILE A CA 1
ATOM 1495 C C . ILE A 1 191 ? -3.414 -24.901 3.162 1.00 98.81 191 ILE A C 1
ATOM 1497 O O . ILE A 1 191 ? -4.133 -25.841 3.492 1.00 98.81 191 ILE A O 1
ATOM 1501 N N . THR A 1 192 ? -3.847 -23.917 2.367 1.00 98.62 192 THR A N 1
ATOM 1502 C CA . THR A 1 192 ? -5.246 -23.827 1.910 1.00 98.62 192 THR A CA 1
ATOM 1503 C C . THR A 1 192 ? -5.505 -24.581 0.605 1.00 98.62 192 THR A C 1
ATOM 1505 O O . THR A 1 192 ? -6.651 -24.910 0.308 1.00 98.62 192 THR A O 1
ATOM 1508 N N . GLY A 1 193 ? -4.465 -24.862 -0.188 1.00 98.62 193 GLY A N 1
ATOM 1509 C CA . GLY A 1 193 ? -4.587 -25.452 -1.525 1.00 98.62 193 GLY A CA 1
ATOM 1510 C C . GLY A 1 193 ? -5.133 -24.492 -2.589 1.00 98.62 193 GLY A C 1
ATOM 1511 O O . GLY A 1 193 ? -5.365 -24.913 -3.721 1.00 98.62 193 GLY A O 1
ATOM 1512 N N . VAL A 1 194 ? -5.340 -23.215 -2.251 1.00 98.75 194 VAL A N 1
ATOM 1513 C CA . VAL A 1 194 ? -5.886 -22.187 -3.149 1.00 98.75 194 VAL A CA 1
ATOM 1514 C C . VAL A 1 194 ? -4.737 -21.389 -3.766 1.00 98.75 194 VAL A C 1
ATOM 1516 O O . VAL A 1 194 ? -3.772 -21.042 -3.083 1.00 98.75 194 VAL A O 1
ATOM 1519 N N . ALA A 1 195 ? -4.803 -21.115 -5.071 1.00 98.88 195 ALA A N 1
ATOM 1520 C CA . ALA A 1 195 ? -3.858 -20.196 -5.700 1.00 98.88 195 ALA A CA 1
ATOM 1521 C C . ALA A 1 195 ? -4.091 -18.773 -5.184 1.00 98.88 195 ALA A C 1
ATOM 1523 O O . ALA A 1 195 ? -5.240 -18.371 -5.053 1.00 98.88 195 ALA A O 1
ATOM 1524 N N . TYR A 1 196 ? -3.043 -17.987 -4.931 1.00 98.94 196 TYR A N 1
ATOM 1525 C CA . TYR A 1 196 ? -3.208 -16.655 -4.331 1.00 98.94 196 TYR A CA 1
ATOM 1526 C C . TYR A 1 196 ? -4.151 -15.759 -5.146 1.00 98.94 196 TYR A C 1
ATOM 1528 O O . TYR A 1 196 ? -5.046 -15.134 -4.592 1.00 98.94 196 TYR A O 1
ATOM 1536 N N . LYS A 1 197 ? -4.042 -15.771 -6.478 1.00 98.81 197 LYS A N 1
ATOM 1537 C CA . LYS A 1 197 ? -4.965 -15.066 -7.387 1.00 98.81 197 LYS A CA 1
ATOM 1538 C C . LYS A 1 197 ? -6.447 -15.469 -7.272 1.00 98.81 197 LYS A C 1
ATOM 1540 O O . LYS A 1 197 ? -7.316 -14.780 -7.802 1.00 98.81 197 LYS A O 1
ATOM 1545 N N . ASP A 1 198 ? -6.737 -16.590 -6.622 1.00 98.81 198 ASP A N 1
ATOM 1546 C CA . ASP A 1 198 ? -8.077 -17.134 -6.408 1.00 98.81 198 ASP A CA 1
ATOM 1547 C C . ASP A 1 198 ? -8.482 -17.109 -4.915 1.00 98.81 198 ASP A C 1
ATOM 1549 O O . ASP A 1 198 ? -9.575 -17.568 -4.584 1.00 98.81 198 ASP A O 1
ATOM 1553 N N . ASP A 1 199 ? -7.643 -16.571 -4.016 1.00 98.75 199 ASP A N 1
ATOM 1554 C CA . ASP A 1 199 ? -7.893 -16.522 -2.569 1.00 98.75 199 ASP A CA 1
ATOM 1555 C C . ASP A 1 199 ? -8.504 -15.170 -2.144 1.00 98.75 199 ASP A C 1
ATOM 1557 O O . ASP A 1 199 ? -7.794 -14.167 -2.088 1.00 98.75 199 ASP A O 1
ATOM 1561 N N . PRO A 1 200 ? -9.800 -15.113 -1.785 1.00 98.44 200 PRO A N 1
ATOM 1562 C CA . PRO A 1 200 ? -10.483 -13.866 -1.434 1.00 98.44 200 PRO A CA 1
ATOM 1563 C C . PRO A 1 200 ? -10.044 -13.262 -0.094 1.00 98.44 200 PRO A C 1
ATOM 1565 O O . PRO A 1 200 ? -10.538 -12.197 0.275 1.00 98.44 200 PRO A O 1
ATOM 1568 N N . THR A 1 201 ? -9.136 -13.911 0.643 1.00 98.75 201 THR A N 1
ATOM 1569 C CA . THR A 1 201 ? -8.445 -13.296 1.786 1.00 98.75 201 THR A CA 1
ATOM 1570 C C . THR A 1 201 ? -7.562 -12.132 1.333 1.00 98.75 201 THR A C 1
ATOM 1572 O O . THR A 1 201 ? -7.327 -11.186 2.086 1.00 98.75 201 THR A O 1
ATOM 1575 N N . ILE A 1 202 ? -7.078 -12.156 0.091 1.00 98.94 202 ILE A N 1
ATOM 1576 C CA . ILE A 1 202 ? -6.301 -11.055 -0.467 1.00 98.94 202 ILE A CA 1
ATOM 1577 C C . ILE A 1 202 ? -7.272 -9.939 -0.885 1.00 98.94 202 ILE A C 1
ATOM 1579 O O . ILE A 1 202 ? -8.262 -10.141 -1.582 1.00 98.94 202 ILE A O 1
ATOM 1583 N N . PHE A 1 203 ? -7.005 -8.730 -0.400 1.00 98.81 203 PHE A N 1
ATOM 1584 C CA . PHE A 1 203 ? -7.749 -7.512 -0.709 1.00 98.81 203 PHE A CA 1
ATOM 1585 C C . PHE A 1 203 ? -7.327 -6.943 -2.063 1.00 98.81 203 PHE A C 1
ATOM 1587 O O . PHE A 1 203 ? -8.166 -6.636 -2.913 1.00 98.81 203 PHE A O 1
ATOM 1594 N N . ALA A 1 204 ? -6.015 -6.779 -2.248 1.00 98.94 204 ALA A N 1
ATOM 1595 C CA . ALA A 1 204 ? -5.430 -6.171 -3.432 1.00 98.94 204 ALA A CA 1
ATOM 1596 C C . ALA A 1 204 ? -3.945 -6.514 -3.586 1.00 98.94 204 ALA A C 1
ATOM 1598 O O . ALA A 1 204 ? -3.248 -6.814 -2.613 1.00 98.94 204 ALA A O 1
ATOM 1599 N N . TRP A 1 205 ? -3.474 -6.384 -4.823 1.00 98.94 205 TRP A N 1
ATOM 1600 C CA . TRP A 1 205 ? -2.058 -6.349 -5.166 1.00 98.94 205 TRP A CA 1
ATOM 1601 C C . TRP A 1 205 ? -1.566 -4.906 -5.201 1.00 98.94 205 TRP A C 1
ATOM 1603 O O . TRP A 1 205 ? -2.148 -4.080 -5.905 1.00 98.94 205 TRP A O 1
ATOM 1613 N N . GLU A 1 206 ? -0.471 -4.631 -4.501 1.00 99.00 206 GLU A N 1
ATOM 1614 C CA . GLU A 1 206 ? 0.245 -3.361 -4.592 1.00 99.00 206 GLU A CA 1
ATOM 1615 C C . GLU A 1 206 ? 1.485 -3.544 -5.471 1.00 99.00 206 GLU A C 1
ATOM 1617 O O . GLU A 1 206 ? 2.298 -4.443 -5.235 1.00 99.00 206 GLU A O 1
ATOM 1622 N N . LEU A 1 207 ? 1.634 -2.706 -6.503 1.00 98.94 207 LEU A N 1
ATOM 1623 C CA . LEU A 1 207 ? 2.766 -2.817 -7.424 1.00 98.94 207 LEU A CA 1
ATOM 1624 C C . LEU A 1 207 ? 4.104 -2.638 -6.693 1.00 98.94 207 LEU A C 1
ATOM 1626 O O . LEU A 1 207 ? 5.005 -3.469 -6.824 1.00 98.94 207 LEU A O 1
ATOM 1630 N N . MET A 1 208 ? 4.259 -1.560 -5.934 1.00 98.81 208 MET A N 1
ATOM 1631 C CA . MET A 1 208 ? 5.503 -1.269 -5.235 1.00 98.81 208 MET A CA 1
ATOM 1632 C C . MET A 1 208 ? 5.241 -0.339 -4.061 1.00 98.81 208 MET A C 1
ATOM 1634 O O . MET A 1 208 ? 4.538 0.648 -4.214 1.00 98.81 208 MET A O 1
ATOM 1638 N N . ASN A 1 209 ? 5.896 -0.589 -2.935 1.00 98.88 209 ASN A N 1
ATOM 1639 C CA . ASN A 1 209 ? 5.932 0.357 -1.832 1.00 98.88 209 ASN A CA 1
ATOM 1640 C C . ASN A 1 209 ? 6.685 1.642 -2.232 1.00 98.88 209 ASN A C 1
ATOM 1642 O O . ASN A 1 209 ? 7.878 1.583 -2.535 1.00 98.88 209 ASN A O 1
ATOM 1646 N N . GLU A 1 210 ? 5.989 2.778 -2.193 1.00 98.69 210 GLU A N 1
ATOM 1647 C CA . GLU A 1 210 ? 6.506 4.151 -2.296 1.00 98.69 210 GLU A CA 1
ATOM 1648 C C . GLU A 1 210 ? 7.346 4.468 -3.554 1.00 98.69 210 GLU A C 1
ATOM 1650 O O . GLU A 1 210 ? 8.435 5.033 -3.439 1.00 98.69 210 GLU A O 1
ATOM 1655 N N . PRO A 1 211 ? 6.899 4.140 -4.785 1.00 98.62 211 PRO A N 1
ATOM 1656 C CA . PRO A 1 211 ? 7.707 4.335 -5.986 1.00 98.62 211 PRO A CA 1
ATOM 1657 C C . PRO A 1 211 ? 8.083 5.809 -6.186 1.00 98.62 211 PRO A C 1
ATOM 1659 O O . PRO A 1 211 ? 7.236 6.697 -6.121 1.00 98.62 211 PRO A O 1
ATOM 1662 N N . ARG A 1 212 ? 9.354 6.070 -6.514 1.00 98.25 212 ARG A N 1
ATOM 1663 C CA . ARG A 1 212 ? 9.871 7.396 -6.897 1.00 98.25 212 ARG A CA 1
ATOM 1664 C C . ARG A 1 212 ? 10.836 7.273 -8.073 1.00 98.25 212 ARG A C 1
ATOM 1666 O O . ARG A 1 212 ? 11.674 6.372 -8.088 1.00 98.25 212 ARG A O 1
ATOM 1673 N N . CYS A 1 213 ? 10.776 8.212 -9.016 1.00 98.25 213 CYS A N 1
ATOM 1674 C CA . CYS A 1 213 ? 11.659 8.275 -10.184 1.00 98.25 213 CYS A CA 1
ATOM 1675 C C . CYS A 1 213 ? 12.294 9.666 -10.306 1.00 98.25 213 CYS A C 1
ATOM 1677 O O . CYS A 1 213 ? 11.763 10.574 -10.938 1.00 98.25 213 CYS A O 1
ATOM 1679 N N . GLN A 1 214 ? 13.464 9.827 -9.692 1.00 96.06 214 GLN A N 1
ATOM 1680 C CA . GLN A 1 214 ? 14.178 11.107 -9.633 1.00 96.06 214 GLN A CA 1
ATOM 1681 C C . GLN A 1 214 ? 14.815 11.502 -10.972 1.00 96.06 214 GLN A C 1
ATOM 1683 O O . GLN A 1 214 ? 15.037 12.677 -11.242 1.00 96.06 214 GLN A O 1
ATOM 1688 N N . SER A 1 215 ? 15.102 10.520 -11.827 1.00 97.50 215 SER A N 1
ATOM 1689 C CA . SER A 1 215 ? 15.647 10.741 -13.171 1.00 97.50 215 SER A CA 1
ATOM 1690 C C . SER A 1 215 ? 14.619 11.272 -14.175 1.00 97.50 215 SER A C 1
ATOM 1692 O O . SER A 1 215 ? 15.017 11.706 -15.252 1.00 97.50 215 SER A O 1
ATOM 1694 N N . ASP A 1 216 ? 13.320 11.232 -13.860 1.00 97.94 216 ASP A N 1
ATOM 1695 C CA . ASP A 1 216 ? 12.258 11.766 -14.716 1.00 97.94 216 ASP A CA 1
ATOM 1696 C 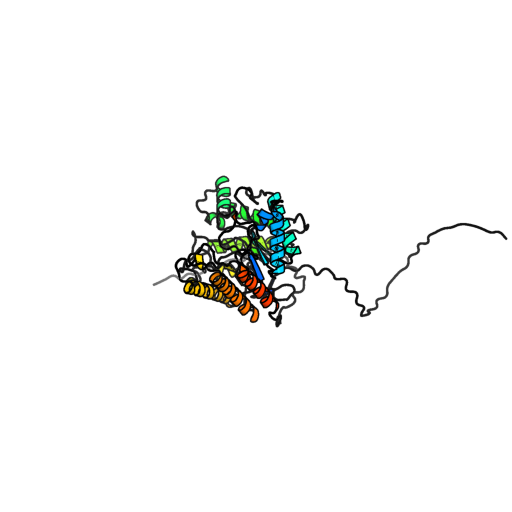C . ASP A 1 216 ? 11.112 12.369 -13.891 1.00 97.94 216 ASP A C 1
ATOM 1698 O O . ASP A 1 216 ? 10.107 11.723 -13.592 1.00 97.94 216 ASP A O 1
ATOM 1702 N N . LEU A 1 217 ? 11.255 13.657 -13.572 1.00 97.62 217 LEU A N 1
ATOM 1703 C CA . LEU A 1 217 ? 10.259 14.420 -12.817 1.00 97.62 217 LEU A CA 1
ATOM 1704 C C . LEU A 1 217 ? 9.006 14.778 -13.633 1.00 97.62 217 LEU A C 1
ATOM 1706 O O . LEU A 1 217 ? 8.042 15.272 -13.055 1.00 97.62 217 LEU A O 1
ATOM 1710 N N . SER A 1 218 ? 8.982 14.511 -14.948 1.00 96.75 218 SER A N 1
ATOM 1711 C CA . SER A 1 218 ? 7.759 14.679 -15.749 1.00 96.75 218 SER A CA 1
ATOM 1712 C C . SER A 1 218 ? 6.680 13.654 -15.388 1.00 96.75 218 SER A C 1
ATOM 1714 O O . SER A 1 218 ? 5.506 13.853 -15.690 1.00 96.75 218 SER A O 1
ATOM 1716 N N . GLY A 1 219 ? 7.086 12.539 -14.771 1.00 96.94 219 GLY A N 1
ATOM 1717 C CA . GLY A 1 219 ? 6.228 11.411 -14.423 1.00 96.94 219 GLY A CA 1
ATOM 1718 C C . GLY A 1 219 ? 5.927 10.444 -15.565 1.00 96.94 219 GLY A C 1
ATOM 1719 O O . GLY A 1 219 ? 5.296 9.410 -15.337 1.00 96.94 219 GLY A O 1
ATOM 1720 N N . ALA A 1 220 ? 6.417 10.711 -16.780 1.00 98.19 220 ALA A N 1
ATOM 1721 C CA . ALA A 1 220 ? 6.162 9.870 -17.947 1.00 98.19 220 ALA A CA 1
ATOM 1722 C C . ALA A 1 220 ? 6.710 8.442 -17.782 1.00 98.19 220 ALA A C 1
ATOM 1724 O O . ALA A 1 220 ? 6.025 7.473 -18.121 1.00 98.19 220 ALA A O 1
ATOM 1725 N N . THR A 1 221 ? 7.915 8.296 -17.222 1.00 98.56 221 THR A N 1
ATOM 1726 C CA . THR A 1 221 ? 8.538 6.986 -16.974 1.00 98.56 221 THR A CA 1
ATOM 1727 C C . THR A 1 221 ? 7.683 6.130 -16.041 1.00 98.56 221 THR A C 1
ATOM 1729 O O . THR A 1 221 ? 7.359 4.989 -16.377 1.00 98.56 221 THR A O 1
ATOM 1732 N N . LEU A 1 222 ? 7.292 6.673 -14.883 1.00 98.25 222 LEU A N 1
ATOM 1733 C CA . LEU A 1 222 ? 6.474 5.934 -13.923 1.00 98.25 222 LEU A CA 1
ATOM 1734 C C . LEU A 1 222 ? 5.074 5.664 -14.474 1.00 98.25 222 LEU A C 1
ATOM 1736 O O . LEU A 1 222 ? 4.591 4.546 -14.337 1.00 98.25 222 LEU A O 1
ATOM 1740 N N . GLN A 1 223 ? 4.457 6.612 -15.185 1.00 98.62 223 GLN A N 1
ATOM 1741 C CA . GLN A 1 223 ? 3.163 6.390 -15.839 1.00 98.62 223 GLN A CA 1
ATOM 1742 C C . GLN A 1 223 ? 3.195 5.186 -16.793 1.00 98.62 223 GLN A C 1
ATOM 1744 O O . GLN A 1 223 ? 2.294 4.342 -16.767 1.00 98.62 223 GLN A O 1
ATOM 1749 N N . ALA A 1 224 ? 4.230 5.095 -17.636 1.00 98.75 224 ALA A N 1
ATOM 1750 C CA . ALA A 1 224 ? 4.398 3.987 -18.571 1.00 98.75 224 ALA A CA 1
ATOM 1751 C C . ALA A 1 224 ? 4.614 2.656 -17.835 1.00 98.75 224 ALA A C 1
ATOM 1753 O O . ALA A 1 224 ? 3.971 1.658 -18.168 1.00 98.75 224 ALA A O 1
ATOM 1754 N N . TRP A 1 225 ? 5.464 2.655 -16.805 1.00 98.88 225 TRP A N 1
ATOM 1755 C CA . TRP A 1 225 ? 5.732 1.468 -15.998 1.00 98.88 225 TRP A CA 1
ATOM 1756 C C . TRP A 1 225 ? 4.486 0.980 -15.244 1.00 98.88 225 TRP A C 1
ATOM 1758 O O . TRP A 1 225 ? 4.164 -0.204 -15.314 1.00 98.88 225 TRP A O 1
ATOM 1768 N N . ILE A 1 226 ? 3.730 1.877 -14.600 1.00 98.94 226 ILE A N 1
ATOM 1769 C CA . ILE A 1 226 ? 2.491 1.539 -13.878 1.00 98.94 226 ILE A CA 1
ATOM 1770 C C . ILE A 1 226 ? 1.472 0.924 -14.841 1.00 98.94 226 ILE A C 1
ATOM 1772 O O . ILE A 1 226 ? 0.902 -0.125 -14.545 1.00 98.94 226 ILE A O 1
ATOM 1776 N N . SER A 1 227 ? 1.276 1.534 -16.015 1.00 98.88 227 SER A N 1
ATOM 1777 C CA . SER A 1 227 ? 0.374 1.011 -17.049 1.00 98.88 227 SER A CA 1
ATOM 1778 C C . SER A 1 227 ? 0.769 -0.405 -17.490 1.00 98.88 227 SER A C 1
ATOM 1780 O O . SER A 1 227 ? -0.076 -1.303 -17.551 1.00 98.88 227 SER A O 1
ATOM 1782 N N . GLU A 1 228 ? 2.065 -0.634 -17.731 1.00 98.88 228 GLU A N 1
ATOM 1783 C CA . GLU A 1 228 ? 2.599 -1.938 -18.132 1.00 98.88 228 GLU A CA 1
ATOM 1784 C C . GLU A 1 228 ? 2.428 -3.003 -17.033 1.00 98.88 228 GLU A C 1
ATOM 1786 O O . GLU A 1 228 ? 1.968 -4.114 -17.317 1.00 98.88 228 GLU A O 1
ATOM 1791 N N . MET A 1 229 ? 2.786 -2.684 -15.786 1.00 98.94 229 MET A N 1
ATOM 1792 C CA . MET A 1 229 ? 2.797 -3.658 -14.690 1.00 98.94 229 MET A CA 1
ATOM 1793 C C . MET A 1 229 ? 1.401 -3.952 -14.150 1.00 98.94 229 MET A C 1
ATOM 1795 O O . MET A 1 229 ? 1.063 -5.125 -13.993 1.00 98.94 229 MET A O 1
ATOM 1799 N N . ALA A 1 230 ? 0.550 -2.940 -13.960 1.00 98.88 230 ALA A N 1
ATOM 1800 C CA . ALA A 1 230 ? -0.845 -3.161 -13.576 1.00 98.88 230 ALA A CA 1
ATOM 1801 C C . ALA A 1 230 ? -1.602 -3.956 -14.648 1.00 98.88 230 ALA A C 1
ATOM 1803 O O . ALA A 1 230 ? -2.345 -4.885 -14.327 1.00 98.88 230 ALA A O 1
ATOM 1804 N N . GLY A 1 231 ? -1.370 -3.654 -15.933 1.00 98.88 231 GLY A N 1
ATOM 1805 C CA . GLY A 1 231 ? -1.928 -4.434 -17.037 1.00 98.88 231 GLY A CA 1
ATOM 1806 C C . GLY A 1 231 ? -1.480 -5.899 -17.005 1.00 98.88 231 GLY A C 1
ATOM 1807 O O . GLY A 1 231 ? -2.292 -6.802 -17.215 1.00 98.88 231 GLY A O 1
ATOM 1808 N N . TYR A 1 232 ? -0.209 -6.156 -16.685 1.00 98.94 232 TYR A N 1
ATOM 1809 C CA . TYR A 1 232 ? 0.308 -7.516 -16.547 1.00 98.94 232 TYR A CA 1
ATOM 1810 C C . TYR A 1 232 ? -0.294 -8.258 -15.344 1.00 98.94 232 TYR A C 1
ATOM 1812 O O . TYR A 1 232 ? -0.733 -9.398 -15.509 1.00 98.94 232 TYR A O 1
ATOM 1820 N N . VAL A 1 233 ? -0.409 -7.610 -14.178 1.00 98.94 233 VAL A N 1
ATOM 1821 C CA . VAL A 1 233 ? -1.111 -8.152 -12.999 1.00 98.94 233 VAL A CA 1
ATOM 1822 C C . VAL A 1 233 ? -2.543 -8.549 -13.371 1.00 98.94 233 VAL A C 1
ATOM 1824 O O . VAL A 1 233 ? -2.914 -9.711 -13.212 1.00 98.94 233 VAL A O 1
ATOM 1827 N N . LYS A 1 234 ? -3.314 -7.641 -13.989 1.00 98.69 234 LYS A N 1
ATOM 1828 C CA . LYS A 1 234 ? -4.698 -7.904 -14.428 1.00 98.69 234 LYS A CA 1
ATOM 1829 C C . LYS A 1 234 ? -4.819 -9.010 -15.481 1.00 98.69 234 LYS A C 1
ATOM 1831 O O . LYS A 1 234 ? -5.852 -9.669 -15.565 1.00 98.69 234 LYS A O 1
ATOM 1836 N N . SER A 1 235 ? -3.778 -9.237 -16.286 1.00 98.75 235 SER A N 1
ATOM 1837 C CA . SER A 1 235 ? -3.753 -10.345 -17.253 1.00 98.75 235 SER A CA 1
ATOM 1838 C C . SER A 1 235 ? -3.604 -11.719 -16.589 1.00 98.75 235 SER A C 1
ATOM 1840 O O . SER A 1 235 ? -4.048 -12.725 -17.144 1.00 98.75 235 SER A O 1
ATOM 1842 N N . LEU A 1 236 ? -2.992 -11.764 -15.402 1.00 98.81 236 LEU A N 1
ATOM 1843 C CA . LEU A 1 236 ? -2.821 -12.975 -14.603 1.00 98.81 236 LEU A CA 1
ATOM 1844 C C . LEU A 1 236 ? -3.978 -13.176 -13.625 1.00 98.81 236 LEU A C 1
ATOM 1846 O O . LEU A 1 236 ? -4.339 -14.322 -13.359 1.00 98.81 236 LEU A O 1
ATOM 1850 N N . ASP A 1 237 ? -4.558 -12.093 -13.113 1.00 98.75 237 ASP A N 1
ATOM 1851 C CA . ASP A 1 237 ? -5.572 -12.089 -12.064 1.00 98.75 237 ASP A CA 1
ATOM 1852 C C . ASP A 1 237 ? -6.692 -11.073 -12.363 1.00 98.75 237 ASP A C 1
ATOM 1854 O O . ASP A 1 237 ? -6.498 -9.859 -12.305 1.00 98.75 237 ASP A O 1
ATOM 1858 N N . GLY A 1 238 ? -7.889 -11.586 -12.671 1.00 97.31 238 GLY A N 1
ATOM 1859 C CA . GLY A 1 238 ? -9.107 -10.784 -12.853 1.00 97.31 238 GLY A CA 1
ATOM 1860 C C . GLY A 1 238 ? -9.984 -10.667 -11.595 1.00 97.31 238 GLY A C 1
ATOM 1861 O O . GLY A 1 238 ? -11.044 -10.029 -11.627 1.00 97.31 238 GLY A O 1
ATOM 1862 N N . ASN A 1 239 ? -9.584 -11.301 -10.494 1.00 98.19 239 ASN A N 1
ATOM 1863 C CA . ASN A 1 239 ? -10.327 -11.336 -9.241 1.00 98.19 239 ASN A CA 1
ATOM 1864 C C . ASN A 1 239 ? -9.967 -10.158 -8.336 1.00 98.19 239 ASN A C 1
ATOM 1866 O O . ASN A 1 239 ? -10.867 -9.489 -7.830 1.00 98.19 239 ASN A O 1
ATOM 1870 N N . HIS A 1 240 ? -8.679 -9.876 -8.168 1.00 98.81 240 HIS A N 1
ATOM 1871 C CA . HIS A 1 240 ? -8.217 -8.889 -7.197 1.00 98.81 240 HIS A CA 1
ATOM 1872 C C . HIS A 1 240 ? -8.157 -7.462 -7.741 1.00 98.81 240 HIS A C 1
ATOM 1874 O O . HIS A 1 240 ? -8.000 -7.205 -8.943 1.00 98.81 240 HIS A O 1
ATOM 1880 N N . MET A 1 241 ? -8.280 -6.513 -6.816 1.00 98.81 241 MET A N 1
ATOM 1881 C CA . MET A 1 241 ? -7.964 -5.114 -7.072 1.00 98.81 241 MET A CA 1
ATOM 1882 C C . MET A 1 241 ? -6.446 -4.920 -7.192 1.00 98.81 241 MET A C 1
ATOM 1884 O O . MET A 1 241 ? -5.663 -5.715 -6.673 1.00 98.81 241 MET A O 1
ATOM 1888 N N . VAL A 1 242 ? -6.044 -3.864 -7.888 1.00 98.94 242 VAL A N 1
ATOM 1889 C CA . VAL A 1 242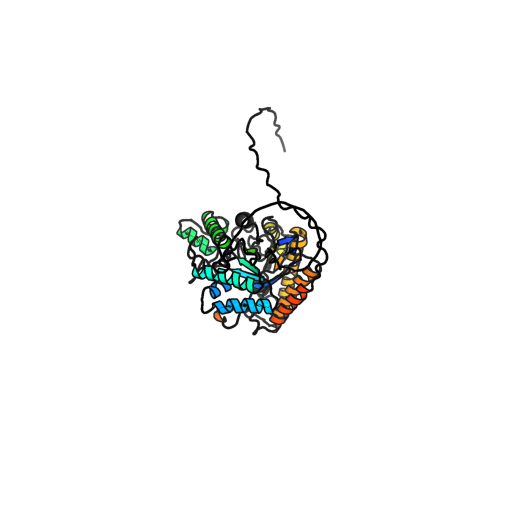 ? -4.657 -3.453 -8.092 1.00 98.94 242 VAL A CA 1
ATOM 1890 C C . VAL A 1 242 ? -4.531 -1.974 -7.774 1.00 98.94 242 VAL A C 1
ATOM 1892 O O . VAL A 1 242 ? -5.350 -1.154 -8.193 1.00 98.94 242 VAL A O 1
ATOM 1895 N N . GLU A 1 243 ? -3.479 -1.644 -7.052 1.00 98.88 243 GLU A N 1
ATOM 1896 C CA . GLU A 1 243 ? -3.123 -0.296 -6.630 1.00 98.88 243 GLU A CA 1
ATOM 1897 C C . GLU A 1 243 ? -1.605 -0.102 -6.768 1.00 98.88 243 GLU A C 1
ATOM 1899 O O . GLU A 1 243 ? -0.865 -1.059 -7.021 1.00 98.88 243 GLU A O 1
ATOM 1904 N N . VAL A 1 244 ? -1.138 1.144 -6.717 1.00 98.88 244 VAL A N 1
ATOM 1905 C CA . VAL A 1 244 ? 0.249 1.469 -7.081 1.00 98.88 244 VAL A CA 1
ATOM 1906 C C . VAL A 1 244 ? 1.219 1.333 -5.902 1.00 98.88 244 VAL A C 1
ATOM 1908 O O . VAL A 1 244 ? 2.328 0.854 -6.119 1.00 98.88 244 VAL A O 1
ATOM 1911 N N . GLY A 1 245 ? 0.804 1.744 -4.703 1.00 98.75 245 GLY A N 1
ATOM 1912 C CA . GLY A 1 245 ? 1.605 1.860 -3.479 1.00 98.75 245 GLY A CA 1
ATOM 1913 C C . GLY A 1 245 ? 2.220 3.243 -3.283 1.00 98.75 245 GLY A C 1
ATOM 1914 O O . GLY A 1 245 ? 3.296 3.388 -2.711 1.00 98.75 245 GLY A O 1
ATOM 1915 N N . MET A 1 246 ? 1.577 4.278 -3.829 1.00 98.31 246 MET A N 1
ATOM 1916 C CA . MET A 1 246 ? 2.094 5.644 -3.807 1.00 98.31 246 MET A CA 1
ATOM 1917 C C . MET A 1 246 ? 1.954 6.309 -2.438 1.00 98.31 246 MET A C 1
ATOM 1919 O O . MET A 1 246 ? 0.908 6.262 -1.797 1.00 98.31 246 MET A O 1
ATOM 1923 N N . GLU A 1 247 ? 2.965 7.101 -2.083 1.00 98.75 247 GLU A N 1
ATOM 1924 C CA . GLU A 1 247 ? 2.882 8.025 -0.947 1.00 98.75 247 GLU A CA 1
ATOM 1925 C C . GLU A 1 247 ? 1.837 9.124 -1.177 1.00 98.75 247 GLU A C 1
ATOM 1927 O O . GLU A 1 247 ? 1.258 9.637 -0.224 1.00 98.75 247 GLU A O 1
ATOM 1932 N N . GLY A 1 248 ? 1.576 9.471 -2.441 1.00 98.44 248 GLY A N 1
ATOM 1933 C CA . GLY A 1 248 ? 0.540 10.427 -2.834 1.00 98.44 248 GLY A CA 1
ATOM 1934 C C . GLY A 1 248 ? 1.041 11.696 -3.517 1.00 98.44 248 GLY A C 1
ATOM 1935 O O . GLY A 1 248 ? 0.232 12.544 -3.851 1.00 98.44 248 GLY A O 1
ATOM 1936 N N . PHE A 1 249 ? 2.342 11.874 -3.765 1.00 98.62 249 PHE A N 1
ATOM 1937 C CA . PHE A 1 249 ? 2.828 13.133 -4.350 1.00 98.62 249 PHE A CA 1
ATOM 1938 C C . PHE A 1 249 ? 2.156 13.480 -5.684 1.00 98.62 249 PHE A C 1
ATOM 1940 O O . PHE A 1 249 ? 2.135 12.681 -6.630 1.00 98.62 249 PHE A O 1
ATOM 1947 N N . TYR A 1 250 ? 1.656 14.714 -5.763 1.00 98.50 250 TYR A N 1
ATOM 1948 C CA . TYR A 1 250 ? 1.227 15.320 -7.016 1.00 98.50 250 TYR A CA 1
ATOM 1949 C C . TYR A 1 250 ? 2.438 15.580 -7.911 1.00 98.50 250 TYR A C 1
ATOM 1951 O O . TYR A 1 250 ? 3.533 15.870 -7.421 1.00 98.50 250 TYR A O 1
ATOM 1959 N N . GLY A 1 251 ? 2.228 15.465 -9.219 1.00 97.00 251 GLY A N 1
ATOM 1960 C CA . GLY A 1 251 ? 3.251 15.693 -10.230 1.00 97.00 251 GLY A CA 1
ATOM 1961 C C . GLY A 1 251 ? 3.037 17.005 -10.976 1.00 97.00 251 GLY A C 1
ATOM 1962 O O . GLY A 1 251 ? 2.031 17.697 -10.800 1.00 97.00 251 GLY A O 1
ATOM 1963 N N . VAL A 1 252 ? 3.984 17.310 -11.861 1.00 94.69 252 VAL A N 1
ATOM 1964 C CA . VAL A 1 252 ? 4.058 18.586 -12.592 1.00 94.69 252 VAL A CA 1
ATOM 1965 C C . VAL A 1 252 ? 2.913 18.823 -13.578 1.00 94.69 252 VAL A C 1
ATOM 1967 O O . VAL A 1 252 ? 2.758 19.926 -14.097 1.00 94.69 252 VAL A O 1
ATOM 1970 N N . SER A 1 253 ? 2.088 17.807 -13.855 1.00 94.38 253 SER A N 1
ATOM 1971 C CA . SER A 1 253 ? 0.913 17.975 -14.717 1.00 94.38 253 SER A CA 1
ATOM 1972 C C . SER A 1 253 ? -0.247 18.700 -14.019 1.00 94.38 253 SER A C 1
ATOM 1974 O O . SER A 1 253 ? -1.167 19.167 -14.690 1.00 94.38 253 SER A O 1
ATOM 1976 N N . HIS A 1 254 ? -0.188 18.845 -12.689 1.00 93.62 254 HIS A N 1
ATOM 1977 C CA . HIS A 1 254 ? -1.194 19.524 -11.873 1.00 93.62 254 HIS A CA 1
ATOM 1978 C C . HIS A 1 254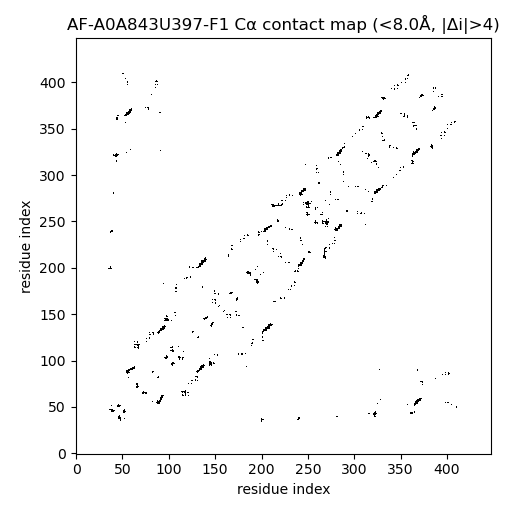 ? -0.535 20.558 -10.936 1.00 93.62 254 HIS A C 1
ATOM 1980 O O . HIS A 1 254 ? -0.564 20.382 -9.715 1.00 93.62 254 HIS A O 1
ATOM 1986 N N . PRO A 1 255 ? 0.030 21.662 -11.466 1.00 91.75 255 PRO A N 1
ATOM 1987 C CA . PRO A 1 255 ? 0.828 22.617 -10.684 1.00 91.75 255 PRO A CA 1
ATOM 1988 C C . PRO A 1 255 ? 0.062 23.243 -9.504 1.00 91.75 255 PRO A C 1
ATOM 1990 O O . PRO A 1 255 ? 0.622 23.448 -8.430 1.00 91.75 255 PRO A O 1
ATOM 1993 N N . ASP A 1 256 ? -1.253 23.452 -9.635 1.00 94.44 256 ASP A N 1
ATOM 1994 C CA . ASP A 1 256 ? -2.103 23.956 -8.541 1.00 94.44 256 ASP A CA 1
ATOM 1995 C C . ASP A 1 256 ? -2.208 22.989 -7.346 1.00 94.44 256 ASP A C 1
ATOM 1997 O O . ASP A 1 256 ? -2.630 23.377 -6.247 1.00 94.44 256 ASP A O 1
ATOM 2001 N N . ARG A 1 257 ? -1.859 21.713 -7.553 1.00 96.25 257 ARG A N 1
ATOM 2002 C CA . ARG A 1 257 ? -1.846 20.673 -6.522 1.00 96.25 257 ARG A CA 1
ATOM 2003 C C . ARG A 1 257 ? -0.470 20.485 -5.883 1.00 96.25 257 ARG A C 1
ATOM 2005 O O . ARG A 1 257 ? -0.424 20.034 -4.743 1.00 96.25 257 ARG A O 1
ATOM 2012 N N . GLU A 1 258 ? 0.623 20.909 -6.523 1.00 93.56 258 GLU A N 1
ATOM 2013 C CA . GLU A 1 258 ? 1.987 20.800 -5.969 1.00 93.56 258 GLU A CA 1
ATOM 2014 C C . GLU A 1 258 ? 2.126 21.464 -4.593 1.00 93.56 258 GLU A C 1
ATOM 2016 O O . GLU A 1 258 ? 2.864 20.973 -3.745 1.00 93.56 258 GLU A O 1
ATOM 2021 N N . ARG A 1 259 ? 1.351 22.523 -4.322 1.00 95.12 259 ARG A N 1
ATOM 2022 C CA . ARG A 1 259 ? 1.292 23.197 -3.008 1.00 95.12 259 ARG A CA 1
ATOM 2023 C C . ARG A 1 259 ? 0.882 22.292 -1.840 1.00 95.12 259 ARG A C 1
ATOM 2025 O O . ARG A 1 259 ? 1.045 22.677 -0.684 1.00 95.12 259 ARG A O 1
ATOM 2032 N N . PHE A 1 260 ? 0.258 21.147 -2.127 1.00 97.38 260 PHE A N 1
ATOM 2033 C CA . PHE A 1 260 ? -0.100 20.157 -1.115 1.00 97.38 260 PHE A CA 1
ATOM 2034 C C . PHE A 1 260 ? 1.052 19.197 -0.830 1.00 97.38 260 PHE A C 1
ATOM 2036 O O . PHE A 1 260 ? 1.069 18.612 0.250 1.00 97.38 260 PHE A O 1
ATOM 2043 N N . ASN A 1 261 ? 2.031 19.064 -1.731 1.00 97.88 261 ASN A N 1
ATOM 2044 C CA . ASN A 1 261 ? 3.219 18.270 -1.456 1.00 97.88 261 ASN A CA 1
ATOM 2045 C C . ASN A 1 261 ? 4.004 18.910 -0.301 1.00 97.88 261 ASN A C 1
ATOM 2047 O O . ASN A 1 261 ? 4.154 20.136 -0.239 1.00 97.88 261 ASN A O 1
ATOM 2051 N N . PRO A 1 262 ? 4.536 18.111 0.636 1.00 94.75 262 PRO A N 1
ATOM 2052 C CA . PRO A 1 262 ? 5.438 18.636 1.651 1.00 94.75 262 PRO A CA 1
ATOM 2053 C C . PRO A 1 262 ? 6.610 19.345 0.965 1.00 94.75 262 PRO A C 1
ATOM 2055 O O . PRO A 1 262 ? 7.206 18.816 0.041 1.00 94.75 262 PRO A O 1
ATOM 2058 N N . GLY A 1 263 ? 6.896 20.589 1.348 1.00 91.06 263 GLY A N 1
ATOM 2059 C CA . GLY A 1 263 ? 7.974 21.378 0.736 1.00 91.06 263 GLY A CA 1
ATOM 2060 C C . GLY A 1 263 ? 7.828 21.653 -0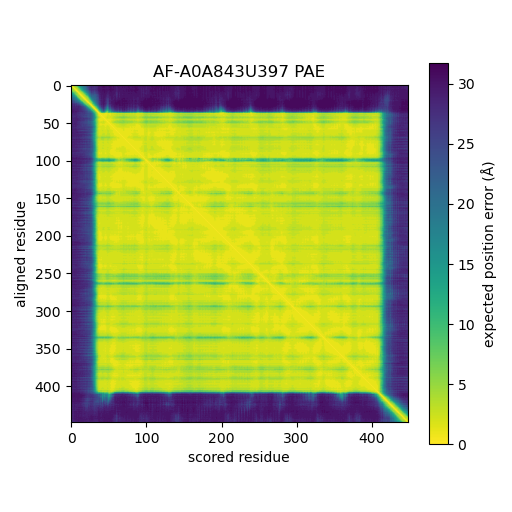.770 1.00 91.06 263 GLY A C 1
ATOM 2061 O O . GLY A 1 263 ? 8.806 22.076 -1.376 1.00 91.06 263 GLY A O 1
ATOM 2062 N N . ASN A 1 264 ? 6.652 21.423 -1.367 1.00 89.75 264 ASN A N 1
ATOM 2063 C CA . ASN A 1 264 ? 6.385 21.554 -2.805 1.00 89.75 264 ASN A CA 1
ATOM 2064 C C . ASN A 1 264 ? 7.314 20.704 -3.699 1.00 89.75 264 ASN A C 1
ATOM 2066 O O . ASN A 1 264 ? 7.546 21.057 -4.853 1.00 89.75 264 ASN A O 1
ATOM 2070 N N . TYR A 1 265 ? 7.887 19.608 -3.184 1.00 91.31 265 TYR A N 1
ATOM 2071 C CA . TYR A 1 265 ? 8.754 18.752 -3.994 1.00 91.31 265 TYR A CA 1
ATOM 2072 C C . TYR A 1 265 ? 7.946 17.785 -4.866 1.00 91.31 265 TYR A C 1
ATOM 2074 O O . TYR A 1 265 ? 6.857 17.345 -4.497 1.00 91.31 265 TYR A O 1
ATOM 2082 N N . VAL A 1 266 ? 8.517 17.416 -6.011 1.00 95.25 266 VAL A N 1
ATOM 2083 C CA . VAL A 1 266 ? 8.014 16.373 -6.916 1.00 95.25 266 VAL A CA 1
ATOM 2084 C C . VAL A 1 266 ? 9.017 15.222 -6.961 1.00 95.25 266 VAL A C 1
ATOM 2086 O O . VAL A 1 266 ? 10.219 15.440 -6.818 1.00 95.25 266 VAL A O 1
ATOM 2089 N N . VAL A 1 267 ? 8.536 13.988 -7.132 1.00 97.12 267 VAL A N 1
ATOM 2090 C CA . VAL A 1 267 ? 9.379 12.773 -7.037 1.00 97.12 267 VAL A CA 1
ATOM 2091 C C . VAL A 1 267 ? 9.275 11.855 -8.258 1.00 97.12 267 VAL A C 1
ATOM 2093 O O . VAL A 1 267 ? 9.620 10.675 -8.188 1.00 97.12 267 VAL A O 1
ATOM 2096 N N . GLY A 1 268 ? 8.759 12.379 -9.372 1.00 97.31 268 GLY A N 1
ATOM 2097 C CA . GLY A 1 268 ? 8.489 11.615 -10.593 1.00 97.31 268 GLY A CA 1
ATOM 2098 C C . GLY A 1 268 ? 7.194 10.800 -10.558 1.00 97.31 268 GLY A C 1
ATOM 2099 O O . GLY A 1 268 ? 6.861 10.154 -11.543 1.00 97.31 268 GLY A O 1
ATOM 2100 N N . THR A 1 269 ? 6.439 10.825 -9.461 1.00 97.81 269 THR A N 1
ATOM 2101 C CA . THR A 1 269 ? 5.046 10.369 -9.455 1.00 97.81 269 THR A CA 1
ATOM 2102 C C . THR A 1 269 ? 4.094 11.514 -9.784 1.00 97.81 269 THR A C 1
ATOM 2104 O O . THR A 1 269 ? 4.421 12.684 -9.589 1.00 97.81 269 THR A O 1
ATOM 2107 N N . ASP A 1 270 ? 2.884 11.169 -10.214 1.00 97.88 270 ASP A N 1
ATOM 2108 C CA . ASP A 1 270 ? 1.783 12.103 -10.416 1.00 97.88 270 ASP A CA 1
ATOM 2109 C C . ASP A 1 270 ? 0.476 11.470 -9.934 1.00 97.88 270 ASP A C 1
ATOM 2111 O O . ASP A 1 270 ? -0.130 10.666 -10.644 1.00 97.88 270 ASP A O 1
ATOM 2115 N N . PHE A 1 271 ? 0.053 11.807 -8.710 1.00 98.69 271 PHE A N 1
ATOM 2116 C CA . PHE A 1 271 ? -1.098 11.175 -8.059 1.00 98.69 271 PHE A CA 1
ATOM 2117 C C . PHE A 1 271 ? -2.339 11.086 -8.953 1.00 98.69 271 PHE A C 1
ATOM 2119 O O . PHE A 1 271 ? -2.950 10.023 -9.046 1.00 98.69 271 PHE A O 1
ATOM 2126 N N . ILE A 1 272 ? -2.705 12.166 -9.643 1.00 98.44 272 ILE A N 1
ATOM 2127 C CA . ILE A 1 272 ? -3.916 12.173 -10.462 1.00 98.44 272 ILE A CA 1
ATOM 2128 C C . ILE A 1 272 ? -3.699 11.326 -11.720 1.00 98.44 272 ILE A C 1
ATOM 2130 O O . ILE A 1 272 ? -4.483 10.417 -11.988 1.00 98.44 272 ILE A O 1
ATOM 2134 N N . THR A 1 273 ? -2.629 11.571 -12.477 1.00 98.12 273 THR A N 1
ATOM 2135 C CA . THR A 1 273 ? -2.411 10.907 -13.774 1.00 98.12 273 THR A CA 1
ATOM 2136 C C . THR A 1 273 ? -2.139 9.406 -13.621 1.00 98.12 273 THR A C 1
ATOM 2138 O O . THR A 1 273 ? -2.676 8.593 -14.382 1.00 98.12 273 THR A O 1
ATOM 2141 N N . ASN A 1 274 ? -1.376 9.012 -12.596 1.00 98.62 274 ASN A N 1
ATOM 2142 C CA . ASN A 1 274 ? -1.093 7.607 -12.290 1.00 98.62 274 ASN A CA 1
ATOM 2143 C C . ASN A 1 274 ? -2.381 6.845 -11.945 1.00 98.62 274 ASN A C 1
ATOM 2145 O O . ASN A 1 274 ? -2.618 5.755 -12.472 1.00 98.62 274 ASN A O 1
ATOM 2149 N N . HIS A 1 275 ? -3.271 7.445 -11.150 1.00 98.56 275 HIS A N 1
ATOM 2150 C CA . HIS A 1 275 ? -4.529 6.813 -10.755 1.00 98.56 275 HIS A CA 1
ATOM 2151 C C . HIS A 1 275 ? -5.675 7.013 -11.755 1.00 98.56 275 HIS A C 1
ATOM 2153 O O . HIS A 1 275 ? -6.743 6.440 -11.553 1.00 98.56 275 HIS A O 1
ATOM 2159 N N . GLN A 1 276 ? -5.506 7.748 -12.858 1.00 98.12 276 GLN A N 1
ATOM 2160 C CA . GLN A 1 276 ? -6.495 7.784 -13.950 1.00 98.12 276 GLN A CA 1
ATOM 2161 C C . GLN A 1 276 ? -6.493 6.504 -14.797 1.00 98.12 276 GLN A C 1
ATOM 2163 O O . GLN A 1 276 ? -7.479 6.213 -15.476 1.00 98.12 276 GLN A O 1
ATOM 2168 N N . LEU A 1 277 ? -5.425 5.701 -14.733 1.00 98.38 277 LEU A N 1
ATOM 2169 C CA . LEU A 1 277 ? -5.333 4.431 -15.450 1.00 98.38 277 LEU A CA 1
ATOM 2170 C C . LEU A 1 277 ? -6.505 3.500 -15.078 1.00 98.38 277 LEU A C 1
ATOM 2172 O O . LEU A 1 277 ? -6.690 3.207 -13.895 1.00 98.38 277 LEU A O 1
ATOM 2176 N N . PRO A 1 278 ? -7.291 2.981 -16.045 1.00 97.31 278 PRO A N 1
ATOM 2177 C CA . PRO A 1 278 ? -8.436 2.111 -15.746 1.00 97.31 278 PRO A CA 1
ATOM 2178 C C . PRO A 1 278 ? -8.070 0.797 -15.048 1.00 97.31 278 PRO A C 1
ATOM 2180 O O . PRO A 1 278 ? -8.920 0.183 -14.417 1.00 97.31 278 PRO A O 1
ATOM 2183 N N . VAL A 1 279 ? -6.815 0.360 -15.183 1.00 97.38 279 VAL A N 1
ATOM 2184 C CA . VAL A 1 279 ? -6.287 -0.869 -14.569 1.00 97.38 279 VAL A CA 1
ATOM 2185 C C . VAL A 1 279 ? -5.951 -0.721 -13.081 1.00 97.38 279 VAL A C 1
ATOM 2187 O O . VAL A 1 279 ? -5.740 -1.734 -12.425 1.00 97.38 279 VAL A O 1
ATOM 2190 N N . ILE A 1 280 ? -5.913 0.511 -12.562 1.00 98.81 280 ILE A N 1
ATOM 2191 C CA . ILE A 1 280 ? -5.743 0.814 -11.136 1.00 98.81 280 ILE A CA 1
ATOM 2192 C C . ILE A 1 280 ? -7.129 0.982 -10.510 1.00 98.81 280 ILE A C 1
ATOM 2194 O O . ILE A 1 280 ? -7.907 1.814 -10.971 1.00 98.81 280 ILE A O 1
ATOM 2198 N N . ASP A 1 281 ? -7.467 0.217 -9.478 1.00 98.81 281 ASP A N 1
ATOM 2199 C CA . ASP A 1 281 ? -8.831 0.181 -8.935 1.00 98.81 281 ASP A CA 1
ATOM 2200 C C . ASP A 1 281 ? -9.080 1.242 -7.857 1.00 98.81 281 ASP A C 1
ATOM 2202 O O . ASP A 1 281 ? -10.184 1.781 -7.766 1.00 98.81 281 ASP A O 1
ATOM 2206 N N . PHE A 1 282 ? -8.064 1.565 -7.056 1.00 98.88 282 PHE A N 1
ATOM 2207 C CA . PHE A 1 282 ? -8.136 2.564 -5.991 1.00 98.88 282 PHE A CA 1
ATOM 2208 C C . PHE A 1 282 ? -6.800 3.284 -5.812 1.00 98.88 282 PHE A C 1
ATOM 2210 O O . PHE A 1 282 ? -5.787 2.869 -6.372 1.00 98.88 282 PHE A O 1
ATOM 2217 N N . ALA A 1 283 ? -6.829 4.390 -5.075 1.00 98.88 283 ALA A N 1
ATOM 2218 C CA . ALA A 1 283 ? -5.661 5.202 -4.785 1.00 98.88 283 ALA A CA 1
ATOM 2219 C C . ALA A 1 283 ? -5.201 5.037 -3.337 1.00 98.88 283 ALA A C 1
ATOM 2221 O O . ALA A 1 283 ? -6.018 4.839 -2.432 1.00 98.88 283 ALA A O 1
ATOM 2222 N N . THR A 1 284 ? -3.897 5.179 -3.126 1.00 98.94 284 THR A N 1
ATOM 2223 C CA . THR A 1 284 ? -3.278 5.200 -1.802 1.00 98.94 284 THR A CA 1
ATOM 2224 C C . THR A 1 284 ? -2.575 6.528 -1.548 1.00 98.94 284 THR A C 1
ATOM 2226 O O . THR A 1 284 ? -2.128 7.203 -2.479 1.00 98.94 284 THR A O 1
ATOM 2229 N N . ILE A 1 285 ? -2.536 6.924 -0.276 1.00 98.94 285 ILE A N 1
ATOM 2230 C CA . ILE A 1 285 ? -1.618 7.944 0.235 1.00 98.94 285 ILE A CA 1
ATOM 2231 C C . ILE A 1 285 ? -0.957 7.448 1.511 1.00 98.94 285 ILE A C 1
ATOM 2233 O O . ILE A 1 285 ? -1.566 6.709 2.288 1.00 98.94 285 ILE A O 1
ATOM 2237 N N . HIS A 1 286 ? 0.263 7.905 1.747 1.00 98.88 286 HIS A N 1
ATOM 2238 C CA . HIS A 1 286 ? 0.977 7.761 3.007 1.00 98.88 286 HIS A CA 1
ATOM 2239 C C . HIS A 1 286 ? 1.004 9.123 3.715 1.00 98.88 286 HIS A C 1
ATOM 2241 O O . HIS A 1 286 ? 0.783 10.167 3.092 1.00 98.88 286 HIS A O 1
ATOM 2247 N N . ALA A 1 287 ? 1.225 9.141 5.027 1.00 98.50 287 ALA A N 1
ATOM 2248 C CA . ALA A 1 287 ? 1.270 10.377 5.797 1.00 98.50 287 ALA A CA 1
ATOM 2249 C C . ALA A 1 287 ? 2.268 10.300 6.960 1.00 98.50 287 ALA A C 1
ATOM 2251 O O . ALA A 1 287 ? 1.953 9.787 8.036 1.00 98.50 287 ALA A O 1
ATOM 2252 N N . TYR A 1 288 ? 3.431 10.931 6.768 1.00 98.12 288 TYR A N 1
ATOM 2253 C CA . TYR A 1 288 ? 4.478 11.071 7.787 1.00 98.12 288 TYR A CA 1
ATOM 2254 C C . TYR A 1 288 ? 4.833 12.541 8.059 1.00 98.12 288 TYR A C 1
ATOM 2256 O O . TYR A 1 288 ? 5.921 12.998 7.694 1.00 98.12 288 TYR A O 1
ATOM 2264 N N . PRO A 1 289 ? 3.935 13.332 8.686 1.00 97.31 289 PRO A N 1
ATOM 2265 C CA . PRO A 1 289 ? 4.196 14.746 8.951 1.00 97.31 289 PRO A CA 1
ATOM 2266 C C . PRO A 1 289 ? 5.461 14.993 9.779 1.00 97.31 289 PRO A C 1
ATOM 2268 O O . PRO A 1 289 ? 6.143 15.988 9.561 1.00 97.31 289 PRO A O 1
ATOM 2271 N N . ASP A 1 290 ? 5.804 14.104 10.710 1.00 95.06 290 ASP A N 1
ATOM 2272 C CA . ASP A 1 290 ? 7.004 14.236 11.537 1.00 95.06 290 ASP A CA 1
ATOM 2273 C C . ASP A 1 290 ? 8.308 14.050 10.746 1.00 95.06 290 ASP A C 1
ATOM 2275 O O . ASP A 1 290 ? 9.304 14.695 11.074 1.00 95.06 290 ASP A O 1
ATOM 2279 N N . GLN A 1 291 ? 8.286 13.256 9.671 1.00 95.50 291 GLN A N 1
ATOM 2280 C CA . GLN A 1 291 ? 9.412 13.136 8.739 1.00 95.50 291 GLN A CA 1
ATOM 2281 C C . GLN A 1 291 ? 9.428 14.273 7.713 1.00 95.50 291 GLN A C 1
ATOM 2283 O O . GLN A 1 291 ? 10.443 14.934 7.515 1.00 95.50 291 GLN A O 1
ATOM 2288 N N . TRP A 1 292 ? 8.299 14.525 7.049 1.00 96.50 292 TRP A N 1
ATOM 2289 C CA . TRP A 1 292 ? 8.239 15.430 5.896 1.00 96.50 292 TRP A CA 1
ATOM 2290 C C . TRP A 1 292 ? 8.198 16.915 6.268 1.00 96.50 292 TRP A C 1
ATOM 2292 O O . TRP A 1 292 ? 8.517 17.774 5.446 1.00 96.50 292 TRP A O 1
ATOM 2302 N N . LYS A 1 293 ? 7.789 17.227 7.499 1.00 94.12 293 LYS A N 1
ATOM 2303 C CA . LYS A 1 293 ? 7.784 18.573 8.087 1.00 94.12 293 LYS A CA 1
ATOM 2304 C C . LYS A 1 293 ? 8.686 18.610 9.325 1.00 94.12 293 LYS A C 1
ATOM 2306 O O . LYS A 1 293 ? 8.355 19.235 10.336 1.00 94.12 293 LYS A O 1
ATOM 2311 N N . SER A 1 294 ? 9.828 17.920 9.257 1.00 90.56 294 SER A N 1
ATOM 2312 C CA . SER A 1 294 ? 10.821 17.912 10.331 1.00 90.56 294 SER A CA 1
ATOM 2313 C C . SER A 1 294 ? 11.240 19.344 10.684 1.00 90.56 294 SER A C 1
ATOM 2315 O O . SER A 1 294 ? 11.641 20.107 9.805 1.00 90.56 294 SER A O 1
ATOM 2317 N N . GLY A 1 295 ? 11.146 19.709 11.962 1.00 89.94 295 GLY A N 1
ATOM 2318 C CA . GLY A 1 295 ? 11.457 21.059 12.448 1.00 89.94 295 GLY A CA 1
ATOM 2319 C C . GLY A 1 295 ? 10.276 22.036 12.460 1.00 89.94 295 GLY A C 1
ATOM 2320 O O . GLY A 1 295 ? 10.390 23.089 13.080 1.00 89.94 295 GLY A O 1
ATOM 2321 N N . SER A 1 296 ? 9.136 21.695 11.849 1.00 93.62 296 SER A N 1
ATOM 2322 C CA . SER A 1 296 ? 7.888 22.453 12.014 1.00 93.62 296 SER A CA 1
ATOM 2323 C C . SER A 1 296 ? 7.220 22.153 13.358 1.00 93.62 296 SER A C 1
ATOM 2325 O O . SER A 1 296 ? 7.398 21.075 13.932 1.00 93.62 296 SER A O 1
ATOM 2327 N N . SER A 1 297 ? 6.405 23.093 13.835 1.00 94.50 297 SER A N 1
ATOM 2328 C CA . SER A 1 297 ? 5.575 22.924 15.029 1.00 94.50 297 SER A CA 1
ATOM 2329 C C . SER A 1 297 ? 4.537 21.808 14.859 1.00 94.50 297 SER A C 1
ATOM 2331 O O . SER A 1 297 ? 4.135 21.462 13.746 1.00 94.50 297 SER A O 1
ATOM 2333 N N . GLU A 1 298 ? 4.041 21.267 15.975 1.00 94.06 298 GLU A N 1
ATOM 2334 C CA . GLU A 1 298 ? 2.972 20.261 15.952 1.00 94.06 298 GLU A CA 1
ATOM 2335 C C . GLU A 1 298 ? 1.713 20.782 15.240 1.00 94.06 298 GLU A C 1
ATOM 2337 O O . GLU A 1 298 ? 1.104 20.061 14.451 1.00 94.06 298 GLU A O 1
ATOM 2342 N N . GLN A 1 299 ? 1.372 22.060 15.429 1.00 95.69 299 GLN A N 1
ATOM 2343 C CA . GLN A 1 299 ? 0.242 22.694 14.752 1.00 95.69 299 GLN A CA 1
ATOM 2344 C C . GLN A 1 299 ? 0.409 22.695 13.224 1.00 95.69 299 GLN A C 1
ATOM 2346 O O . GLN A 1 299 ? -0.532 22.367 12.502 1.00 95.69 299 GLN A O 1
ATOM 2351 N N . GLU A 1 300 ? 1.600 23.021 12.719 1.00 96.31 300 GLU A N 1
ATOM 2352 C CA . GLU A 1 300 ? 1.892 23.009 11.280 1.00 96.31 300 GLU A CA 1
ATOM 2353 C C . GLU A 1 300 ? 1.880 21.590 10.700 1.00 96.31 300 GLU A C 1
ATOM 2355 O O . GLU A 1 300 ? 1.369 21.381 9.598 1.00 96.31 300 GLU A O 1
ATOM 2360 N N . GLN A 1 301 ? 2.395 20.604 11.442 1.00 96.62 301 GLN A N 1
ATOM 2361 C CA . GLN A 1 301 ? 2.344 19.192 11.047 1.00 96.62 301 GLN A CA 1
ATOM 2362 C C . GLN A 1 301 ? 0.895 18.690 10.938 1.00 96.62 301 GLN A C 1
ATOM 2364 O O . GLN A 1 301 ? 0.541 18.032 9.959 1.00 96.62 301 GLN A O 1
ATOM 2369 N N . MET A 1 302 ? 0.038 19.041 11.900 1.00 97.81 302 MET A N 1
ATOM 2370 C CA . MET A 1 302 ? -1.379 18.657 11.902 1.00 97.81 302 MET A CA 1
ATOM 2371 C C . MET A 1 302 ? -2.200 19.395 10.833 1.00 97.81 302 MET A C 1
ATOM 2373 O O . MET A 1 302 ? -3.090 18.802 10.213 1.00 97.81 302 MET A O 1
ATOM 2377 N N . ALA A 1 303 ? -1.881 20.664 10.563 1.00 98.06 303 ALA A N 1
ATOM 2378 C CA . ALA A 1 303 ? -2.476 21.417 9.461 1.00 98.06 303 ALA A CA 1
ATOM 2379 C C . ALA A 1 303 ? -2.100 20.808 8.101 1.00 98.06 303 ALA A C 1
ATOM 2381 O O . ALA A 1 303 ? -2.964 20.638 7.237 1.00 98.06 303 ALA A O 1
ATOM 2382 N N . PHE A 1 304 ? -0.832 20.417 7.932 1.00 98.31 304 PHE A N 1
ATOM 2383 C CA . PHE A 1 304 ? -0.375 19.684 6.755 1.00 98.31 304 PHE A CA 1
ATOM 2384 C C . PHE A 1 304 ? -1.119 18.353 6.598 1.00 98.31 304 PHE A C 1
ATOM 2386 O O . PHE A 1 304 ? -1.687 18.123 5.537 1.00 98.31 304 PHE A O 1
ATOM 2393 N N . LEU A 1 305 ? -1.193 17.523 7.646 1.00 98.69 305 LEU A N 1
ATOM 2394 C CA . LEU A 1 305 ? -1.905 16.238 7.619 1.00 98.69 305 LEU A CA 1
ATOM 2395 C C . LEU A 1 305 ? -3.361 16.391 7.154 1.00 98.69 305 LEU A C 1
ATOM 2397 O O . LEU A 1 305 ? -3.826 15.651 6.288 1.00 98.69 305 LEU A O 1
ATOM 2401 N N . SER A 1 306 ? -4.069 17.374 7.712 1.00 98.62 306 SER A N 1
ATOM 2402 C CA . SER A 1 306 ? -5.472 17.633 7.374 1.00 98.62 306 SER A CA 1
ATOM 2403 C C . SER A 1 306 ? -5.626 18.060 5.911 1.00 98.62 306 SER A C 1
ATOM 2405 O O . SER A 1 306 ? -6.459 17.514 5.188 1.00 98.62 306 SER A O 1
ATOM 2407 N N . SER A 1 307 ? -4.783 18.992 5.453 1.00 98.50 307 SER A N 1
ATOM 2408 C CA . SER A 1 307 ? -4.763 19.478 4.066 1.00 98.50 307 SER A CA 1
ATOM 2409 C C . SER A 1 307 ? -4.392 18.373 3.065 1.00 98.50 307 SER A C 1
ATOM 2411 O O . SER A 1 307 ? -5.002 18.241 1.999 1.00 98.50 307 SER A O 1
ATOM 2413 N N . TRP A 1 308 ? -3.433 17.523 3.438 1.00 98.81 308 TRP A N 1
ATOM 2414 C CA . TRP A 1 308 ? -2.996 16.363 2.670 1.00 98.81 308 TRP A CA 1
ATOM 2415 C C . TRP A 1 308 ? -4.151 15.384 2.452 1.00 98.81 308 TRP A C 1
ATOM 2417 O O . TRP A 1 308 ? -4.531 15.127 1.314 1.00 98.81 308 TRP A O 1
ATOM 2427 N N . ILE A 1 309 ? -4.799 14.911 3.518 1.00 98.88 309 ILE A N 1
ATOM 2428 C CA . ILE A 1 309 ? -5.910 13.954 3.394 1.00 98.88 309 ILE A CA 1
ATOM 2429 C C . ILE A 1 309 ? -7.098 14.579 2.652 1.00 98.88 309 ILE A C 1
ATOM 2431 O O . ILE A 1 309 ? -7.716 13.925 1.807 1.00 98.88 309 ILE A O 1
ATOM 2435 N N . GLN A 1 310 ? -7.415 15.848 2.928 1.00 98.69 310 GLN A N 1
ATOM 2436 C CA . GLN A 1 310 ? -8.543 16.536 2.303 1.00 98.69 310 GLN A CA 1
ATOM 2437 C C . GLN A 1 310 ? -8.362 16.695 0.789 1.00 98.69 310 GLN A C 1
ATOM 2439 O O . GLN A 1 310 ? -9.290 16.388 0.038 1.00 98.69 310 GLN A O 1
ATOM 2444 N N . SER A 1 311 ? -7.190 17.147 0.335 1.00 98.69 311 SER A N 1
ATOM 2445 C CA . SER A 1 311 ? -6.910 17.345 -1.095 1.00 98.69 311 SER A CA 1
ATOM 2446 C C . SER A 1 311 ? -7.019 16.034 -1.880 1.00 98.69 311 SER A C 1
ATOM 2448 O O . SER A 1 311 ? -7.763 15.969 -2.858 1.00 98.69 311 SER A O 1
ATOM 2450 N N . HIS A 1 312 ? -6.407 14.956 -1.386 1.00 98.88 312 HIS A N 1
ATOM 2451 C CA . HIS A 1 312 ? -6.474 13.639 -2.029 1.00 98.88 312 HIS A CA 1
ATOM 2452 C C . HIS A 1 312 ? -7.878 13.041 -2.009 1.00 98.88 312 HIS A C 1
ATOM 2454 O O . HIS A 1 312 ? -8.322 12.456 -2.999 1.00 98.88 312 HIS A O 1
ATOM 2460 N N . THR A 1 313 ? -8.614 13.218 -0.907 1.00 98.75 313 THR A N 1
ATOM 2461 C CA . THR A 1 313 ? -10.020 12.802 -0.828 1.00 98.75 313 THR A CA 1
ATOM 2462 C C . THR A 1 313 ? -10.852 13.544 -1.873 1.00 98.75 313 THR A C 1
ATOM 2464 O O . THR A 1 313 ? -11.681 12.937 -2.555 1.00 98.75 313 THR A O 1
ATOM 2467 N N . GLN A 1 314 ? -10.616 14.847 -2.047 1.00 98.25 314 GLN A N 1
ATOM 2468 C CA . GLN A 1 314 ? -11.302 15.646 -3.054 1.00 98.25 314 GLN A CA 1
ATOM 2469 C C . GLN A 1 314 ? -10.999 15.140 -4.468 1.00 98.25 314 GLN A C 1
ATOM 2471 O O . GLN A 1 314 ? -11.939 14.914 -5.230 1.00 98.25 314 GLN A O 1
ATOM 2476 N N . ASP A 1 315 ? -9.732 14.918 -4.815 1.00 98.50 315 ASP A N 1
ATOM 2477 C CA . ASP A 1 315 ? -9.355 14.450 -6.153 1.00 98.50 315 ASP A CA 1
ATOM 2478 C C . ASP A 1 315 ? -9.869 13.032 -6.434 1.00 98.50 315 ASP A C 1
ATOM 2480 O O . ASP A 1 315 ? -10.401 12.768 -7.515 1.00 98.50 315 ASP A O 1
ATOM 2484 N N . CYS A 1 316 ? -9.862 12.141 -5.440 1.00 98.62 316 CYS A N 1
ATOM 2485 C CA . CYS A 1 316 ? -10.475 10.818 -5.562 1.00 98.62 316 CYS A CA 1
ATOM 2486 C C . CYS A 1 316 ? -11.993 10.888 -5.787 1.00 98.62 316 CYS A C 1
ATOM 2488 O O . CYS A 1 316 ? -12.538 10.187 -6.643 1.00 98.62 316 CYS A O 1
ATOM 2490 N N . SER A 1 317 ? -12.683 11.775 -5.068 1.00 96.56 317 SER A N 1
ATOM 2491 C CA . SER A 1 317 ? -14.135 11.950 -5.175 1.00 96.56 317 SER A CA 1
ATOM 2492 C C . SER A 1 317 ? -14.564 12.675 -6.454 1.00 96.56 317 SER A C 1
ATOM 2494 O O . SER A 1 317 ? -15.611 12.364 -7.031 1.00 96.56 317 SER A O 1
ATOM 2496 N N . GLN A 1 318 ? -13.803 13.672 -6.905 1.00 95.94 318 GLN A N 1
ATOM 2497 C CA . GLN A 1 318 ? -14.219 14.597 -7.963 1.00 95.94 318 GLN A CA 1
ATOM 2498 C C . GLN A 1 318 ? -13.619 14.246 -9.320 1.00 95.94 318 GLN A C 1
ATOM 2500 O O . GLN A 1 318 ? -14.354 14.290 -10.307 1.00 95.94 318 GLN A O 1
ATOM 2505 N N . VAL A 1 319 ? -12.347 13.846 -9.352 1.00 97.12 319 VAL A N 1
ATOM 2506 C CA . VAL A 1 319 ? -11.588 13.596 -10.583 1.00 97.12 319 VAL A CA 1
ATOM 2507 C C . VAL A 1 319 ? -11.527 12.102 -10.883 1.00 97.12 319 VAL A C 1
ATOM 2509 O O . VAL A 1 319 ? -11.991 11.670 -11.934 1.00 97.12 319 VAL A O 1
ATOM 2512 N N . LEU A 1 320 ? -11.006 11.298 -9.952 1.00 98.25 320 LEU A N 1
ATOM 2513 C CA . LEU A 1 320 ? -10.693 9.889 -10.219 1.00 98.25 320 LEU A CA 1
ATOM 2514 C C . LEU A 1 320 ? -11.919 8.976 -10.159 1.00 98.25 320 LEU A C 1
ATOM 2516 O O . LEU A 1 320 ? -11.963 7.966 -10.855 1.00 98.25 320 LEU A O 1
ATOM 2520 N N . LYS A 1 321 ? -12.907 9.318 -9.322 1.00 97.75 321 LYS A N 1
ATOM 2521 C CA . LYS A 1 321 ? -14.070 8.469 -9.001 1.00 97.75 321 LYS A CA 1
ATOM 2522 C C . LYS A 1 321 ? -13.663 7.093 -8.465 1.00 97.75 321 LYS A C 1
ATOM 2524 O O . LYS A 1 321 ? -14.330 6.099 -8.747 1.00 97.75 321 LYS A O 1
ATOM 2529 N N . LYS A 1 322 ? -12.589 7.061 -7.675 1.00 98.50 322 LYS A N 1
ATOM 2530 C CA . LYS A 1 322 ? -11.996 5.853 -7.088 1.00 98.50 322 LYS A CA 1
ATOM 2531 C C . LYS A 1 322 ? -11.911 5.971 -5.567 1.00 98.50 322 LYS A C 1
ATOM 2533 O O . LYS A 1 322 ? -11.880 7.096 -5.062 1.00 98.50 322 LYS A O 1
ATOM 2538 N N . PRO A 1 323 ? -11.906 4.849 -4.830 1.00 98.69 323 PRO A N 1
ATOM 2539 C CA . PRO A 1 323 ? -11.652 4.878 -3.399 1.00 98.69 323 PRO A CA 1
ATOM 2540 C C . PRO A 1 323 ? -10.238 5.380 -3.105 1.00 98.69 323 PRO A C 1
ATOM 2542 O O . PRO A 1 323 ? -9.325 5.204 -3.910 1.00 98.69 323 PRO A O 1
ATOM 2545 N N . LEU A 1 324 ? -10.083 5.970 -1.929 1.00 98.88 324 LEU A N 1
ATOM 2546 C CA . LEU A 1 324 ? -8.827 6.374 -1.321 1.00 98.88 324 LEU A CA 1
ATOM 2547 C C . LEU A 1 324 ? -8.622 5.570 -0.037 1.00 98.88 324 LEU A C 1
ATOM 2549 O O . LEU A 1 324 ? -9.516 5.518 0.814 1.00 98.88 324 LEU A O 1
ATOM 2553 N N . LEU A 1 325 ? -7.433 4.999 0.110 1.00 98.94 325 LEU A N 1
ATOM 2554 C CA . LEU A 1 325 ? -6.946 4.386 1.338 1.00 98.94 325 LEU A CA 1
ATOM 2555 C C . LEU A 1 325 ? -5.753 5.194 1.867 1.00 98.94 325 LEU A C 1
ATOM 2557 O O . LEU A 1 325 ? -4.791 5.426 1.136 1.00 98.94 325 LEU A O 1
ATOM 2561 N N . VAL A 1 326 ? -5.783 5.599 3.139 1.00 98.94 326 VAL A N 1
ATOM 2562 C CA . VAL A 1 326 ? -4.574 6.098 3.818 1.00 98.94 326 VAL A CA 1
ATOM 2563 C C . VAL A 1 326 ? -3.739 4.877 4.210 1.00 98.94 326 VAL A C 1
ATOM 2565 O O . VAL A 1 326 ? -3.952 4.302 5.276 1.00 98.94 326 VAL A O 1
ATOM 2568 N N . ALA A 1 327 ? -2.880 4.418 3.300 1.00 98.94 327 ALA A N 1
ATOM 2569 C CA . ALA A 1 327 ? -2.212 3.117 3.370 1.00 98.94 327 ALA A CA 1
ATOM 2570 C C . ALA A 1 327 ? -1.062 3.075 4.395 1.00 98.94 327 ALA A C 1
ATOM 2572 O O . ALA A 1 327 ? -0.747 2.013 4.939 1.00 98.94 327 ALA A O 1
ATOM 2573 N N . GLU A 1 328 ? -0.500 4.229 4.743 1.00 98.94 328 GLU A N 1
ATOM 2574 C CA . GLU A 1 328 ? 0.410 4.372 5.876 1.00 98.94 328 GLU A CA 1
ATOM 2575 C C . GLU A 1 328 ? 0.192 5.706 6.584 1.00 98.94 328 GLU A C 1
ATOM 2577 O O . GLU A 1 328 ? 0.009 6.748 5.955 1.00 98.94 328 GLU A O 1
ATOM 2582 N N . PHE A 1 329 ? 0.236 5.688 7.911 1.00 98.88 329 PHE A N 1
ATOM 2583 C CA . PHE A 1 329 ? 0.349 6.891 8.728 1.00 98.88 329 PHE A CA 1
ATOM 2584 C C . PHE A 1 329 ? 0.890 6.532 10.110 1.00 98.88 329 PHE A C 1
ATOM 2586 O O . PHE A 1 329 ? 0.614 5.449 10.629 1.00 98.88 329 PHE A O 1
ATOM 2593 N N . GLY A 1 330 ? 1.615 7.447 10.746 1.00 98.31 330 GLY A N 1
ATOM 2594 C CA . GLY A 1 330 ? 2.155 7.202 12.078 1.00 98.31 330 GLY A CA 1
ATOM 2595 C C . GLY A 1 330 ? 2.813 8.428 12.701 1.00 98.31 330 GLY A C 1
ATOM 2596 O O . GLY A 1 330 ? 2.925 9.480 12.078 1.00 98.31 330 GLY A O 1
ATOM 2597 N N . LYS A 1 331 ? 3.235 8.287 13.962 1.00 97.88 331 LYS A N 1
ATOM 2598 C CA . LYS A 1 331 ? 4.021 9.290 14.695 1.00 97.88 331 LYS A CA 1
ATOM 2599 C C . LYS A 1 331 ? 5.146 8.590 15.452 1.00 97.88 331 LYS A C 1
ATOM 2601 O O . LYS A 1 331 ? 4.867 7.827 16.389 1.00 97.88 331 LYS A O 1
ATOM 2606 N N . SER A 1 332 ? 6.392 8.862 15.074 1.00 97.69 332 SER A N 1
ATOM 2607 C CA . SER A 1 332 ? 7.543 8.183 15.662 1.00 97.69 332 SER A CA 1
ATOM 2608 C C . SER A 1 332 ? 7.792 8.641 17.094 1.00 97.69 332 SER A C 1
ATOM 2610 O O . SER A 1 332 ? 7.833 9.839 17.373 1.00 97.69 332 SER A O 1
ATOM 2612 N N . SER A 1 333 ? 8.045 7.690 17.990 1.00 96.81 333 SER A N 1
ATOM 2613 C CA . SER A 1 333 ? 8.570 7.936 19.335 1.00 96.81 333 SER A CA 1
ATOM 2614 C C . SER A 1 333 ? 9.991 8.502 19.327 1.00 96.81 333 SER A C 1
ATOM 2616 O O . SER A 1 333 ? 10.435 9.069 20.322 1.00 96.81 333 SER A O 1
ATOM 2618 N N . ARG A 1 334 ? 10.694 8.388 18.192 1.00 95.75 334 ARG A N 1
ATOM 2619 C CA . ARG A 1 334 ? 12.038 8.939 17.975 1.00 95.75 334 ARG A CA 1
ATOM 2620 C C . ARG A 1 334 ? 12.022 10.397 17.516 1.00 95.75 334 ARG A C 1
ATOM 2622 O O . ARG A 1 334 ? 13.071 11.036 17.499 1.00 95.75 334 ARG A O 1
ATOM 2629 N N . SER A 1 335 ? 10.860 10.924 17.135 1.00 92.31 335 SER A N 1
ATOM 2630 C CA . SER A 1 335 ? 10.720 12.313 16.703 1.00 92.31 335 SER A CA 1
ATOM 2631 C C . SER A 1 335 ? 10.864 13.268 17.891 1.00 92.31 335 SER A C 1
ATOM 2633 O O . SER A 1 335 ? 10.333 13.028 18.977 1.00 92.31 335 SER A O 1
ATOM 2635 N N . SER A 1 336 ? 11.564 14.386 17.682 1.00 88.88 336 SER A N 1
ATOM 2636 C CA . SER A 1 336 ? 11.681 15.435 18.702 1.00 88.88 336 SER A CA 1
ATOM 2637 C C . SER A 1 336 ? 10.297 15.968 19.086 1.00 88.88 336 SER A C 1
ATOM 2639 O O . SER A 1 336 ? 9.460 16.216 18.216 1.00 88.88 336 SER A O 1
ATOM 2641 N N . GLY A 1 337 ? 10.049 16.129 20.387 1.00 87.69 337 GLY A N 1
ATOM 2642 C CA . GLY A 1 337 ? 8.745 16.556 20.901 1.00 87.69 337 GLY A CA 1
ATOM 2643 C C . GLY A 1 337 ? 7.660 15.475 20.857 1.00 87.69 337 GLY A C 1
ATOM 2644 O O . GLY A 1 337 ? 6.480 15.802 20.960 1.00 87.69 337 GLY A O 1
ATOM 2645 N N . PHE A 1 338 ? 8.025 14.197 20.701 1.00 94.94 338 PHE A N 1
ATOM 2646 C CA . PHE A 1 338 ? 7.063 13.104 20.786 1.00 94.94 338 PHE A CA 1
ATOM 2647 C C . PHE A 1 338 ? 6.296 13.110 22.115 1.00 94.94 338 PHE A C 1
ATOM 2649 O O . PHE A 1 338 ? 6.867 13.234 23.199 1.00 94.94 338 PHE A O 1
ATOM 2656 N N . SER A 1 339 ? 4.988 12.889 22.018 1.00 96.19 339 SER A N 1
ATOM 2657 C CA . SER A 1 339 ? 4.133 12.541 23.142 1.00 96.19 339 SER A CA 1
ATOM 2658 C C . SER A 1 339 ? 3.072 11.543 22.685 1.00 96.19 339 SER A C 1
ATOM 2660 O O . SER A 1 339 ? 2.623 11.576 21.534 1.00 96.19 339 SER A O 1
ATOM 2662 N N . THR A 1 340 ? 2.622 10.677 23.596 1.00 97.12 340 THR A N 1
ATOM 2663 C CA . THR A 1 340 ? 1.500 9.765 23.325 1.00 97.12 340 THR A CA 1
ATOM 2664 C C . THR A 1 340 ? 0.239 10.539 22.937 1.00 97.12 340 THR A C 1
ATOM 2666 O O . THR A 1 340 ? -0.458 10.139 22.012 1.00 97.12 340 THR A O 1
ATOM 2669 N N . ALA A 1 341 ? -0.007 11.696 23.562 1.00 97.62 341 ALA A N 1
ATOM 2670 C CA . ALA A 1 341 ? -1.123 12.572 23.207 1.00 97.62 341 ALA A CA 1
ATOM 2671 C C . ALA A 1 341 ? -1.033 13.085 21.757 1.00 97.62 341 ALA A C 1
ATOM 2673 O O . ALA A 1 341 ? -2.041 13.094 21.054 1.00 97.62 341 ALA A O 1
ATOM 2674 N N . GLY A 1 342 ? 0.164 13.447 21.282 1.00 97.69 342 GLY A N 1
ATOM 2675 C CA . GLY A 1 342 ? 0.386 13.861 19.893 1.00 97.69 342 GLY A CA 1
ATOM 2676 C C . GLY A 1 342 ? 0.191 12.717 18.892 1.00 97.69 342 GLY A C 1
ATOM 2677 O O . GLY A 1 342 ? -0.416 12.907 17.837 1.00 97.69 342 GLY A O 1
ATOM 2678 N N . ARG A 1 343 ? 0.626 11.493 19.234 1.00 98.44 343 ARG A N 1
ATOM 2679 C CA . ARG A 1 343 ? 0.315 10.285 18.441 1.00 98.44 343 ARG A CA 1
ATOM 2680 C C . ARG A 1 343 ? -1.195 10.046 18.375 1.00 98.44 343 ARG A C 1
ATOM 2682 O O . ARG A 1 343 ? -1.739 9.859 17.290 1.00 98.44 343 ARG A O 1
ATOM 2689 N N . ASP A 1 344 ? -1.873 10.104 19.514 1.00 98.75 344 ASP A N 1
ATOM 2690 C CA . ASP A 1 344 ? -3.317 9.898 19.625 1.00 98.75 344 ASP A CA 1
ATOM 2691 C C . ASP A 1 344 ? -4.125 10.964 18.863 1.00 98.75 344 ASP A C 1
ATOM 2693 O O . ASP A 1 344 ? -5.144 10.645 18.238 1.00 98.75 344 ASP A O 1
ATOM 2697 N N . ALA A 1 345 ? -3.660 12.217 18.854 1.00 98.56 345 ALA A N 1
ATOM 2698 C CA . ALA A 1 345 ? -4.244 13.307 18.073 1.00 98.56 345 ALA A CA 1
ATOM 2699 C C . ALA A 1 345 ? -4.083 13.084 16.559 1.00 98.56 345 ALA A C 1
ATOM 2701 O O . ALA A 1 345 ? -5.046 13.262 15.805 1.00 98.56 345 ALA A O 1
ATOM 2702 N N . LEU A 1 346 ? -2.903 12.632 16.116 1.00 98.75 346 LEU A N 1
ATOM 2703 C CA . LEU A 1 346 ? -2.654 12.252 14.724 1.00 98.75 346 LEU A CA 1
ATOM 2704 C C . LEU A 1 346 ? -3.584 11.113 14.288 1.00 98.75 346 LEU A C 1
ATOM 2706 O O . LEU A 1 346 ? -4.275 11.239 13.278 1.00 98.75 346 LEU A O 1
ATOM 2710 N N . TYR A 1 347 ? -3.674 10.042 15.083 1.00 98.88 347 TYR A N 1
ATOM 2711 C CA . TYR A 1 347 ? -4.546 8.898 14.796 1.00 98.88 347 TYR A CA 1
ATOM 2712 C C . TYR A 1 347 ? -6.019 9.309 14.742 1.00 98.88 347 TYR A C 1
ATOM 2714 O O . TYR A 1 347 ? -6.735 8.937 13.813 1.00 98.88 347 TYR A O 1
ATOM 2722 N N . SER A 1 348 ? -6.473 10.116 15.705 1.00 98.81 348 SER A N 1
ATOM 2723 C CA . SER A 1 348 ? -7.854 10.608 15.728 1.00 98.81 348 SER A CA 1
ATOM 2724 C C . SER A 1 348 ? -8.170 11.458 14.495 1.00 98.81 348 SER A C 1
ATOM 2726 O O . SER A 1 348 ? -9.223 11.270 13.899 1.00 98.81 348 SER A O 1
ATOM 2728 N N . THR A 1 349 ? -7.239 12.305 14.046 1.00 98.88 349 THR A N 1
ATOM 2729 C CA . THR A 1 349 ? -7.418 13.149 12.849 1.00 98.88 349 THR A CA 1
ATOM 2730 C C . THR A 1 349 ? -7.592 12.319 11.577 1.00 98.88 349 THR A C 1
ATOM 2732 O O . THR A 1 349 ? -8.516 12.567 10.802 1.00 98.88 349 THR A O 1
ATOM 2735 N N . VAL A 1 350 ? -6.748 11.299 11.371 1.00 98.94 350 VAL A N 1
ATOM 2736 C CA . VAL A 1 350 ? -6.876 10.388 10.220 1.00 98.94 350 VAL A CA 1
ATOM 2737 C C . VAL A 1 350 ? -8.206 9.634 10.280 1.00 98.94 350 VAL A C 1
ATOM 2739 O O . VAL A 1 350 ? -8.956 9.596 9.303 1.00 98.94 350 VAL A O 1
ATOM 2742 N N . TYR A 1 351 ? -8.540 9.067 11.440 1.00 98.88 351 TYR A N 1
ATOM 2743 C CA . TYR A 1 351 ? -9.759 8.281 11.611 1.00 98.88 351 TYR A CA 1
ATOM 2744 C C . TYR A 1 351 ? -11.044 9.102 11.507 1.00 98.88 351 TYR A C 1
ATOM 2746 O O . TYR A 1 351 ? -12.021 8.615 10.933 1.00 98.88 351 TYR A O 1
ATOM 2754 N N . ASP A 1 352 ? -11.050 10.345 11.982 1.00 98.75 352 ASP A N 1
ATOM 2755 C CA . ASP A 1 352 ? -12.183 11.252 11.818 1.00 98.75 352 ASP A CA 1
ATOM 2756 C C . ASP A 1 352 ? -12.364 11.673 10.356 1.00 98.75 352 ASP A C 1
ATOM 2758 O O . ASP A 1 352 ? -13.507 11.760 9.902 1.00 98.75 352 ASP A O 1
ATOM 2762 N N . ALA A 1 353 ? -11.284 11.849 9.585 1.00 98.75 353 ALA A N 1
ATOM 2763 C CA . ALA A 1 353 ? -11.376 12.103 8.146 1.00 98.75 353 ALA A CA 1
ATOM 2764 C C . ALA A 1 353 ? -12.001 10.912 7.395 1.00 98.75 353 ALA A C 1
ATOM 2766 O O . ALA A 1 353 ? -12.938 11.098 6.613 1.00 98.75 353 ALA A O 1
ATOM 2767 N N . VAL A 1 354 ? -11.545 9.687 7.686 1.00 98.62 354 VAL A N 1
ATOM 2768 C CA . VAL A 1 354 ? -12.123 8.450 7.128 1.00 98.62 354 VAL A CA 1
ATOM 2769 C C . VAL A 1 354 ? -13.594 8.314 7.522 1.00 98.62 354 VAL A C 1
ATOM 2771 O O . VAL A 1 354 ? -14.451 8.105 6.668 1.00 98.62 354 VAL A O 1
ATOM 2774 N N . TYR A 1 355 ? -13.915 8.461 8.810 1.00 98.38 355 TYR A N 1
ATOM 2775 C CA . TYR A 1 355 ? -15.283 8.302 9.300 1.00 98.38 355 TYR A CA 1
ATOM 2776 C C . TYR A 1 355 ? -16.228 9.347 8.696 1.00 98.38 355 TYR A C 1
ATOM 2778 O O . TYR A 1 355 ? -17.303 8.993 8.216 1.00 98.38 355 TYR A O 1
ATOM 2786 N N . SER A 1 356 ? -15.813 10.615 8.647 1.00 97.56 356 SER A N 1
ATOM 2787 C CA . SER A 1 356 ? -16.609 11.695 8.050 1.00 97.56 356 SER A CA 1
ATOM 2788 C C . SER A 1 356 ? -16.863 11.451 6.563 1.00 97.56 356 SER A C 1
ATOM 2790 O O . SER A 1 356 ? -17.973 11.671 6.083 1.00 97.56 356 SER A O 1
ATOM 2792 N N . SER A 1 357 ? -15.862 10.945 5.832 1.00 97.25 357 SER A N 1
ATOM 2793 C CA . SER A 1 357 ? -16.030 10.557 4.429 1.00 97.25 357 SER A CA 1
ATOM 2794 C C . SER A 1 357 ? -17.006 9.386 4.285 1.00 97.25 357 SER A C 1
ATOM 2796 O O . SER A 1 357 ? -17.942 9.461 3.488 1.00 97.25 357 SER A O 1
ATOM 2798 N N . ALA A 1 358 ? -16.867 8.344 5.110 1.00 95.12 358 ALA A N 1
ATOM 2799 C CA . ALA A 1 358 ? -17.747 7.177 5.107 1.00 95.12 358 ALA A CA 1
ATOM 2800 C C . ALA A 1 358 ? -19.219 7.541 5.374 1.00 95.12 358 ALA A C 1
ATOM 2802 O O . ALA A 1 358 ? -20.110 7.034 4.691 1.00 95.12 358 ALA A O 1
ATOM 2803 N N . GLN A 1 359 ? -19.491 8.461 6.308 1.00 94.81 359 GLN A N 1
ATOM 2804 C CA . GLN A 1 359 ? -20.853 8.901 6.644 1.00 94.81 359 GLN A CA 1
ATOM 2805 C C . GLN A 1 359 ? -21.615 9.516 5.463 1.00 94.81 359 GLN A C 1
ATOM 2807 O O . GLN A 1 359 ? -22.842 9.434 5.423 1.00 94.81 359 GLN A O 1
ATOM 2812 N N . VAL A 1 360 ? -20.904 10.112 4.506 1.00 93.12 360 VAL A N 1
ATOM 2813 C CA . VAL A 1 360 ? -21.493 10.738 3.312 1.00 93.12 360 VAL A CA 1
ATOM 2814 C C . VAL A 1 360 ? -21.261 9.922 2.036 1.00 93.12 360 VAL A C 1
ATOM 2816 O O . VAL A 1 360 ? -21.565 10.391 0.941 1.00 93.12 360 VAL A O 1
ATOM 2819 N N . GLY A 1 361 ? -20.718 8.704 2.152 1.00 91.19 361 GLY A N 1
ATOM 2820 C CA . GLY A 1 361 ? -20.380 7.853 1.008 1.00 91.19 361 GLY A CA 1
ATOM 2821 C C . GLY A 1 361 ? -19.245 8.399 0.130 1.00 91.19 361 GLY A C 1
ATOM 2822 O O . GLY A 1 361 ? -19.231 8.132 -1.073 1.00 91.19 361 GLY A O 1
ATOM 2823 N N . GLY A 1 362 ? -18.335 9.183 0.714 1.00 93.69 362 GLY A N 1
ATOM 2824 C CA . GLY A 1 362 ? -17.167 9.766 0.054 1.00 93.69 362 GLY A CA 1
ATOM 2825 C C . GLY A 1 362 ? -16.055 8.756 -0.245 1.00 93.69 362 GLY A C 1
ATOM 2826 O O . GLY A 1 362 ? -16.185 7.561 0.021 1.00 93.69 362 GLY A O 1
ATOM 2827 N N . SER A 1 363 ? -14.960 9.245 -0.838 1.00 97.44 363 SER A N 1
ATOM 2828 C CA . SER A 1 363 ? -13.886 8.378 -1.333 1.00 97.44 363 SER A CA 1
ATOM 2829 C C . SER A 1 363 ? -12.883 7.906 -0.288 1.00 97.44 363 SER A C 1
ATOM 2831 O O . SER A 1 363 ? -12.233 6.900 -0.533 1.00 97.44 363 SER A O 1
ATOM 2833 N N . CYS A 1 364 ? -12.710 8.599 0.844 1.00 98.12 364 CYS A N 1
ATOM 2834 C CA . CYS A 1 364 ? -11.754 8.173 1.871 1.00 98.12 364 CYS A CA 1
ATOM 2835 C C . CYS A 1 364 ? -12.349 6.997 2.649 1.00 98.12 364 CYS A C 1
ATOM 2837 O O . CYS A 1 364 ? -13.120 7.169 3.590 1.00 98.12 364 CYS A O 1
ATOM 2839 N N . ALA A 1 365 ? -12.043 5.789 2.182 1.00 96.25 365 ALA A N 1
ATOM 2840 C CA . ALA A 1 365 ? -12.756 4.568 2.534 1.00 96.25 365 ALA A CA 1
ATOM 2841 C C . ALA A 1 365 ? -12.001 3.700 3.551 1.00 96.25 365 ALA A C 1
ATOM 2843 O O . ALA A 1 365 ? -12.460 2.610 3.896 1.00 96.25 365 ALA A O 1
ATOM 2844 N N . GLY A 1 366 ? -10.860 4.165 4.055 1.00 98.31 366 GLY A N 1
ATOM 2845 C CA . GLY A 1 366 ? -10.161 3.484 5.131 1.00 98.31 366 GLY A CA 1
ATOM 2846 C C . GLY A 1 366 ? -8.773 4.026 5.424 1.00 98.31 366 GLY A C 1
ATOM 2847 O O . GLY A 1 366 ? -8.275 4.913 4.729 1.00 98.31 366 GLY A O 1
ATOM 2848 N N . ALA A 1 367 ? -8.146 3.446 6.444 1.00 98.88 367 ALA A N 1
ATOM 2849 C CA . ALA A 1 367 ? -6.761 3.726 6.793 1.00 98.88 367 ALA A CA 1
ATOM 2850 C C . ALA A 1 367 ? -6.062 2.504 7.412 1.00 98.88 367 ALA A C 1
ATOM 2852 O O . ALA A 1 367 ? -6.704 1.688 8.080 1.00 98.88 367 ALA A O 1
ATOM 2853 N N . THR A 1 368 ? -4.747 2.412 7.219 1.00 98.94 368 THR A N 1
ATOM 2854 C CA . THR A 1 368 ? -3.856 1.408 7.812 1.00 98.94 368 THR A CA 1
ATOM 2855 C C . THR A 1 368 ? -2.662 2.100 8.467 1.00 98.94 368 THR A C 1
ATOM 2857 O O . THR A 1 368 ? -1.859 2.739 7.792 1.00 98.94 368 THR A O 1
ATOM 2860 N N . PHE A 1 369 ? -2.534 2.008 9.793 1.00 98.94 369 PHE A N 1
ATOM 2861 C CA . PHE A 1 369 ? -1.436 2.684 10.493 1.00 98.94 369 PHE A CA 1
ATOM 2862 C C . PHE A 1 369 ? -0.109 1.939 10.326 1.00 98.94 369 PHE A C 1
ATOM 2864 O O . PHE A 1 369 ? -0.079 0.716 10.182 1.00 98.94 369 PHE A O 1
ATOM 2871 N N . TRP A 1 370 ? 0.997 2.672 10.372 1.00 98.81 370 TRP A N 1
ATOM 2872 C CA . TRP A 1 370 ? 2.346 2.135 10.499 1.00 98.81 370 TRP A CA 1
ATOM 2873 C C . TRP A 1 370 ? 2.780 2.268 11.968 1.00 98.81 370 TRP A C 1
ATOM 2875 O O . TRP A 1 370 ? 2.817 3.381 12.490 1.00 98.81 370 TRP A O 1
ATOM 2885 N N . GLN A 1 371 ? 3.033 1.185 12.709 1.00 98.44 371 GLN A N 1
ATOM 2886 C CA . GLN A 1 371 ? 2.831 -0.231 12.348 1.00 98.44 371 GLN A CA 1
ATOM 2887 C C . GLN A 1 371 ? 2.444 -1.086 13.560 1.00 98.44 371 GLN A C 1
ATOM 2889 O O . GLN A 1 371 ? 2.770 -0.744 14.696 1.00 98.44 371 GLN A O 1
ATOM 2894 N N . LEU A 1 372 ? 1.756 -2.210 13.337 1.00 98.75 372 LEU A N 1
ATOM 2895 C CA . LEU A 1 372 ? 1.439 -3.156 14.410 1.00 98.75 372 LEU A CA 1
ATOM 2896 C C . LEU A 1 372 ? 2.667 -4.015 14.722 1.00 98.75 372 LEU A C 1
ATOM 2898 O O . LEU A 1 372 ? 3.255 -4.635 13.832 1.00 98.75 372 LEU A O 1
ATOM 2902 N N . MET A 1 373 ? 2.999 -4.115 16.005 1.00 98.50 373 MET A N 1
ATOM 2903 C CA . MET A 1 373 ? 3.923 -5.119 16.526 1.00 98.50 373 MET A CA 1
ATOM 2904 C C . MET A 1 373 ? 3.280 -5.864 17.692 1.00 98.50 373 MET A C 1
ATOM 2906 O O . MET A 1 373 ? 2.336 -5.379 18.317 1.00 98.50 373 MET A O 1
ATOM 2910 N N . VAL A 1 374 ? 3.807 -7.049 17.986 1.00 98.12 374 VAL A N 1
ATOM 2911 C CA . VAL A 1 374 ? 3.467 -7.799 19.198 1.00 98.12 374 VAL A CA 1
ATOM 2912 C C . VAL A 1 374 ? 4.654 -7.792 20.160 1.00 98.12 374 VAL A C 1
ATOM 2914 O O . VAL A 1 374 ? 5.764 -7.403 19.797 1.00 98.12 374 VAL A O 1
ATOM 2917 N N . GLU A 1 375 ? 4.419 -8.204 21.401 1.00 97.12 375 GLU A N 1
ATOM 2918 C CA . GLU A 1 375 ? 5.451 -8.256 22.438 1.00 97.12 375 GLU A CA 1
ATOM 2919 C C . GLU A 1 375 ? 6.654 -9.130 22.026 1.00 97.12 375 GLU A C 1
ATOM 2921 O O . GLU A 1 375 ? 6.524 -10.121 21.297 1.00 97.12 375 GLU A O 1
ATOM 2926 N N . GLY A 1 376 ? 7.846 -8.765 22.512 1.00 95.62 376 GLY A N 1
ATOM 2927 C CA . GLY A 1 376 ? 9.089 -9.498 22.245 1.00 95.62 376 GLY A CA 1
ATOM 2928 C C . GLY A 1 376 ? 9.672 -9.270 20.847 1.00 95.62 376 GLY A C 1
ATOM 2929 O O . GLY A 1 376 ? 10.297 -10.174 20.292 1.00 95.62 376 GLY A O 1
ATOM 2930 N N . MET A 1 377 ? 9.440 -8.089 20.264 1.00 96.75 377 MET A N 1
ATOM 2931 C CA . MET A 1 377 ? 9.941 -7.675 18.942 1.00 96.75 377 MET A CA 1
ATOM 2932 C C . MET A 1 377 ? 10.780 -6.387 19.003 1.00 96.75 377 MET A C 1
ATOM 2934 O O . MET A 1 377 ? 10.888 -5.661 18.016 1.00 96.75 377 MET A O 1
ATOM 2938 N N . ASP A 1 378 ? 11.372 -6.077 20.162 1.00 95.06 378 ASP A N 1
ATOM 2939 C CA . ASP A 1 378 ? 12.061 -4.802 20.417 1.00 95.06 378 ASP A CA 1
ATOM 2940 C C . ASP A 1 378 ? 13.186 -4.490 19.420 1.00 95.06 378 ASP A C 1
ATOM 2942 O O . ASP A 1 378 ? 13.428 -3.332 19.092 1.00 95.06 378 ASP A O 1
ATOM 2946 N N . ASN A 1 379 ? 13.836 -5.521 18.877 1.00 94.25 379 ASN A N 1
ATOM 2947 C CA . ASN A 1 379 ? 14.902 -5.392 17.884 1.00 94.25 379 ASN A CA 1
ATOM 2948 C C . ASN A 1 379 ? 14.430 -4.893 16.507 1.00 94.25 379 ASN A C 1
ATOM 2950 O O . ASN A 1 379 ? 15.272 -4.545 15.683 1.00 94.25 379 ASN A O 1
ATOM 2954 N N . MET A 1 380 ? 13.122 -4.881 16.243 1.00 94.38 380 MET A N 1
ATOM 2955 C CA . MET A 1 380 ? 12.547 -4.404 14.980 1.00 94.38 380 MET A CA 1
ATOM 2956 C C . MET A 1 380 ? 11.778 -3.090 15.127 1.00 94.38 380 MET A C 1
ATOM 2958 O O . MET A 1 380 ? 11.287 -2.570 14.125 1.00 94.38 380 MET A O 1
ATOM 2962 N N . LYS A 1 381 ? 11.681 -2.546 16.348 1.00 95.75 381 LYS A N 1
ATOM 2963 C CA . LYS A 1 381 ? 11.034 -1.257 16.617 1.00 95.75 381 LYS A CA 1
ATOM 2964 C C . LYS A 1 381 ? 11.735 -0.150 15.827 1.00 95.75 381 LYS A C 1
ATOM 2966 O O . LYS A 1 381 ? 12.959 0.000 15.895 1.00 95.75 381 LYS A O 1
ATOM 2971 N N . ASP A 1 382 ? 10.969 0.646 15.092 1.00 96.56 382 ASP A N 1
ATOM 2972 C CA . ASP A 1 382 ? 11.448 1.785 14.296 1.00 96.56 382 ASP A CA 1
ATOM 2973 C C . ASP A 1 382 ? 11.005 3.141 14.875 1.00 96.56 382 ASP A C 1
ATOM 2975 O O . ASP A 1 382 ? 11.370 4.203 14.368 1.00 96.56 382 ASP A O 1
ATOM 2979 N N . GLY A 1 383 ? 10.282 3.102 15.993 1.00 97.81 383 GLY A N 1
ATOM 2980 C CA . GLY A 1 383 ? 9.681 4.225 16.693 1.00 97.81 383 GLY A CA 1
ATOM 2981 C C . GLY A 1 383 ? 8.199 4.415 16.365 1.00 97.81 383 GLY A C 1
ATOM 2982 O O . GLY A 1 383 ? 7.501 5.123 17.094 1.00 97.81 383 GLY A O 1
ATOM 2983 N N . TYR A 1 384 ? 7.687 3.800 15.299 1.00 98.50 384 TYR A N 1
ATOM 2984 C CA . TYR A 1 384 ? 6.280 3.897 14.908 1.00 98.50 384 TYR A CA 1
ATOM 2985 C C . TYR A 1 384 ? 5.422 2.752 15.431 1.00 98.50 384 TYR A C 1
ATOM 2987 O O . TYR A 1 384 ? 4.197 2.805 15.311 1.00 98.50 384 TYR A O 1
ATOM 2995 N N . GLU A 1 385 ? 6.039 1.725 16.010 1.00 98.25 385 GLU A N 1
ATOM 2996 C CA . GLU A 1 385 ? 5.324 0.575 16.529 1.00 98.25 385 GLU A CA 1
ATOM 2997 C C . GLU A 1 385 ? 4.180 0.966 17.480 1.00 98.25 385 GLU A C 1
ATOM 2999 O O . GLU A 1 385 ? 4.292 1.837 18.354 1.00 98.25 385 GLU A O 1
ATOM 3004 N N . VAL A 1 386 ? 3.067 0.262 17.313 1.00 98.62 386 VAL A N 1
ATOM 3005 C CA . VAL A 1 386 ? 1.974 0.182 18.272 1.00 98.62 386 VAL A CA 1
ATOM 3006 C C . VAL A 1 386 ? 1.915 -1.263 18.734 1.00 98.62 386 VAL A C 1
ATOM 3008 O O . VAL A 1 386 ? 1.429 -2.138 18.019 1.00 98.62 386 VAL A O 1
ATOM 3011 N N . VAL A 1 387 ? 2.417 -1.508 19.942 1.00 98.50 387 VAL A N 1
ATOM 3012 C CA . VAL A 1 387 ? 2.149 -2.742 20.683 1.00 98.50 387 VAL A CA 1
ATOM 3013 C C . VAL A 1 387 ? 0.924 -2.473 21.550 1.00 98.50 387 VAL A C 1
ATOM 3015 O O . VAL A 1 387 ? 0.934 -1.560 22.374 1.00 98.50 387 VAL A O 1
ATOM 3018 N N . MET A 1 388 ? -0.163 -3.221 21.338 1.00 97.81 388 MET A N 1
ATOM 3019 C CA . MET A 1 388 ? -1.483 -2.895 21.907 1.00 97.81 388 MET A CA 1
ATOM 3020 C C . MET A 1 388 ? -1.485 -2.786 23.440 1.00 97.81 388 MET A C 1
ATOM 3022 O O . MET A 1 388 ? -2.178 -1.928 23.989 1.00 97.81 388 MET A O 1
ATOM 3026 N N . SER A 1 389 ? -0.701 -3.623 24.124 1.00 96.69 389 SER A N 1
ATOM 3027 C CA . SER A 1 389 ? -0.533 -3.609 25.583 1.00 96.69 389 SER A CA 1
ATOM 3028 C C . SER A 1 389 ? 0.308 -2.429 26.083 1.00 96.69 389 SER A C 1
ATOM 3030 O O . SER A 1 389 ? 0.046 -1.913 27.168 1.00 96.69 389 SER A O 1
ATOM 3032 N N . GLU A 1 390 ? 1.273 -1.960 25.289 1.00 97.19 390 GLU A N 1
ATOM 3033 C CA . GLU A 1 390 ? 2.159 -0.834 25.624 1.00 97.19 390 GLU A CA 1
ATOM 3034 C C . GLU A 1 390 ? 1.524 0.531 25.289 1.00 97.19 390 GLU A C 1
ATOM 3036 O O . GLU A 1 390 ? 1.878 1.549 25.880 1.00 97.19 390 GLU A O 1
ATOM 3041 N N . CYS A 1 391 ? 0.567 0.566 24.354 1.00 96.44 391 CYS A N 1
ATOM 3042 C CA . CYS A 1 391 ? -0.074 1.784 23.845 1.00 96.44 391 CYS A CA 1
ATOM 3043 C C . CYS A 1 391 ? -1.606 1.788 24.063 1.00 96.44 391 CYS A C 1
ATOM 3045 O O . CYS A 1 391 ? -2.359 1.901 23.089 1.00 96.44 391 CYS A O 1
ATOM 3047 N N . PRO A 1 392 ? -2.119 1.676 25.307 1.00 97.94 392 PRO A N 1
ATOM 3048 C CA . PRO A 1 392 ? -3.544 1.436 25.556 1.00 97.94 392 PRO A CA 1
ATOM 3049 C C . PRO A 1 392 ? -4.469 2.560 25.061 1.00 97.94 392 PRO A C 1
ATOM 3051 O O . PRO A 1 392 ? -5.590 2.283 24.630 1.00 97.94 392 PRO A O 1
ATOM 3054 N N . SER A 1 393 ? -4.023 3.822 25.079 1.00 98.56 393 SER A N 1
ATOM 3055 C CA . SER A 1 393 ? -4.818 4.950 24.573 1.00 98.56 393 SER A CA 1
ATOM 3056 C C . SER A 1 393 ? -4.957 4.906 23.048 1.00 98.56 393 SER A C 1
ATOM 3058 O O . SER A 1 393 ? -6.078 4.951 22.533 1.00 98.56 393 SER A O 1
ATOM 3060 N N . THR A 1 394 ? -3.854 4.690 22.327 1.00 98.75 394 THR A N 1
ATOM 3061 C CA . THR A 1 394 ? -3.850 4.504 20.870 1.00 98.75 394 THR A CA 1
ATOM 3062 C C . THR A 1 394 ? -4.665 3.270 20.472 1.00 98.75 394 THR A C 1
ATOM 3064 O O . THR A 1 394 ? -5.495 3.334 19.564 1.00 98.75 394 THR A O 1
ATOM 3067 N N . ALA A 1 395 ? -4.525 2.163 21.207 1.00 98.69 395 ALA A N 1
ATOM 3068 C CA . ALA A 1 395 ? -5.298 0.939 21.001 1.00 98.69 395 ALA A CA 1
ATOM 3069 C C . ALA A 1 395 ? -6.815 1.170 21.171 1.00 98.69 395 ALA A C 1
ATOM 3071 O O . ALA A 1 395 ? -7.628 0.687 20.374 1.00 98.69 395 ALA A O 1
ATOM 3072 N N . ALA A 1 396 ? -7.222 1.973 22.162 1.00 98.75 396 ALA A N 1
ATOM 3073 C CA . ALA A 1 396 ? -8.619 2.357 22.353 1.00 98.75 396 ALA A CA 1
ATOM 3074 C C . ALA A 1 396 ? -9.158 3.223 21.199 1.00 98.75 396 ALA A C 1
ATOM 3076 O O . ALA A 1 396 ? -10.314 3.051 20.799 1.00 98.75 396 ALA A O 1
ATOM 3077 N N . ILE A 1 397 ? -8.337 4.120 20.639 1.00 98.88 397 ILE A N 1
ATOM 3078 C CA . ILE A 1 397 ? -8.683 4.936 19.463 1.00 98.88 397 ILE A CA 1
ATOM 3079 C C . ILE A 1 397 ? -8.917 4.044 18.239 1.00 98.88 397 ILE A C 1
ATOM 3081 O O . ILE A 1 397 ? -9.958 4.173 17.592 1.00 98.88 397 ILE A O 1
ATOM 3085 N N . ILE A 1 398 ? -8.009 3.096 17.977 1.00 98.88 398 ILE A N 1
ATOM 3086 C CA . ILE A 1 398 ? -8.125 2.113 16.887 1.00 98.88 398 ILE A CA 1
ATOM 3087 C C . ILE A 1 398 ? -9.423 1.306 17.032 1.00 98.88 398 ILE A C 1
ATOM 3089 O O . ILE A 1 398 ? -10.236 1.264 16.110 1.00 98.88 398 ILE A O 1
ATOM 3093 N N . SER A 1 399 ? -9.675 0.736 18.216 1.00 98.75 399 SER A N 1
ATOM 3094 C CA . SER A 1 399 ? -10.892 -0.046 18.484 1.00 98.75 399 SER A CA 1
ATOM 3095 C C . SER A 1 399 ? -12.172 0.781 18.323 1.00 98.75 399 SER A C 1
ATOM 3097 O O . SER A 1 399 ? -13.178 0.314 17.780 1.00 98.75 399 SER A O 1
ATOM 3099 N N . ARG A 1 400 ? -12.153 2.041 18.777 1.00 98.75 400 ARG A N 1
ATOM 3100 C CA . ARG A 1 400 ? -13.284 2.962 18.626 1.00 98.75 400 ARG A CA 1
ATOM 3101 C C . ARG A 1 400 ? -13.559 3.279 17.160 1.00 98.75 400 ARG A C 1
ATOM 3103 O O . ARG A 1 400 ? -14.732 3.368 16.802 1.00 98.75 400 ARG A O 1
ATOM 3110 N N . GLN A 1 401 ? -12.529 3.421 16.327 1.00 98.69 401 GLN A N 1
ATOM 3111 C CA . GLN A 1 401 ? -12.716 3.637 14.896 1.00 98.69 401 GLN A CA 1
ATOM 3112 C C . GLN A 1 401 ? -13.419 2.448 14.237 1.00 98.69 401 GLN A C 1
ATOM 3114 O O . GLN A 1 401 ? -14.420 2.651 13.550 1.00 98.69 401 GLN A O 1
ATOM 3119 N N . SER A 1 402 ? -12.970 1.218 14.510 1.00 98.50 402 SER A N 1
ATOM 3120 C CA . SER A 1 402 ? -13.617 -0.003 14.007 1.00 98.50 402 SER A CA 1
ATOM 3121 C C . SER A 1 402 ? -15.109 -0.035 14.356 1.00 98.50 402 SER A C 1
ATOM 3123 O O . SER A 1 402 ? -15.956 -0.272 13.494 1.00 98.50 402 SER A O 1
ATOM 3125 N N . ARG A 1 403 ? -15.450 0.278 15.618 1.00 98.19 403 ARG A N 1
ATOM 3126 C CA . ARG A 1 403 ? -16.846 0.349 16.082 1.00 98.19 403 ARG A CA 1
ATOM 3127 C C . ARG A 1 403 ? -17.651 1.446 15.391 1.00 98.19 403 ARG A C 1
ATOM 3129 O O . ARG A 1 403 ? -18.822 1.244 15.109 1.00 98.19 403 ARG A O 1
ATOM 3136 N N . ARG A 1 404 ? -17.064 2.615 15.133 1.00 96.88 404 ARG A N 1
ATOM 3137 C CA . ARG A 1 404 ? -17.767 3.708 14.444 1.00 96.88 404 ARG A CA 1
ATOM 3138 C C . ARG A 1 404 ? -18.034 3.349 12.984 1.00 96.88 404 ARG A C 1
ATOM 3140 O O . ARG A 1 404 ? -19.168 3.490 12.532 1.00 96.88 404 ARG A O 1
ATOM 3147 N N . LEU A 1 405 ? -17.047 2.811 12.268 1.00 96.81 405 LEU A N 1
ATOM 3148 C CA . LEU A 1 405 ? -17.214 2.402 10.869 1.00 96.81 405 LEU A CA 1
ATOM 3149 C C . LEU A 1 405 ? -18.262 1.296 10.688 1.00 96.81 405 LEU A C 1
ATOM 3151 O O . LEU A 1 405 ? -19.008 1.334 9.712 1.00 96.81 405 LEU A O 1
ATOM 3155 N N . SER A 1 406 ? -18.396 0.365 11.640 1.00 93.69 406 SER A N 1
ATOM 3156 C CA . SER A 1 406 ? -19.436 -0.674 11.577 1.00 93.69 406 SER A CA 1
ATOM 3157 C C . SER A 1 406 ? -20.864 -0.144 11.770 1.00 93.69 406 SER A C 1
ATOM 3159 O O . SER A 1 406 ? -21.822 -0.832 11.420 1.00 93.69 406 SER A O 1
ATOM 3161 N N . THR A 1 407 ? -21.019 1.081 12.286 1.00 91.94 407 THR A N 1
ATOM 3162 C CA . THR A 1 407 ? -22.322 1.749 12.456 1.00 91.94 407 THR A CA 1
ATOM 3163 C C . THR A 1 407 ? -22.709 2.658 11.292 1.00 91.94 407 THR A C 1
ATOM 3165 O O . THR A 1 407 ? -23.827 3.175 11.277 1.00 91.94 407 THR A O 1
ATOM 3168 N N . VAL A 1 408 ? -21.821 2.861 10.309 1.00 90.19 408 VAL A N 1
ATOM 3169 C CA . VAL A 1 408 ? -22.125 3.688 9.133 1.00 90.19 408 VAL A CA 1
ATOM 3170 C C . VAL A 1 408 ? -23.292 3.046 8.363 1.00 90.19 408 VAL A C 1
ATOM 3172 O O . VAL A 1 408 ? -23.181 1.887 7.953 1.00 90.19 408 VAL A O 1
ATOM 3175 N N . PRO A 1 409 ? -24.425 3.753 8.165 1.00 76.88 409 PRO A N 1
ATOM 3176 C CA . PRO A 1 409 ? -25.605 3.172 7.537 1.00 76.88 409 PRO A CA 1
ATOM 3177 C C . PRO A 1 409 ? -25.332 2.654 6.123 1.00 76.88 409 PRO A C 1
ATOM 3179 O O . PRO A 1 409 ? -24.670 3.302 5.317 1.00 76.88 409 PRO A O 1
ATOM 3182 N N . VAL A 1 410 ? -25.953 1.524 5.780 1.00 68.62 410 VAL A N 1
ATOM 3183 C CA . VAL A 1 410 ? -25.873 0.892 4.445 1.00 68.62 410 VAL A CA 1
ATOM 3184 C C . VAL A 1 410 ? -26.743 1.631 3.403 1.00 68.62 410 VAL A C 1
ATOM 3186 O O . VAL A 1 410 ? -26.904 1.176 2.273 1.00 68.62 410 VAL A O 1
ATOM 3189 N N . ASN A 1 411 ? -27.338 2.775 3.757 1.00 54.66 411 ASN A N 1
ATOM 3190 C CA . ASN A 1 411 ? -28.360 3.422 2.940 1.00 54.66 411 ASN A CA 1
ATOM 3191 C C . ASN A 1 411 ? -27.812 3.895 1.579 1.00 54.66 411 ASN A C 1
ATOM 3193 O O . ASN A 1 411 ? -26.897 4.710 1.493 1.00 54.66 411 ASN A O 1
ATOM 3197 N N . SER A 1 412 ? -28.489 3.426 0.524 1.00 40.34 412 SER A N 1
ATOM 3198 C CA . SER A 1 412 ? -28.440 3.836 -0.890 1.00 40.34 412 SER A CA 1
ATOM 3199 C C . SER A 1 412 ? -27.243 3.374 -1.742 1.00 40.34 412 SER A C 1
ATOM 3201 O O . SER A 1 412 ? -26.381 4.143 -2.167 1.00 40.34 412 SER A O 1
ATOM 3203 N N . ILE A 1 413 ? -27.281 2.099 -2.139 1.00 46.22 413 ILE A N 1
ATOM 3204 C CA . ILE A 1 413 ? -26.830 1.689 -3.479 1.00 46.22 413 ILE A CA 1
ATOM 3205 C C . ILE A 1 413 ? -28.092 1.510 -4.337 1.00 46.22 413 ILE A C 1
ATOM 3207 O O . ILE A 1 413 ? -28.518 0.399 -4.625 1.00 46.22 413 ILE A O 1
ATOM 3211 N N . ASN A 1 414 ? -28.743 2.617 -4.707 1.00 39.66 414 ASN A N 1
ATOM 3212 C CA . ASN A 1 414 ? -29.718 2.599 -5.798 1.00 39.66 414 ASN A CA 1
ATOM 3213 C C . ASN A 1 414 ? -28.948 2.893 -7.086 1.00 39.66 414 ASN A C 1
ATOM 3215 O O . ASN A 1 414 ? -28.611 4.046 -7.341 1.00 39.66 414 ASN A O 1
ATOM 3219 N N . GLY A 1 415 ? -28.640 1.851 -7.866 1.00 39.38 415 GLY A N 1
ATOM 3220 C CA . GLY A 1 415 ? -28.127 2.033 -9.228 1.00 39.38 415 GLY A CA 1
ATOM 3221 C C . GLY A 1 415 ? -27.018 1.096 -9.706 1.00 39.38 415 GLY A C 1
ATOM 3222 O O . GLY A 1 415 ? -26.208 1.537 -10.511 1.00 39.38 415 GLY A O 1
ATOM 3223 N N . VAL A 1 416 ? -26.951 -0.168 -9.272 1.00 36.44 416 VAL A N 1
ATOM 3224 C CA . VAL A 1 416 ? -26.114 -1.157 -9.982 1.00 36.44 416 VAL A CA 1
ATOM 3225 C C . VAL A 1 416 ? -26.988 -1.884 -11.008 1.00 36.44 416 VAL A C 1
ATOM 3227 O O . VAL A 1 416 ? -27.889 -2.619 -10.600 1.00 36.44 416 VAL A O 1
ATOM 3230 N N . PRO A 1 417 ? -26.755 -1.726 -12.325 1.00 32.66 417 PRO A N 1
ATOM 3231 C CA . PRO A 1 417 ? -27.292 -2.654 -13.305 1.00 32.66 417 PRO A CA 1
ATOM 3232 C C . PRO A 1 417 ? -26.636 -4.008 -13.053 1.00 32.66 417 PRO A C 1
ATOM 3234 O O . PRO A 1 417 ? -25.412 -4.141 -13.099 1.00 32.66 417 PRO A O 1
ATOM 3237 N N . THR A 1 418 ? -27.443 -5.025 -12.783 1.00 31.88 418 THR A N 1
ATOM 3238 C CA . THR A 1 418 ? -26.993 -6.413 -12.825 1.00 31.88 418 THR A CA 1
ATOM 3239 C C . THR A 1 418 ? -26.490 -6.701 -14.239 1.00 31.88 418 THR A C 1
ATOM 3241 O O . THR A 1 418 ? -27.291 -6.812 -15.167 1.00 31.88 418 THR A O 1
ATOM 3244 N N . VAL A 1 419 ? -25.174 -6.792 -14.432 1.00 33.44 419 VAL A N 1
ATOM 3245 C CA . VAL A 1 419 ? -24.602 -7.323 -15.675 1.00 33.44 419 VAL A CA 1
ATOM 3246 C C . VAL A 1 419 ? -24.900 -8.826 -15.685 1.00 33.44 419 VAL A C 1
ATOM 3248 O O . VAL A 1 419 ? -24.467 -9.519 -14.762 1.00 33.44 419 VAL A O 1
ATOM 3251 N N . PRO A 1 420 ? -25.643 -9.363 -16.670 1.00 30.89 420 PRO A N 1
ATOM 3252 C CA . PRO A 1 420 ? -25.841 -10.800 -16.765 1.00 30.89 420 PRO A CA 1
ATOM 3253 C C . PRO A 1 420 ? -24.487 -11.464 -17.009 1.00 30.89 420 PRO A C 1
ATOM 3255 O O . PRO A 1 420 ? -23.728 -11.046 -17.889 1.00 30.89 420 PRO A O 1
ATOM 3258 N N . SER A 1 421 ? -24.179 -12.515 -16.249 1.00 37.09 421 SER A N 1
ATOM 3259 C CA . SER A 1 421 ? -23.061 -13.386 -16.591 1.00 37.09 421 SER A CA 1
ATOM 3260 C C . SER A 1 421 ? -23.302 -13.948 -17.998 1.00 37.09 421 SER A C 1
ATOM 3262 O O . SER A 1 421 ? -24.414 -14.364 -18.320 1.00 37.09 421 SER A O 1
ATOM 3264 N N . SER A 1 422 ? -22.257 -13.929 -18.833 1.00 42.56 422 SER A N 1
ATOM 3265 C CA . SER A 1 422 ? -22.207 -14.321 -20.260 1.00 42.56 422 SER A CA 1
ATOM 3266 C C . SER A 1 422 ? -22.251 -13.205 -21.323 1.00 42.56 422 SER A C 1
ATOM 3268 O O . SER A 1 422 ? -22.935 -13.308 -22.338 1.00 42.56 422 SER A O 1
ATOM 3270 N N . ALA A 1 423 ? -21.377 -12.201 -21.215 1.00 30.52 423 ALA A N 1
ATOM 3271 C CA . ALA A 1 423 ? -20.919 -11.488 -22.412 1.00 30.52 423 ALA A CA 1
ATOM 3272 C C . ALA A 1 423 ? -19.782 -12.284 -23.083 1.00 30.52 423 ALA A C 1
ATOM 3274 O O . ALA A 1 423 ? -18.616 -12.196 -22.701 1.00 30.52 423 ALA A O 1
ATOM 3275 N N . LYS A 1 424 ? -20.124 -13.104 -24.086 1.00 34.31 424 LYS A N 1
ATOM 3276 C CA . LYS A 1 424 ? -19.144 -13.684 -25.017 1.00 34.31 424 LYS A CA 1
ATOM 3277 C C . LYS A 1 424 ? -18.495 -12.543 -25.805 1.00 34.31 424 LYS A C 1
ATOM 3279 O O . LYS A 1 424 ? -19.177 -11.867 -26.571 1.00 34.31 424 LYS A O 1
ATOM 3284 N N . PHE A 1 425 ? -17.185 -12.355 -25.658 1.00 32.75 425 PHE A N 1
ATOM 3285 C CA . PHE A 1 425 ? -16.412 -11.477 -26.537 1.00 32.75 425 PHE A CA 1
ATOM 3286 C C . PHE A 1 425 ? -16.584 -11.923 -28.003 1.00 32.75 425 PHE A C 1
ATOM 3288 O O . PHE A 1 425 ? -16.349 -13.100 -28.306 1.00 32.75 425 PHE A O 1
ATOM 3295 N N . PRO A 1 426 ? -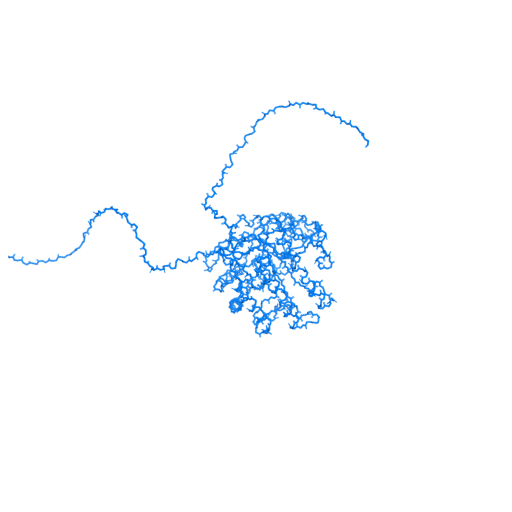16.978 -11.038 -28.938 1.00 30.72 426 PRO A N 1
ATOM 3296 C CA . PRO A 1 426 ? -17.025 -11.406 -30.342 1.00 30.72 426 PRO A CA 1
ATOM 3297 C C . PRO A 1 426 ? -15.595 -11.581 -30.867 1.00 30.72 426 PRO A C 1
ATOM 3299 O O . PRO A 1 426 ? -14.752 -10.689 -30.763 1.00 30.72 426 PRO A O 1
ATOM 3302 N N . LYS A 1 427 ? -15.325 -12.754 -31.453 1.00 34.31 427 LYS A N 1
ATOM 3303 C CA . LYS A 1 427 ? -14.107 -13.022 -32.226 1.00 34.31 427 LYS A CA 1
ATOM 3304 C C . LYS A 1 427 ? -13.976 -11.959 -33.323 1.00 34.31 427 LYS A C 1
ATOM 3306 O O . LYS A 1 427 ? -14.841 -11.874 -34.195 1.00 34.31 427 LYS A O 1
ATOM 3311 N N . ARG A 1 428 ? -12.887 -11.183 -33.309 1.00 33.72 428 ARG A N 1
ATOM 3312 C CA . ARG A 1 428 ? -12.501 -10.322 -34.437 1.00 33.72 428 ARG A CA 1
ATOM 3313 C C . ARG A 1 428 ? -12.332 -11.199 -35.683 1.00 33.72 428 ARG A C 1
ATOM 3315 O O . ARG A 1 428 ? -11.428 -12.030 -35.735 1.00 33.72 428 ARG A O 1
ATOM 3322 N N . LYS A 1 429 ? -13.215 -11.029 -36.672 1.00 33.78 429 LYS A N 1
ATOM 3323 C CA . LYS A 1 429 ? -12.984 -11.499 -38.044 1.00 33.78 429 LYS A CA 1
ATOM 3324 C C . LYS A 1 429 ? -11.917 -10.609 -38.678 1.00 33.78 429 LYS A C 1
ATOM 3326 O O . LYS A 1 429 ? -11.958 -9.392 -38.522 1.00 33.78 429 LYS A O 1
ATOM 3331 N N . GLY A 1 430 ? -10.962 -11.250 -39.347 1.00 33.41 430 GLY A N 1
ATOM 3332 C CA . GLY A 1 430 ? -9.862 -10.602 -40.047 1.00 33.41 430 GLY A CA 1
ATOM 3333 C C . GLY A 1 430 ? -10.356 -9.614 -41.098 1.00 33.41 430 GLY A C 1
ATOM 3334 O O . GLY A 1 430 ? -11.321 -9.879 -41.813 1.00 33.41 430 GLY A O 1
ATOM 3335 N N . MET A 1 431 ? -9.678 -8.474 -41.172 1.00 29.67 431 MET A N 1
ATOM 3336 C CA . MET A 1 431 ? -9.892 -7.478 -42.207 1.00 29.67 431 MET A CA 1
ATOM 3337 C C . MET A 1 431 ? -8.811 -7.681 -43.268 1.00 29.67 431 MET A C 1
ATOM 3339 O O . MET A 1 431 ? -7.622 -7.517 -43.003 1.00 29.67 431 MET A O 1
ATOM 3343 N N . SER A 1 432 ? -9.254 -8.135 -44.439 1.00 28.83 432 SER A N 1
ATOM 3344 C CA . SER A 1 432 ? -8.455 -8.296 -45.651 1.00 28.83 432 SER A CA 1
ATOM 3345 C C . SER A 1 432 ? -8.015 -6.933 -46.171 1.00 28.83 432 SER A C 1
ATOM 3347 O O . SER A 1 432 ? -8.831 -6.017 -46.275 1.00 28.83 432 SER A O 1
ATOM 3349 N N . MET A 1 433 ? -6.745 -6.829 -46.559 1.00 34.72 433 MET A N 1
ATOM 3350 C CA . MET A 1 433 ? -6.287 -5.796 -47.484 1.00 34.72 433 MET A CA 1
ATOM 3351 C C . MET A 1 433 ? -6.948 -6.014 -48.851 1.00 34.72 433 MET A C 1
ATOM 3353 O O . MET A 1 433 ? -7.072 -7.162 -49.279 1.00 34.72 433 MET A O 1
ATOM 3357 N N . ASN A 1 434 ? -7.375 -4.930 -49.508 1.00 29.78 434 ASN A N 1
ATOM 3358 C CA . ASN A 1 434 ? -7.060 -4.633 -50.912 1.00 29.78 434 ASN A CA 1
ATOM 3359 C C . ASN A 1 434 ? -7.655 -3.283 -51.369 1.00 29.78 434 ASN A C 1
ATOM 3361 O O . ASN A 1 434 ? -8.860 -3.070 -51.308 1.00 29.78 434 ASN A O 1
ATOM 3365 N N . ASN A 1 435 ? -6.739 -2.420 -51.829 1.00 30.83 435 ASN A N 1
ATOM 3366 C CA . ASN A 1 435 ? -6.767 -1.445 -52.931 1.00 30.83 435 ASN A CA 1
ATOM 3367 C C . ASN A 1 435 ? -8.075 -0.753 -53.343 1.00 30.83 435 ASN A C 1
ATOM 3369 O O . ASN A 1 435 ? -8.941 -1.421 -53.888 1.00 30.83 435 ASN A O 1
ATOM 3373 N N . VAL A 1 436 ? -8.066 0.595 -53.338 1.00 30.69 436 VAL A N 1
ATOM 3374 C CA . VAL A 1 436 ? -8.374 1.443 -54.517 1.00 30.69 436 VAL A CA 1
ATOM 3375 C C . VAL A 1 436 ? -7.534 2.739 -54.459 1.00 30.69 436 VAL A C 1
ATOM 3377 O O . VAL A 1 436 ? -7.174 3.240 -53.400 1.00 30.69 436 VAL A O 1
ATOM 3380 N N . THR A 1 437 ? -7.184 3.194 -55.654 1.00 29.77 437 THR A N 1
ATOM 3381 C CA . THR A 1 437 ? -6.171 4.120 -56.169 1.00 29.77 437 THR A CA 1
ATOM 3382 C C . THR A 1 437 ? -6.422 5.635 -56.047 1.00 29.77 437 THR A C 1
ATOM 3384 O O . THR A 1 437 ? -7.555 6.095 -56.083 1.00 29.77 437 THR A O 1
ATOM 3387 N N . SER A 1 438 ? -5.301 6.373 -56.024 1.00 30.00 438 SER A N 1
ATOM 3388 C CA . SER A 1 438 ? -4.985 7.718 -56.562 1.00 30.00 438 SER A CA 1
ATOM 3389 C C . SER A 1 438 ? -6.086 8.735 -56.930 1.00 30.00 438 SER A C 1
ATOM 3391 O O . SER A 1 438 ? -6.842 8.524 -57.875 1.00 30.00 438 SER A O 1
ATOM 3393 N N . SER A 1 439 ? -5.936 9.962 -56.414 1.00 28.38 439 SER A N 1
ATOM 3394 C CA . SER A 1 439 ? -5.970 11.185 -57.238 1.00 28.38 439 SER A CA 1
ATOM 3395 C C . SER A 1 439 ? -5.136 12.302 -56.597 1.00 28.38 439 SER A C 1
ATOM 3397 O O . SER A 1 439 ? -5.153 12.485 -55.384 1.00 28.38 439 SER A O 1
ATOM 3399 N N . ALA A 1 440 ? -4.385 13.009 -57.438 1.00 28.25 440 ALA A N 1
ATOM 3400 C CA . ALA A 1 440 ? -3.436 14.069 -57.114 1.00 28.25 440 ALA A CA 1
ATOM 3401 C C . ALA A 1 440 ? -4.085 15.468 -56.987 1.00 28.25 440 ALA A C 1
ATOM 3403 O O . ALA A 1 440 ? -5.272 15.621 -57.258 1.00 28.25 440 ALA A O 1
ATOM 3404 N N . ALA A 1 441 ? -3.220 16.462 -56.710 1.00 28.67 441 ALA A N 1
ATOM 3405 C CA . ALA A 1 441 ? -3.411 17.927 -56.669 1.00 28.67 441 ALA A CA 1
ATOM 3406 C C . ALA A 1 441 ? -3.933 18.476 -55.323 1.00 28.67 441 ALA A C 1
ATOM 3408 O O . ALA A 1 441 ? -4.840 17.916 -54.733 1.00 28.67 441 ALA A O 1
ATOM 3409 N N . SER A 1 442 ? -3.429 19.563 -54.738 1.00 28.05 442 SER A N 1
ATOM 3410 C CA . SER A 1 442 ? -2.427 20.565 -55.124 1.00 28.05 442 SER A CA 1
ATOM 3411 C C . SER A 1 442 ? -2.059 21.379 -53.876 1.00 28.05 442 SER A C 1
ATOM 3413 O O . SER A 1 442 ? -2.924 21.701 -53.065 1.00 28.05 442 SER A O 1
ATOM 3415 N N . THR A 1 443 ? -0.790 21.756 -53.753 1.00 33.03 443 THR A N 1
ATOM 3416 C CA . THR A 1 443 ? -0.285 22.810 -52.857 1.00 33.03 443 THR A CA 1
ATOM 3417 C C . THR A 1 443 ? -0.937 24.166 -53.160 1.00 33.03 443 THR A C 1
ATOM 3419 O O . THR A 1 443 ? -1.290 24.437 -54.308 1.00 33.03 443 THR A O 1
ATOM 3422 N N . PRO A 1 444 ? -0.990 25.072 -52.169 1.00 31.89 444 PRO A N 1
ATOM 3423 C CA . PRO A 1 444 ? -0.130 26.250 -52.287 1.00 31.89 444 PRO A CA 1
ATOM 3424 C C . PRO A 1 444 ? 0.599 26.610 -50.984 1.00 31.89 444 PRO A C 1
ATOM 3426 O O . PRO A 1 444 ? 0.053 26.587 -49.885 1.00 31.89 444 PRO A O 1
ATOM 3429 N N . LYS A 1 445 ? 1.865 26.995 -51.159 1.00 30.55 445 LYS A N 1
ATOM 3430 C CA . LYS A 1 445 ? 2.640 27.816 -50.225 1.00 30.55 445 LYS A CA 1
ATOM 3431 C C . LYS A 1 445 ? 2.097 29.261 -50.247 1.00 30.55 445 LYS A C 1
ATOM 3433 O O . LYS A 1 445 ? 1.617 29.690 -51.293 1.00 30.55 445 LYS A O 1
ATOM 3438 N N . VAL A 1 446 ? 2.359 30.030 -49.181 1.00 29.83 446 VAL A N 1
ATOM 3439 C CA . VAL A 1 446 ? 3.215 31.250 -49.169 1.00 29.83 446 VAL A CA 1
ATOM 3440 C C . VAL A 1 446 ? 2.711 32.349 -48.202 1.00 29.83 446 VAL A C 1
ATOM 3442 O O . VAL A 1 446 ? 1.650 32.915 -48.428 1.00 29.83 446 VAL A O 1
ATOM 3445 N N . LYS A 1 447 ? 3.624 32.716 -47.275 1.00 30.83 447 LYS A N 1
ATOM 3446 C CA . LYS A 1 447 ? 3.889 34.008 -46.579 1.00 30.83 447 LYS A CA 1
ATOM 3447 C C . LYS A 1 447 ? 2.828 34.547 -45.606 1.00 30.83 447 LYS A C 1
ATOM 3449 O O . LYS A 1 447 ? 1.642 34.455 -45.868 1.00 30.83 447 LYS A O 1
ATOM 3454 N N . THR A 1 448 ? 3.206 35.151 -44.481 1.00 40.84 448 THR A N 1
ATOM 3455 C CA . THR A 1 448 ? 4.467 35.828 -44.088 1.00 40.84 448 THR A CA 1
ATOM 3456 C C . THR A 1 448 ? 5.011 35.351 -42.757 1.00 40.84 448 THR A C 1
ATOM 3458 O O . THR A 1 448 ? 4.174 35.074 -41.872 1.00 40.84 448 THR A O 1
#

Nearest PDB structures (foldseek):
  1rh9-assembly1_A  TM=9.851E-01  e=3.428E-50  Solanum lycopersicum
  8gf3-assembly1_A  TM=9.296E-01  e=2.210E-33  Bacillus licheniformis
  6tn6-assembly1_A  TM=8.389E-01  e=8.629E-31  Thermotoga petrophila RKU-1
  3pzq-assembly1_A  TM=8.632E-01  e=3.338E-29  Thermotoga petrophila RKU-1
  4lyp-assembly2_B  TM=8.345E-01  e=4.692E-27  Rhizomucor miehei

InterPro domains:
  IPR001547 Glycoside hydrolase, family 5 [PF26410] (37-371)
  IPR017853 Glycoside hydrolase superfamily [SSF51445] (38-393)
  IPR045053 Mannan endo-1,4-beta-mannosidase-like [PTHR31451] (11-428)

Organism: Colocasia esculenta (NCBI:txid4460)

Foldseek 3Di:
DDDDDDDDDDDDDDDDDDDDDDDDDDDDDPPPPPQLAAWADDQLFIDTPNFGAFAQAAEDQCQLVQLLDVVRVVQLLVLLVLCLVLLGAEYEYEPFQCDDDAGQNPAQLDGDVSSVLSVLSNLVSSVVSNHAYAYEQFEQDCHSHGLQNLVVNVVVVPDPDDDSLCCLPPPSSLVSSLSSLLCQQQDQRPPPRRRNLRRSSYRAYEHYAADFDQVALQLPSVLVSLLVVLVSNCVSHVRHAYEHNHQQQAGPVCQVCLVLQLVSDTGSHHNLSSLLRPSHAAYEHEQDLLVSVPPDDLVVSLVSLLSNLVVSLCCSQPPNSHAYEHEEYFDFQPRPPDDLVSRLVRLLSLLVSCLVCLLVVTRDRYYYYYHEGEPPPVVPDPRGYDHCVVNVSSSVSSSVSSVSNVPRDSPDPPDDDPDDPDPDDDDDDDDDDDDDDDDDDDDDDDDD

Secondary structure (DSSP, 8-state):
---------------------------------------EEETTEEEETTEEE-EEEEE-TTHHHHHHSTTTTHHHHHHHHHHHHTT--EEEEES---SSSS-SEEETTEE-HHHHHHHHHHHHHHHHTT-EEEEE--BSSSTTS-HHHHHHHHHHTT-----GGGGGT-HHHHHHHHHHHHHHHTPBPTTT--BGGG-TTEEEEES-BS---TT-TTSHHHHHHHHHHHHHHHHH-SSSEEE--------TT-HHHHTTSGGG---S--HHHHHHSTT---EEEEE-HHHHTTTS-HHHHHHHHHHHHHHHHHHIIIII-S-EEEEEE---TTSTT--HHHHHHHHHHHHHHHHHHHHTT-SEEEEEES-EE-SS-GGG--S--EETTT-HHHHHHHHHHHHHHHTS----------PPS--PPPP---------------------

Mean predicted aligned error: 9.7 Å

Solvent-accessible surface area (backbone atoms only — not comparable to full-atom values): 25064 Å² total; per-residue (Å²): 136,85,83,90,85,85,88,82,88,86,90,85,84,92,86,86,85,88,83,92,75,91,79,85,86,81,93,72,84,74,78,68,76,71,76,80,62,50,45,42,70,60,56,21,29,36,26,39,92,90,35,83,44,72,44,36,32,28,23,36,62,57,42,26,65,36,36,38,39,79,91,44,26,62,54,46,55,49,47,36,52,50,31,39,74,39,50,31,40,34,36,38,31,44,70,53,21,50,30,76,97,78,26,32,32,72,47,89,87,39,68,33,63,58,38,49,51,3,41,31,47,47,54,53,50,25,45,75,44,65,25,28,30,36,37,25,57,37,29,51,50,66,75,44,16,20,35,49,45,46,37,50,56,35,41,78,70,72,43,94,73,93,51,56,60,41,38,60,68,39,66,70,32,44,47,42,53,52,46,47,53,50,53,56,42,64,34,60,26,87,80,78,70,42,33,47,49,73,37,50,40,44,42,28,42,24,58,20,42,50,62,66,29,80,92,39,55,78,16,59,58,51,43,52,36,49,55,54,50,40,48,50,50,47,74,78,27,85,57,53,37,32,32,59,36,37,48,44,49,34,19,69,90,42,63,91,48,25,76,63,24,64,91,54,53,69,43,8,36,28,42,65,70,57,49,60,40,85,61,38,53,42,43,43,27,45,45,49,38,74,71,64,41,61,90,57,53,71,67,56,30,52,52,47,51,52,52,42,55,49,52,53,32,47,42,21,51,72,73,56,39,17,22,30,30,37,59,32,33,53,56,42,66,77,44,90,88,57,46,71,67,57,38,41,50,51,52,48,53,56,48,50,52,25,48,58,22,47,71,72,69,36,8,26,30,22,40,14,35,37,26,56,46,56,90,93,48,76,92,72,60,80,36,32,59,41,34,58,88,83,34,54,69,53,42,49,51,52,29,49,48,30,57,51,59,73,64,50,76,84,80,78,85,84,80,76,79,81,76,72,90,81,79,76,79,79,79,83,76,84,84,78,89,80,88,88,81,88,84,86,88,80,88,82,88,81,88,133

Sequence (448 aa):
MTDQKRSPYGLALLLAILIFQNNVRDGRGGAAASAASFVRTSGPRFVMNGRPFYANGFNAYWLMYMASVPSERAKVSTAFQQASAYGMNLARTWAFSDGGSSPLQVSPGVYNEAMFKGLDFVISEAGKHGVYLILSLANQWNDFGGRNQYVQWARQRGQSLNSDDDFFRNDVVKTFYKNHIKAVLTRVNTITGVAYKDDPTIFAWELMNEPRCQSDLSGATLQAWISEMAGYVKSLDGNHMVEVGMEGFYGVSHPDRERFNPGNYVVGTDFITNHQLPVIDFATIHAYPDQWKSGSSEQEQMAFLSSWIQSHTQDCSQVLKKPLLVAEFGKSSRSSGFSTAGRDALYSTVYDAVYSSAQVGGSCAGATFWQLMVEGMDNMKDGYEVVMSECPSTAAIISRQSRRLSTVPVNSINGVPTVPSSAKFPKRKGMSMNNVTSSAASTPKVKT